Protein AF-A0AAW2KFY1-F1 (afdb_monomer_lite)

Radius of gyration: 29.88 Å; chains: 1; bounding box: 92×73×68 Å

Foldseek 3Di:
DWAFQVVRDWDWAFAACAPPGNPGHQWIWGWDLAFAIWIFIDRNPHTFFTQFHDAAQGRLNCLVSHDDCQKDWDFDNDPRITDIDMDGNDPVKDKDWHQYNVRKTWIWIQDPVVRDTDTPDIPPDDQLRTWQQQAFQWAAERPDVLRTDHDQQWDQPDVVCVVVSRRNSHIDGPDDDPLQQKFWDKDFAKRFFDRRNKHWDQADAPVSLRVVLSNDSLWFWKFASHPPPPGTIIITDSDTGGSMYHDDVVSGGGMMIGIDHNVSVDDPDPPDDPDDDDDDDPPPPPPPDDDDDDDDDDDPPVVVVVVVVVVVVVVVVVVVVVVVVVVVVLVCLVPPDPDDDDDDDDDDDDDDDDDDDDDDDDDDPDQPADEDEPVQVCQFQVNVDPVQWPDQDPQATWGWGAGPVRFIKIKGKGDLPDPLNVLLLVQCSSPQSQDDDPQAWHFRHWYDDDSITMTITHDAPDAFQLLLAQDDDPVVLVVLQCVLVVLVVVVVAPDPPPRQDRDHDDDDDDRDDPVLSVQQSSSVSVVQCCCQPVGPFNKDQLADHRNQWTAHPVRHTHGHRSSPMDTDDPPDNDDDDPDRDYD

Sequence (583 aa):
MGWDSKTGLNRYITSWKSADDPSSGDYSFKIDVNGFPEIYLLNKERIYYRSGPWNGLRFSGVPEMKSSTLFSFLFVMEPDEVSYSFDESNKSVYSRLMVKHSGELQRFIWIPATKIWSLFWYAPKDQCDRYRECGVYGICDANASPVCKCMKGFEPKNPQAWNLRDGSDGCFRVSKLDCKSDGFLTLNHVKLPESGTAFVDKQMNLDQCQEMCRKNCSCRGYSNVNITGGGTGCAIWIDDLYDMRQYALAEGGQDFYVRVPAADLGLEGENENPCKCRITFLLSLLERSGAVGTRDDSNKTGKIVMVAGIAVGVLLVGLAIFFVIRHFLYAFCLNTGPRERSQDFLLNVATITNKRDHSGETAVDELDLPLFDLNTLLIATDNFSDVNKLGQGGFGCVYKGMLVEGQEIAVKRLSKNSGQGIDEFKNEVKLIARLQHRNLVRLLGCCIEMEEKMLVYEYMENKRAWILFCSVSPLHQHFCLHFLHGFVSTAGLRLVLSPIFLLPEKDKSSMLDWERRFNIICGIARGLLYLHQDSRFRIIHRDLKASNILLDKEMNPKISDFGMARIFGGDQTEANTRRVVGT

pLDDT: mean 74.05, std 22.75, range [23.69, 98.12]

Organism: Sesamum radiatum (NCBI:txid300843)

Secondary structure (DSSP, 8-state):
-EEETTT--EE-EEEESSSS--SEEEEEEEEE-SSS-EEEEEETTEEEEEEEEB-SSSBTT-TT----SSEEEEEEEETTEEEEEEEESSTT--EEEEE-TTS-EEEEEEETTTTEEEEEEEE--SGGGSTTTT-TTEEE-TTSSSSEEEPTTEEES-HHHHHTT--TT-EEESSPP-SSS-EEEEEEEEEPPP-TT-EEESS--HHHHHHHHHH-TT--EEE-SB-GGG-B-EEEE-SPP-SEEEPPTTT--EEEEEEE-HHHH--------S-------SSSSSS------------SHHHHHHHHHHHHHHHHHHHHHHHHHHHHHHHHHHHSS-------------------------------PPBPPHHHHHHHTTTT-GGGEEEEETTEEEEEEE-TTS-EEEEEEPPTT-HHHHHHHHHHHHHHTT---TTBPPEEEEEEETTEEEEEEE---B--GGGGGTT--HHHHHHHHHHHHHHHHTTT----------------S----HHHHHHHHHHHHHHHHIIIIISSSEEE-S---GGGEEE-TT--EEE---TT-EEEPTT-S----SS----

Structure (mmCIF, N/CA/C/O backbone):
data_AF-A0AAW2KFY1-F1
#
_entry.id   AF-A0AAW2KFY1-F1
#
loop_
_atom_site.group_PDB
_atom_site.id
_atom_site.type_symbol
_atom_site.label_atom_id
_atom_site.label_alt_id
_atom_site.label_comp_id
_atom_site.label_asym_id
_atom_site.label_entity_id
_atom_site.label_seq_id
_atom_site.pdbx_PDB_ins_code
_atom_site.Cartn_x
_atom_site.Cartn_y
_atom_site.Cartn_z
_atom_site.occupancy
_atom_site.B_iso_or_equiv
_atom_site.auth_seq_id
_atom_site.auth_comp_id
_atom_site.auth_asym_id
_atom_site.auth_atom_id
_atom_site.pdbx_PDB_model_num
ATOM 1 N N . MET A 1 1 ? 2.762 2.027 22.568 1.00 93.81 1 MET A N 1
ATOM 2 C CA . MET A 1 1 ? 3.241 0.702 22.104 1.00 93.81 1 MET A CA 1
ATOM 3 C C . MET A 1 1 ? 4.704 0.856 21.778 1.00 93.81 1 MET A C 1
ATOM 5 O O . MET A 1 1 ? 5.037 1.879 21.208 1.00 93.81 1 MET A O 1
ATOM 9 N N . GLY A 1 2 ? 5.582 -0.065 22.149 1.00 94.69 2 GLY A N 1
ATOM 10 C CA . GLY A 1 2 ? 7.003 0.167 21.906 1.00 94.69 2 GLY A CA 1
ATOM 11 C C . GLY A 1 2 ? 7.931 -0.685 22.742 1.00 94.69 2 GLY A C 1
ATOM 12 O O . GLY A 1 2 ? 7.499 -1.336 23.693 1.00 94.69 2 GLY A O 1
ATOM 13 N N . TRP A 1 3 ? 9.205 -0.620 22.398 1.00 95.19 3 TRP A N 1
ATOM 14 C CA . TRP A 1 3 ? 10.301 -1.226 23.126 1.00 95.19 3 TRP A CA 1
ATOM 15 C C . TRP A 1 3 ? 11.078 -0.173 23.917 1.00 95.19 3 TRP A C 1
ATOM 17 O O . TRP A 1 3 ? 11.316 0.935 23.441 1.00 95.19 3 TRP A O 1
ATOM 27 N N . ASP A 1 4 ? 11.452 -0.545 25.132 1.00 94.75 4 ASP A N 1
ATOM 28 C CA . ASP A 1 4 ? 12.213 0.257 26.084 1.00 94.75 4 ASP A CA 1
ATOM 29 C C . ASP A 1 4 ? 13.497 -0.510 26.418 1.00 94.75 4 ASP A C 1
ATOM 31 O O . ASP A 1 4 ? 13.440 -1.600 26.996 1.00 94.75 4 ASP A O 1
ATOM 35 N N . SER A 1 5 ? 14.649 0.028 26.012 1.00 92.31 5 SER A N 1
ATOM 36 C CA . SER A 1 5 ? 15.931 -0.678 26.110 1.00 92.31 5 SER A CA 1
ATOM 37 C C . SER A 1 5 ? 16.431 -0.788 27.546 1.00 92.31 5 SER A C 1
ATOM 39 O O . SER A 1 5 ? 17.071 -1.774 27.907 1.00 92.31 5 SER A O 1
ATOM 41 N N . LYS A 1 6 ? 16.088 0.195 28.386 1.00 92.50 6 LYS A N 1
ATOM 42 C CA . LYS A 1 6 ? 16.515 0.275 29.788 1.00 92.50 6 LYS A CA 1
ATOM 43 C C . LYS A 1 6 ? 15.875 -0.816 30.631 1.00 92.50 6 LYS A C 1
ATOM 45 O O . LYS A 1 6 ? 16.515 -1.366 31.522 1.00 92.50 6 LYS A O 1
ATOM 50 N N . THR A 1 7 ? 14.608 -1.114 30.359 1.00 93.50 7 THR A N 1
ATOM 51 C CA . THR A 1 7 ? 13.843 -2.143 31.080 1.00 93.50 7 THR A CA 1
ATOM 52 C C . THR A 1 7 ? 13.769 -3.476 30.335 1.00 93.50 7 THR A C 1
ATOM 54 O O . THR A 1 7 ? 13.381 -4.482 30.925 1.00 93.50 7 THR A O 1
ATOM 57 N N . GLY A 1 8 ? 14.098 -3.497 29.040 1.00 91.00 8 GLY A N 1
ATOM 58 C CA . GLY A 1 8 ? 13.889 -4.641 28.148 1.00 91.00 8 GLY A CA 1
ATOM 59 C C . GLY A 1 8 ? 12.413 -4.907 27.818 1.00 91.00 8 GLY A C 1
ATOM 60 O O . GLY A 1 8 ? 12.093 -5.917 27.186 1.00 91.00 8 GLY A O 1
ATOM 61 N N . LEU A 1 9 ? 11.493 -4.032 28.240 1.00 94.25 9 LEU A N 1
ATOM 62 C CA . LEU A 1 9 ? 10.056 -4.239 28.098 1.00 94.25 9 LEU A CA 1
ATOM 63 C C . LEU A 1 9 ? 9.585 -3.892 26.679 1.00 94.25 9 LEU A C 1
ATOM 65 O O . LEU A 1 9 ? 9.661 -2.743 26.246 1.00 94.25 9 LEU A O 1
ATOM 69 N N . ASN A 1 10 ? 9.005 -4.870 25.977 1.00 93.38 10 ASN A N 1
ATOM 70 C CA . ASN A 1 10 ? 8.274 -4.639 24.729 1.00 93.38 10 ASN A CA 1
ATOM 71 C C . ASN A 1 10 ? 6.760 -4.627 25.002 1.00 93.38 10 ASN A C 1
ATOM 73 O O . ASN A 1 10 ? 6.178 -5.646 25.372 1.00 93.38 10 ASN A O 1
ATOM 77 N N . ARG A 1 11 ? 6.124 -3.468 24.822 1.00 96.31 11 ARG A N 1
ATOM 78 C CA . ARG A 1 11 ? 4.688 -3.234 25.013 1.00 96.31 11 ARG A CA 1
ATOM 79 C C . ARG A 1 11 ? 3.968 -3.372 23.670 1.00 96.31 11 ARG A C 1
ATOM 81 O O . ARG A 1 11 ? 4.086 -2.482 22.824 1.00 96.31 11 ARG A O 1
ATOM 88 N N . TYR A 1 12 ? 3.181 -4.429 23.503 1.00 95.81 12 TYR A N 1
ATOM 89 C CA . TYR A 1 12 ? 2.446 -4.760 22.276 1.00 95.81 12 TYR A CA 1
ATOM 90 C C . TYR A 1 12 ? 0.973 -5.086 22.566 1.00 95.81 12 TYR A C 1
ATOM 92 O O . TYR A 1 12 ? 0.571 -5.176 23.725 1.00 95.81 12 TYR A O 1
ATOM 100 N N . ILE A 1 13 ? 0.154 -5.205 21.518 1.00 95.69 13 ILE A N 1
ATOM 101 C CA . ILE A 1 13 ? -1.276 -5.538 21.640 1.00 95.69 13 ILE A CA 1
ATOM 102 C C . ILE A 1 13 ? -1.468 -7.006 21.273 1.00 95.69 13 ILE A C 1
ATOM 104 O O . ILE A 1 13 ? -0.978 -7.436 20.234 1.00 95.69 13 ILE A O 1
ATOM 108 N N . THR A 1 14 ? -2.230 -7.748 22.071 1.00 96.69 14 THR A N 1
ATOM 109 C CA . THR A 1 14 ? -2.661 -9.117 21.750 1.00 96.69 14 THR A CA 1
ATOM 110 C C . THR A 1 14 ? -4.174 -9.130 21.574 1.00 96.69 14 THR A C 1
ATOM 112 O O . THR A 1 14 ? -4.890 -8.425 22.290 1.00 96.69 14 THR A O 1
ATOM 115 N N . SER A 1 15 ? -4.670 -9.896 20.604 1.00 97.25 15 SER A N 1
ATOM 116 C CA . SER A 1 15 ? -6.103 -10.084 20.415 1.00 97.25 15 SER A CA 1
ATOM 117 C C . SER A 1 15 ? -6.706 -10.865 21.575 1.00 97.25 15 SER A C 1
ATOM 119 O O . SER A 1 15 ? -6.036 -11.664 22.226 1.00 97.25 15 SER A O 1
ATOM 121 N N . TRP A 1 16 ? -8.007 -10.708 21.773 1.00 97.19 16 TRP A N 1
ATOM 122 C CA . TRP A 1 16 ? -8.781 -11.682 22.538 1.00 97.19 16 TRP A CA 1
ATOM 123 C C . TRP A 1 16 ? -8.819 -13.026 21.808 1.00 97.19 16 TRP A C 1
ATOM 125 O O . TRP A 1 16 ? -8.624 -13.084 20.587 1.00 97.19 16 TRP A O 1
ATOM 135 N N . LYS A 1 17 ? -9.077 -14.103 22.547 1.00 96.25 17 LYS A N 1
ATOM 136 C CA . LYS A 1 17 ? -9.223 -15.448 21.989 1.00 96.25 17 LYS A CA 1
ATOM 137 C C . LYS A 1 17 ? -10.510 -15.591 21.185 1.00 96.25 17 LYS A C 1
ATOM 139 O O . LYS A 1 17 ? -10.518 -16.244 20.145 1.00 96.25 17 LYS A O 1
ATOM 144 N N . SER A 1 18 ? -11.585 -14.944 21.628 1.00 95.00 18 SER A N 1
ATOM 145 C CA . SER A 1 18 ? -12.836 -14.823 20.875 1.00 95.00 18 SER A CA 1
ATOM 146 C C . SER A 1 18 ? -13.563 -13.522 21.234 1.00 95.00 18 SER A C 1
ATOM 148 O O . SER A 1 18 ? -13.034 -12.710 21.989 1.00 95.00 18 SER A O 1
ATOM 150 N N . ALA A 1 19 ? -14.759 -13.293 20.685 1.00 91.44 19 ALA A N 1
ATOM 151 C CA . ALA A 1 19 ? -15.573 -12.127 21.036 1.00 91.44 19 ALA A CA 1
ATOM 152 C C . ALA A 1 19 ? -15.988 -12.108 22.522 1.00 91.44 19 ALA A C 1
ATOM 154 O O . ALA A 1 19 ? -16.105 -11.028 23.097 1.00 91.44 19 ALA A O 1
ATOM 155 N N . ASP A 1 20 ? -16.138 -13.287 23.134 1.00 95.25 20 ASP A N 1
ATOM 156 C CA . ASP A 1 20 ? -16.636 -13.456 24.506 1.00 95.25 20 ASP A CA 1
ATOM 157 C C . ASP A 1 20 ? -15.551 -13.927 25.494 1.00 95.25 20 ASP A C 1
ATOM 159 O O . ASP A 1 20 ? -15.780 -13.965 26.702 1.00 95.25 20 ASP A O 1
ATOM 163 N N . ASP A 1 21 ? -14.358 -14.277 24.999 1.00 96.31 21 ASP A N 1
ATOM 164 C CA . ASP A 1 21 ? -13.232 -14.762 25.805 1.00 96.31 21 ASP A CA 1
ATOM 165 C C . ASP A 1 21 ? -12.053 -13.774 25.737 1.00 96.31 21 ASP A C 1
ATOM 167 O O . ASP A 1 21 ? -11.331 -13.763 24.731 1.00 96.31 21 ASP A O 1
ATOM 171 N N . PRO A 1 22 ? -11.829 -12.966 26.795 1.00 96.12 22 PRO A N 1
ATOM 172 C CA . PRO A 1 22 ? -10.769 -11.966 26.840 1.00 96.12 22 PRO A CA 1
ATOM 173 C C . PRO A 1 22 ? -9.375 -12.544 27.106 1.00 96.12 22 PRO A C 1
ATOM 175 O O . PRO A 1 22 ? -8.416 -11.777 27.206 1.00 96.12 22 PRO A O 1
ATOM 178 N N . SER A 1 23 ? -9.236 -13.868 27.246 1.00 97.38 23 SER A N 1
ATOM 179 C CA . SER A 1 23 ? -7.919 -14.498 27.326 1.00 97.38 23 SER A CA 1
ATOM 180 C C . SER A 1 23 ? -7.107 -14.261 26.048 1.00 97.38 23 SER A C 1
ATOM 182 O O . SER A 1 23 ? -7.644 -13.901 24.996 1.00 97.38 23 SER A O 1
ATOM 184 N N . SER A 1 24 ? -5.788 -14.432 26.143 1.00 96.81 24 SER A N 1
ATOM 185 C CA . SER A 1 24 ? -4.867 -14.199 25.029 1.00 96.81 24 SER A CA 1
ATOM 186 C C . SER A 1 24 ? -5.225 -15.062 23.818 1.00 96.81 24 SER A C 1
ATOM 188 O O . SER A 1 24 ? -5.215 -16.291 23.894 1.00 96.81 24 SER A O 1
ATOM 190 N N . GLY A 1 25 ? -5.530 -14.404 22.703 1.00 96.12 25 GLY A N 1
ATOM 191 C CA . GLY A 1 25 ? -5.726 -15.041 21.409 1.00 96.12 25 GLY A CA 1
ATOM 192 C C . GLY A 1 25 ? -4.427 -15.228 20.633 1.00 96.12 25 GLY A C 1
ATOM 193 O O . GLY A 1 25 ? -3.330 -14.965 21.125 1.00 96.12 25 GLY A O 1
ATOM 194 N N . ASP A 1 26 ? -4.579 -15.666 19.386 1.00 96.50 26 ASP A N 1
ATOM 195 C CA . ASP A 1 26 ? -3.455 -16.044 18.530 1.00 96.50 26 ASP A CA 1
ATOM 196 C C . ASP A 1 26 ? -2.771 -14.846 17.852 1.00 96.50 26 ASP A C 1
ATOM 198 O O . ASP A 1 26 ? -1.628 -14.968 17.413 1.00 96.50 26 ASP A O 1
ATOM 202 N N . TYR A 1 27 ? -3.433 -13.687 17.759 1.00 97.62 27 TYR A N 1
ATOM 203 C CA . TYR A 1 27 ? -2.891 -12.540 17.035 1.00 97.62 27 TYR A CA 1
ATOM 204 C C . TYR A 1 27 ? -2.198 -11.540 17.957 1.00 97.62 27 TYR A C 1
ATOM 206 O O . TYR A 1 27 ? -2.739 -11.152 18.991 1.00 97.62 27 TYR A O 1
ATOM 214 N N . SER A 1 28 ? -1.029 -11.049 17.549 1.00 97.00 28 SER A N 1
ATOM 215 C CA . SER A 1 28 ? -0.314 -9.986 18.261 1.00 97.00 28 SER A CA 1
ATOM 216 C C . SER A 1 28 ? 0.221 -8.925 17.306 1.00 97.00 28 SER A C 1
ATOM 218 O O . SER A 1 28 ? 0.642 -9.228 16.196 1.00 97.00 28 SER A O 1
ATOM 220 N N . PHE A 1 29 ? 0.176 -7.663 17.724 1.00 96.56 29 PHE A N 1
ATOM 221 C CA . PHE A 1 29 ? 0.644 -6.513 16.959 1.00 96.56 29 PHE A CA 1
ATOM 222 C C . PHE A 1 29 ? 1.786 -5.836 17.715 1.00 96.56 29 PHE A C 1
ATOM 224 O O . PHE A 1 29 ? 1.559 -5.194 18.747 1.00 96.56 29 PHE A O 1
ATOM 231 N N . LYS A 1 30 ? 3.013 -6.048 17.230 1.00 95.25 30 LYS A N 1
ATOM 232 C CA . LYS A 1 30 ? 4.265 -5.822 17.964 1.00 95.25 30 LYS A CA 1
ATOM 233 C C . LYS A 1 30 ? 5.287 -5.089 17.101 1.00 95.25 30 LYS A C 1
ATOM 235 O O . LYS A 1 30 ? 5.423 -5.390 15.917 1.00 95.25 30 LYS A O 1
ATOM 240 N N . ILE A 1 31 ? 6.008 -4.147 17.712 1.00 95.25 31 ILE A N 1
ATOM 241 C CA . ILE A 1 31 ? 7.132 -3.470 17.062 1.00 95.25 31 ILE A CA 1
ATOM 242 C C . ILE A 1 31 ? 8.362 -4.382 17.065 1.00 95.25 31 ILE A C 1
ATOM 244 O O . ILE A 1 31 ? 8.712 -4.964 18.102 1.00 95.25 31 ILE A O 1
ATOM 248 N N . ASP A 1 32 ? 8.997 -4.489 15.908 1.00 93.75 32 ASP A N 1
ATOM 249 C CA . ASP A 1 32 ? 10.343 -5.011 15.749 1.00 93.75 32 ASP A CA 1
ATOM 250 C C . ASP A 1 32 ? 11.311 -3.837 15.610 1.00 93.75 32 ASP A C 1
ATOM 252 O O . ASP A 1 32 ? 11.032 -2.867 14.907 1.00 93.75 32 ASP A O 1
ATOM 256 N N . VAL A 1 33 ? 12.425 -3.914 16.327 1.00 92.50 33 VAL A N 1
ATOM 257 C CA . VAL A 1 33 ? 13.438 -2.852 16.396 1.00 92.50 33 VAL A CA 1
ATOM 258 C C . VAL A 1 33 ? 14.705 -3.205 15.624 1.00 92.50 33 VAL A C 1
ATOM 260 O O . VAL A 1 33 ? 15.634 -2.404 15.584 1.00 92.50 33 VAL A O 1
ATOM 263 N N . ASN A 1 34 ? 14.758 -4.395 15.020 1.00 89.88 34 ASN A N 1
ATOM 264 C CA . ASN A 1 34 ? 15.873 -4.800 14.176 1.00 89.88 34 ASN A CA 1
ATOM 265 C C . ASN A 1 34 ? 15.902 -3.969 12.882 1.00 89.88 34 ASN A C 1
ATOM 267 O O . ASN A 1 34 ? 14.869 -3.734 12.256 1.00 89.88 34 ASN A O 1
ATOM 271 N N . GLY A 1 35 ? 17.098 -3.513 12.500 1.00 90.25 35 GLY A N 1
ATOM 272 C CA . GLY A 1 35 ? 17.304 -2.702 11.301 1.00 90.25 35 GLY A CA 1
ATOM 273 C C . GLY A 1 35 ? 16.553 -1.370 11.357 1.00 90.25 35 GLY A C 1
ATOM 274 O O . GLY A 1 35 ? 16.843 -0.518 12.197 1.00 90.25 35 GLY A O 1
ATOM 275 N N . PHE A 1 36 ? 15.584 -1.188 10.457 1.00 94.81 36 PHE A N 1
ATOM 276 C CA . PHE A 1 36 ? 14.690 -0.028 10.459 1.00 94.81 36 PHE A CA 1
ATOM 277 C C . PHE A 1 36 ? 13.373 -0.425 11.141 1.00 94.81 36 PHE A C 1
ATOM 279 O O . PHE A 1 36 ? 12.650 -1.228 10.554 1.00 94.81 36 PHE A O 1
ATOM 286 N N . PRO A 1 37 ? 13.034 0.107 12.334 1.00 95.25 37 PRO A N 1
ATOM 287 C CA . PRO A 1 37 ? 11.893 -0.383 13.099 1.00 95.25 37 PRO A CA 1
ATOM 288 C C . PRO A 1 37 ? 10.553 -0.389 12.354 1.00 95.25 37 PRO A C 1
ATOM 290 O O . PRO A 1 37 ? 10.149 0.609 11.751 1.00 95.25 37 PRO A O 1
ATOM 293 N N . GLU A 1 38 ? 9.831 -1.503 12.472 1.00 96.00 38 GLU A N 1
ATOM 294 C CA . GLU A 1 38 ? 8.548 -1.765 11.808 1.00 96.00 38 GLU A CA 1
ATOM 295 C C . GLU A 1 38 ? 7.562 -2.429 12.768 1.00 96.00 38 GLU A C 1
ATOM 297 O O . GLU A 1 38 ? 7.959 -2.995 13.783 1.00 96.00 38 GLU A O 1
ATOM 302 N N . ILE A 1 39 ? 6.266 -2.413 12.453 1.00 95.75 39 ILE A N 1
ATOM 303 C CA . ILE A 1 39 ? 5.259 -3.118 13.249 1.00 95.75 39 ILE A CA 1
ATOM 304 C C . ILE A 1 39 ? 4.691 -4.290 12.455 1.00 95.75 39 ILE A C 1
ATOM 306 O O . ILE A 1 39 ? 4.253 -4.146 11.311 1.00 95.75 39 ILE A O 1
ATOM 310 N N . TYR A 1 40 ? 4.649 -5.450 13.097 1.00 96.19 40 TYR A N 1
ATOM 311 C CA . TYR A 1 40 ? 4.128 -6.680 12.525 1.00 96.19 40 TYR A CA 1
ATOM 312 C C . TYR A 1 40 ? 2.843 -7.094 13.226 1.00 96.19 40 TYR A C 1
ATOM 314 O O . TYR A 1 40 ? 2.743 -7.045 14.453 1.00 96.19 40 TYR A O 1
ATOM 322 N N . LEU A 1 41 ? 1.869 -7.535 12.434 1.00 96.94 41 LEU A N 1
ATOM 323 C CA . LEU A 1 41 ? 0.741 -8.321 12.908 1.00 96.94 41 LEU A CA 1
ATOM 324 C C . LEU A 1 41 ? 1.075 -9.795 12.690 1.00 96.94 41 LEU A C 1
ATOM 326 O O . LEU A 1 41 ? 1.230 -10.246 11.555 1.00 96.94 41 LEU A O 1
ATOM 330 N N . LEU A 1 42 ? 1.197 -10.526 13.785 1.00 96.75 42 LEU A N 1
ATOM 331 C CA . LEU A 1 42 ? 1.594 -11.923 13.835 1.00 96.75 42 LEU A CA 1
ATOM 332 C C . LEU A 1 42 ? 0.371 -12.776 14.163 1.00 96.75 42 LEU A C 1
ATOM 334 O O . LEU A 1 42 ? -0.408 -12.407 15.037 1.00 96.75 42 LEU A O 1
ATOM 338 N N . ASN A 1 43 ? 0.228 -13.919 13.502 1.00 95.81 43 ASN A N 1
ATOM 339 C CA . ASN A 1 43 ? -0.600 -15.032 13.950 1.00 95.81 43 ASN A CA 1
ATOM 340 C C . ASN A 1 43 ? 0.335 -16.080 14.563 1.00 95.81 43 ASN A C 1
ATOM 342 O O . ASN A 1 43 ? 1.023 -16.807 13.838 1.00 95.81 43 ASN A O 1
ATOM 346 N N . LYS A 1 44 ? 0.397 -16.117 15.895 1.00 92.75 44 LYS A N 1
ATOM 347 C CA . LYS A 1 44 ? 1.424 -16.818 16.673 1.00 92.75 44 LYS A CA 1
ATOM 348 C C . LYS A 1 44 ? 2.814 -16.331 16.260 1.00 92.75 44 LYS A C 1
ATOM 350 O O . LYS A 1 44 ? 3.189 -15.211 16.588 1.00 92.75 44 LYS A O 1
ATOM 355 N N . GLU A 1 45 ? 3.544 -17.139 15.500 1.00 91.44 45 GLU A N 1
ATOM 356 C CA . GLU A 1 45 ? 4.888 -16.830 14.998 1.00 91.44 45 GLU A CA 1
ATOM 357 C C . GLU A 1 45 ? 4.895 -16.436 13.512 1.00 91.44 45 GLU A C 1
ATOM 359 O O . GLU A 1 45 ? 5.919 -16.010 12.987 1.00 91.44 45 GLU A O 1
ATOM 364 N N . ARG A 1 46 ? 3.765 -16.573 12.804 1.00 95.00 46 ARG A N 1
ATOM 365 C CA . ARG A 1 46 ? 3.682 -16.269 11.370 1.00 95.00 46 ARG A CA 1
ATOM 366 C C . ARG A 1 46 ? 3.308 -14.814 11.150 1.00 95.00 46 ARG A C 1
ATOM 368 O O . ARG A 1 46 ? 2.286 -14.353 11.655 1.00 95.00 46 ARG A O 1
ATOM 375 N N . ILE A 1 47 ? 4.091 -14.112 10.340 1.00 95.31 47 ILE A N 1
ATOM 376 C CA . ILE A 1 47 ? 3.781 -12.742 9.931 1.00 95.31 47 ILE A CA 1
ATOM 377 C C . ILE A 1 47 ? 2.564 -12.758 9.006 1.00 95.31 47 ILE A C 1
ATOM 379 O O . ILE A 1 47 ? 2.536 -13.473 8.006 1.00 95.31 47 ILE A O 1
ATOM 383 N N . TYR A 1 48 ? 1.552 -11.972 9.364 1.00 93.56 48 TYR A N 1
ATOM 384 C CA . TYR A 1 48 ? 0.299 -11.846 8.626 1.00 93.56 48 TYR A CA 1
ATOM 385 C C . TYR A 1 48 ? 0.208 -10.509 7.876 1.00 93.56 48 TYR A C 1
ATOM 387 O O . TYR A 1 48 ? -0.226 -10.469 6.727 1.00 93.56 48 TYR A O 1
ATOM 395 N N . TYR A 1 49 ? 0.663 -9.422 8.506 1.00 96.00 49 TYR A N 1
ATOM 396 C CA . TYR A 1 49 ? 0.720 -8.075 7.929 1.00 96.00 49 TYR A CA 1
ATOM 397 C C . TYR A 1 49 ? 1.943 -7.318 8.464 1.00 96.00 49 TYR A C 1
ATOM 399 O O . TYR A 1 49 ? 2.332 -7.496 9.621 1.00 96.00 49 TYR A O 1
ATOM 407 N N . ARG A 1 50 ? 2.518 -6.440 7.634 1.00 96.62 50 ARG A N 1
ATOM 408 C CA . ARG A 1 50 ? 3.640 -5.556 7.987 1.00 96.62 50 ARG A CA 1
ATOM 409 C C . ARG A 1 50 ? 3.255 -4.102 7.738 1.00 96.62 50 ARG A C 1
ATOM 411 O O . ARG A 1 50 ? 2.876 -3.751 6.619 1.00 96.62 50 ARG A O 1
ATOM 418 N N . SER A 1 51 ? 3.421 -3.249 8.748 1.00 94.94 51 SER A N 1
ATOM 419 C CA . SER A 1 51 ? 3.130 -1.816 8.649 1.00 94.94 51 SER A CA 1
ATOM 420 C C . SER A 1 51 ? 4.132 -1.044 7.809 1.00 94.94 51 SER A C 1
ATOM 422 O O . SER A 1 51 ? 3.848 0.091 7.454 1.00 94.94 51 SER A O 1
ATOM 424 N N . GLY A 1 52 ? 5.318 -1.589 7.545 1.00 95.81 52 GLY A N 1
ATOM 425 C CA . GLY A 1 52 ? 6.429 -0.807 7.021 1.00 95.81 52 GLY A CA 1
ATOM 426 C C . GLY A 1 52 ? 7.083 0.072 8.100 1.00 95.81 52 GLY A C 1
ATOM 427 O O . GLY A 1 52 ? 6.481 0.277 9.165 1.00 95.81 52 GLY A O 1
ATOM 428 N N . PRO A 1 53 ? 8.264 0.652 7.826 1.00 96.44 53 PRO A N 1
ATOM 429 C CA . PRO A 1 53 ? 8.912 1.573 8.752 1.00 96.44 53 PRO A CA 1
ATOM 430 C C . PRO A 1 53 ? 8.210 2.936 8.815 1.00 96.44 53 PRO A C 1
ATOM 432 O O . PRO A 1 53 ? 7.427 3.301 7.927 1.00 96.44 53 PRO A O 1
ATOM 435 N N . TRP A 1 54 ? 8.506 3.698 9.872 1.00 95.25 54 TRP A N 1
ATOM 436 C CA . TRP A 1 54 ? 8.055 5.082 10.037 1.00 95.25 54 TRP A CA 1
ATOM 437 C C . TRP A 1 54 ? 8.849 6.036 9.141 1.00 95.25 54 TRP A C 1
ATOM 439 O O . TRP A 1 54 ? 10.066 6.119 9.257 1.00 95.25 54 TRP A O 1
ATOM 449 N N . ASN A 1 55 ? 8.160 6.811 8.302 1.00 93.88 55 ASN A N 1
ATOM 450 C CA . ASN A 1 55 ? 8.794 7.702 7.325 1.00 93.88 55 ASN A CA 1
ATOM 451 C C . ASN A 1 55 ? 8.846 9.183 7.742 1.00 93.88 55 ASN A C 1
ATOM 453 O O . ASN A 1 55 ? 8.957 10.075 6.901 1.00 93.88 55 ASN A O 1
ATOM 457 N N . GLY A 1 56 ? 8.684 9.476 9.032 1.00 91.06 56 GLY A N 1
ATOM 458 C CA . GLY A 1 56 ? 8.606 10.843 9.559 1.00 91.06 56 GLY A CA 1
ATOM 459 C C . GLY A 1 56 ? 7.187 11.414 9.634 1.00 91.06 56 GLY A C 1
ATOM 460 O O . GLY A 1 56 ? 6.948 12.310 10.438 1.00 91.06 56 GLY A O 1
ATOM 461 N N . LEU A 1 57 ? 6.238 10.875 8.861 1.00 89.75 57 LEU A N 1
ATOM 462 C CA . LEU A 1 57 ? 4.826 11.284 8.892 1.00 89.75 57 LEU A CA 1
ATOM 463 C C . LEU A 1 57 ? 3.880 10.146 9.276 1.00 89.75 57 LEU A C 1
ATOM 465 O O . LEU A 1 57 ? 2.867 10.382 9.934 1.00 89.75 57 LEU A O 1
ATOM 469 N N . ARG A 1 58 ? 4.178 8.935 8.803 1.00 92.00 58 ARG A N 1
ATOM 470 C CA . ARG A 1 58 ? 3.326 7.750 8.918 1.00 92.00 58 ARG A CA 1
ATOM 471 C C . ARG A 1 58 ? 4.139 6.470 8.744 1.00 92.00 58 ARG A C 1
ATOM 473 O O . ARG A 1 58 ? 5.284 6.504 8.297 1.00 92.00 58 ARG A O 1
ATOM 480 N N . PHE A 1 59 ? 3.532 5.327 9.040 1.00 93.81 59 PHE A N 1
ATOM 481 C CA . PHE A 1 59 ? 4.081 4.038 8.618 1.00 93.81 59 PHE A CA 1
ATOM 482 C C . PHE A 1 59 ? 3.889 3.852 7.107 1.00 93.81 59 PHE A C 1
ATOM 484 O O . PHE A 1 59 ? 2.819 4.158 6.576 1.00 93.81 59 PHE A O 1
ATOM 491 N N . SER A 1 60 ? 4.912 3.367 6.397 1.00 93.31 60 SER A N 1
ATOM 492 C CA . SER A 1 60 ? 4.877 3.281 4.923 1.00 93.31 60 SER A CA 1
ATOM 493 C C . SER A 1 60 ? 3.778 2.353 4.375 1.00 93.31 60 SER A C 1
ATOM 495 O O . SER A 1 60 ? 3.273 2.564 3.277 1.00 93.31 60 SER A O 1
ATOM 497 N N . GLY A 1 61 ? 3.356 1.361 5.155 1.00 91.19 61 GLY A N 1
ATOM 498 C CA . GLY A 1 61 ? 2.241 0.436 4.924 1.00 91.19 61 GLY A CA 1
ATOM 499 C C . GLY A 1 61 ? 0.863 0.955 5.354 1.00 91.19 61 GLY A C 1
ATOM 500 O O . GLY A 1 61 ? -0.093 0.185 5.341 1.00 91.19 61 GLY A O 1
ATOM 501 N N . VAL A 1 62 ? 0.757 2.211 5.813 1.00 88.25 62 VAL A N 1
ATOM 502 C CA . VAL A 1 62 ? -0.492 2.815 6.319 1.00 88.25 62 VAL A CA 1
ATOM 503 C C . VAL A 1 62 ? -0.657 4.242 5.769 1.00 88.25 62 VAL A C 1
ATOM 505 O O . VAL A 1 62 ? -0.539 5.225 6.511 1.00 88.25 62 VAL A O 1
ATOM 508 N N . PRO A 1 63 ? -0.917 4.416 4.460 1.00 84.56 63 PRO A N 1
ATOM 509 C CA . PRO A 1 63 ? -1.006 5.743 3.849 1.00 84.56 63 PRO A CA 1
ATOM 510 C C . PRO A 1 63 ? -2.144 6.614 4.421 1.00 84.56 63 PRO A C 1
ATOM 512 O O . PRO A 1 63 ? -2.093 7.844 4.367 1.00 84.56 63 PRO A O 1
ATOM 515 N N . GLU A 1 64 ? -3.169 6.028 5.025 1.00 79.25 64 GLU A N 1
ATOM 516 C CA . GLU A 1 64 ? -4.311 6.757 5.589 1.00 79.25 64 GLU A CA 1
ATOM 517 C C . GLU A 1 64 ? -4.016 7.378 6.952 1.00 79.25 64 GLU A C 1
ATOM 519 O O . GLU A 1 64 ? -4.809 8.176 7.455 1.00 79.25 64 GLU A O 1
ATOM 524 N N . MET A 1 65 ? -2.870 7.048 7.546 1.00 84.50 65 MET A N 1
ATOM 525 C CA . MET A 1 65 ? -2.387 7.674 8.764 1.00 84.50 65 MET A CA 1
ATOM 526 C C . MET A 1 65 ? -1.960 9.113 8.458 1.00 84.50 65 MET A C 1
ATOM 528 O O . MET A 1 65 ? -0.811 9.406 8.144 1.00 84.50 65 MET A O 1
ATOM 532 N N . LYS A 1 66 ? -2.938 10.018 8.493 1.00 78.62 66 LYS A N 1
ATOM 533 C CA . LYS A 1 66 ? -2.764 11.457 8.307 1.00 78.62 66 LYS A CA 1
ATOM 534 C C . LYS A 1 66 ? -3.110 12.151 9.615 1.00 78.62 66 LYS A C 1
ATOM 536 O O . LYS A 1 66 ? -4.226 11.999 10.116 1.00 78.62 66 LYS A O 1
ATOM 541 N N . SER A 1 67 ? -2.157 12.902 10.164 1.00 74.75 67 SER A N 1
ATOM 542 C CA . SER A 1 67 ? -2.423 13.766 11.314 1.00 74.75 67 SER A CA 1
ATOM 543 C C . SER A 1 67 ? -3.554 14.736 10.969 1.00 74.75 67 SER A C 1
ATOM 545 O O . SER A 1 67 ? -3.626 15.268 9.861 1.00 74.75 67 SER A O 1
ATOM 547 N N . SER A 1 68 ? -4.459 14.938 11.915 1.00 71.50 68 SER A N 1
ATOM 548 C CA . SER A 1 68 ? -5.614 15.826 11.777 1.00 71.50 68 SER A CA 1
ATOM 549 C C . SER A 1 68 ? -5.747 16.673 13.037 1.00 71.50 68 SER A C 1
ATOM 551 O O . SER A 1 68 ? -5.029 16.462 14.009 1.00 71.50 68 SER A O 1
ATOM 553 N N . THR A 1 69 ? -6.706 17.595 13.069 1.00 67.19 69 THR A N 1
ATOM 554 C CA . THR A 1 69 ? -7.038 18.339 14.296 1.00 67.19 69 THR A CA 1
ATOM 555 C C . THR A 1 69 ? -7.559 17.449 15.430 1.00 67.19 69 THR A C 1
ATOM 557 O O . THR A 1 69 ? -7.720 17.934 16.545 1.00 67.19 69 THR A O 1
ATOM 560 N N . LEU A 1 70 ? -7.859 16.173 15.160 1.00 71.50 70 LEU A N 1
ATOM 561 C CA . LEU A 1 70 ? -8.370 15.218 16.144 1.00 71.50 70 LEU A CA 1
ATOM 562 C C . LEU A 1 70 ? -7.271 14.307 16.705 1.00 71.50 70 LEU A C 1
ATOM 564 O O . LEU A 1 70 ? -7.341 13.941 17.875 1.00 71.50 70 LEU A O 1
ATOM 568 N N . PHE A 1 71 ? -6.279 13.949 15.883 1.00 75.50 71 PHE A N 1
ATOM 569 C CA . PHE A 1 71 ? -5.216 13.007 16.241 1.00 75.50 71 PHE A CA 1
ATOM 570 C C . PHE A 1 71 ? -3.869 13.475 15.714 1.00 75.50 71 PHE A C 1
ATOM 572 O O . PHE A 1 71 ? -3.720 13.725 14.512 1.00 75.50 71 PHE A O 1
ATOM 579 N N . SER A 1 72 ? -2.882 13.481 16.601 1.00 84.06 72 SER A N 1
ATOM 580 C CA . SER A 1 72 ? -1.473 13.494 16.236 1.00 84.06 72 SER A CA 1
ATOM 581 C C . SER A 1 72 ? -0.877 12.114 16.491 1.00 84.06 72 SER A C 1
ATOM 583 O O . SER A 1 72 ? -1.247 11.401 17.425 1.00 84.06 72 SER A O 1
ATOM 585 N N . PHE A 1 73 ? 0.042 11.718 15.622 1.00 89.31 73 PHE A N 1
ATOM 586 C CA . PHE A 1 73 ? 0.781 10.477 15.763 1.00 89.31 73 PHE A CA 1
ATOM 587 C C . PHE A 1 73 ? 2.229 10.809 16.077 1.00 89.31 73 PHE A C 1
ATOM 589 O O . PHE A 1 73 ? 2.827 11.649 15.403 1.00 89.31 73 PHE A O 1
ATOM 596 N N . LEU A 1 74 ? 2.776 10.151 17.091 1.00 90.75 74 LEU A N 1
ATOM 597 C CA . LEU A 1 74 ? 4.149 10.333 17.518 1.00 90.75 74 LEU A CA 1
ATOM 598 C C . LEU A 1 74 ? 4.887 9.005 17.402 1.00 90.75 74 LEU A C 1
ATOM 600 O O . LEU A 1 74 ? 4.410 7.958 17.847 1.00 90.75 74 LEU A O 1
ATOM 604 N N . PHE A 1 75 ? 6.066 9.072 16.800 1.00 94.50 75 PHE A N 1
ATOM 605 C CA . PHE A 1 75 ? 6.992 7.961 16.735 1.00 94.50 75 PHE A CA 1
ATOM 606 C C . PHE A 1 75 ? 8.333 8.404 17.303 1.00 94.50 75 PHE A C 1
ATOM 608 O O . PHE A 1 75 ? 8.920 9.384 16.839 1.00 94.50 75 PHE A O 1
ATOM 615 N N . VAL A 1 76 ? 8.793 7.686 18.317 1.00 94.81 76 VAL A N 1
ATOM 616 C CA . VAL A 1 76 ? 10.084 7.878 18.969 1.00 94.81 76 VAL A CA 1
ATOM 617 C C . VAL A 1 76 ? 11.005 6.772 18.472 1.00 94.81 76 VAL A C 1
ATOM 619 O O . VAL A 1 76 ? 10.629 5.603 18.487 1.00 94.81 76 VAL A O 1
ATOM 622 N N . MET A 1 77 ? 12.193 7.146 18.001 1.00 93.19 77 MET A N 1
ATOM 623 C CA . MET A 1 77 ? 13.206 6.211 17.503 1.00 93.19 77 MET A CA 1
ATOM 624 C C . MET A 1 77 ? 14.564 6.577 18.094 1.00 93.19 77 MET A C 1
ATOM 626 O O . MET A 1 77 ? 15.455 7.018 17.377 1.00 93.19 77 MET A O 1
ATOM 630 N N . GLU A 1 78 ? 14.707 6.471 19.405 1.00 92.38 78 GLU A N 1
ATOM 631 C CA . GLU A 1 78 ? 15.941 6.796 20.119 1.00 92.38 78 GLU A CA 1
ATOM 632 C C . GLU A 1 78 ? 16.639 5.515 20.606 1.00 92.38 78 GLU A C 1
ATOM 634 O O . GLU A 1 78 ? 15.992 4.473 20.712 1.00 92.38 78 GLU A O 1
ATOM 639 N N . PRO A 1 79 ? 17.948 5.552 20.926 1.00 88.62 79 PRO A N 1
ATOM 640 C CA . PRO A 1 79 ? 18.676 4.365 21.396 1.00 88.62 79 PRO A CA 1
ATOM 641 C C . PRO A 1 79 ? 18.056 3.711 22.641 1.00 88.62 79 PRO A C 1
ATOM 643 O O . PRO A 1 79 ? 18.161 2.501 22.842 1.00 88.62 79 PRO A O 1
ATOM 646 N N . ASP A 1 80 ? 17.393 4.522 23.468 1.00 92.38 80 ASP A N 1
ATOM 647 C CA . ASP A 1 80 ? 16.767 4.088 24.713 1.00 92.38 80 ASP A CA 1
ATOM 648 C C . ASP A 1 80 ? 15.312 3.621 24.543 1.00 92.38 80 ASP A C 1
ATOM 650 O O . ASP A 1 80 ? 14.795 2.866 25.369 1.00 92.38 80 ASP A O 1
ATOM 654 N N . GLU A 1 81 ? 14.632 4.085 23.494 1.00 94.81 81 GLU A N 1
ATOM 655 C CA . GLU A 1 81 ? 13.199 3.880 23.310 1.00 94.81 81 GLU A CA 1
ATOM 656 C C . GLU A 1 81 ? 12.819 3.916 21.830 1.00 94.81 81 GLU A C 1
ATOM 658 O O . GLU A 1 81 ? 13.060 4.899 21.125 1.00 94.81 81 GLU A O 1
ATOM 663 N N . VAL A 1 82 ? 12.121 2.870 21.390 1.00 96.00 82 VAL A N 1
ATOM 664 C CA . VAL A 1 82 ? 11.453 2.848 20.089 1.00 96.00 82 VAL A CA 1
ATOM 665 C C . VAL A 1 82 ? 9.969 2.635 20.318 1.00 96.00 82 VAL A C 1
ATOM 667 O O . VAL A 1 82 ? 9.528 1.533 20.655 1.00 96.00 82 VAL A O 1
ATOM 670 N N . SER A 1 83 ? 9.176 3.689 20.165 1.00 96.00 83 SER A N 1
ATOM 671 C CA . SER A 1 83 ? 7.767 3.646 20.525 1.00 96.00 83 SER A CA 1
ATOM 672 C C . SER A 1 83 ? 6.875 4.427 19.575 1.00 96.00 83 SER A C 1
ATOM 674 O O . SER A 1 83 ? 7.250 5.413 18.951 1.00 96.00 83 SER A O 1
ATOM 676 N N . TYR A 1 84 ? 5.649 3.937 19.469 1.00 94.00 84 TYR A N 1
ATOM 677 C CA . TYR A 1 84 ? 4.544 4.564 18.782 1.00 94.00 84 TYR A CA 1
ATOM 678 C C . TYR A 1 84 ? 3.453 4.917 19.792 1.00 94.00 84 TYR A C 1
ATOM 680 O O . TYR A 1 84 ? 2.983 4.071 20.575 1.00 94.00 84 TYR A O 1
ATOM 688 N N . SER A 1 85 ? 3.013 6.166 19.727 1.00 91.31 85 SER A N 1
ATOM 689 C CA . SER A 1 85 ? 1.882 6.694 20.473 1.00 91.31 85 SER A CA 1
ATOM 690 C C . SER A 1 85 ? 1.037 7.608 19.586 1.00 91.31 85 SER A C 1
ATOM 692 O O . SER A 1 85 ? 1.415 8.002 18.481 1.00 91.31 85 SER A O 1
ATOM 694 N N . PHE A 1 86 ? -0.168 7.899 20.050 1.00 88.31 86 PHE A N 1
ATOM 695 C CA . PHE A 1 86 ? -1.025 8.908 19.453 1.00 88.31 86 PHE A CA 1
ATOM 696 C C . PHE A 1 86 ? -1.624 9.733 20.582 1.00 88.31 86 PHE A C 1
ATOM 698 O O . PHE A 1 86 ? -1.834 9.198 21.671 1.00 88.31 86 PHE A O 1
ATOM 705 N N . ASP A 1 87 ? -1.854 11.011 20.316 1.00 82.56 87 ASP A N 1
ATOM 706 C CA . ASP A 1 87 ? -2.464 11.935 21.264 1.00 82.56 87 ASP A CA 1
ATOM 707 C C . ASP A 1 87 ? -3.740 12.519 20.655 1.00 82.56 87 ASP A C 1
ATOM 709 O O . ASP A 1 87 ? -3.815 12.817 19.453 1.00 82.56 87 ASP A O 1
ATOM 713 N N . GLU A 1 88 ? -4.767 12.648 21.484 1.00 77.88 88 GLU A N 1
ATOM 714 C CA . GLU A 1 88 ? -6.017 13.287 21.122 1.00 77.88 88 GLU A CA 1
ATOM 715 C C . GLU A 1 88 ? -5.916 14.784 21.393 1.00 77.88 88 GLU A C 1
ATOM 717 O O . GLU A 1 88 ? -6.034 15.257 22.524 1.00 77.88 88 GLU A O 1
ATOM 722 N N . SER A 1 89 ? -5.779 15.571 20.324 1.00 69.44 89 SER A N 1
ATOM 723 C CA . SER A 1 89 ? -5.676 17.033 20.433 1.00 69.44 89 SER A CA 1
ATOM 724 C C . SER A 1 89 ? -6.912 17.668 21.094 1.00 69.44 89 SER A C 1
ATOM 726 O O . SER A 1 89 ? -6.852 18.792 21.589 1.00 69.44 89 SER A O 1
ATOM 728 N N . ASN A 1 90 ? -8.037 16.945 21.131 1.00 69.88 90 ASN A N 1
ATOM 729 C CA . ASN A 1 90 ? -9.238 17.308 21.869 1.00 69.88 90 ASN A CA 1
ATOM 730 C C . ASN A 1 90 ? -9.617 16.202 22.867 1.00 69.88 90 ASN A C 1
ATOM 732 O O . ASN A 1 90 ? -10.063 15.130 22.463 1.00 69.88 90 ASN A O 1
ATOM 736 N N . LYS A 1 91 ? -9.568 16.514 24.171 1.00 72.75 91 LYS A N 1
ATOM 737 C CA . LYS A 1 91 ? -9.925 15.605 25.284 1.00 72.75 91 LYS A CA 1
ATOM 738 C C . LYS A 1 91 ? -11.354 15.037 25.232 1.00 72.75 91 LYS A C 1
ATOM 740 O O . LYS A 1 91 ? -11.683 14.132 25.992 1.00 72.75 91 LYS A O 1
ATOM 745 N N . SER A 1 92 ? -12.213 15.583 24.371 1.00 73.31 92 SER A N 1
ATOM 746 C CA . SER A 1 92 ? -13.599 15.138 24.170 1.00 73.31 92 SER A CA 1
ATOM 747 C C . SER A 1 92 ? -13.718 13.957 23.196 1.00 73.31 92 SER A C 1
ATOM 749 O O . SER A 1 92 ? -14.803 13.397 23.039 1.00 73.31 92 SER A O 1
ATOM 751 N N . VAL A 1 93 ? -12.635 13.614 22.493 1.00 76.69 93 VAL A N 1
ATOM 752 C CA . VAL A 1 93 ? -12.594 12.547 21.491 1.00 76.69 93 VAL A CA 1
ATOM 753 C C . VAL A 1 93 ? -11.939 11.323 22.114 1.00 76.69 93 VAL A C 1
ATOM 755 O O . VAL A 1 93 ? -10.796 11.389 22.545 1.00 76.69 93 VAL A O 1
ATOM 758 N N . TYR A 1 94 ? -12.650 10.195 22.138 1.00 86.50 94 TYR A N 1
ATOM 759 C CA . TYR A 1 94 ? -12.064 8.915 22.536 1.00 86.50 94 TYR A CA 1
ATOM 760 C C . TYR A 1 94 ? -11.702 8.103 21.299 1.00 86.50 94 TYR A C 1
ATOM 762 O O . TYR A 1 94 ? -12.514 7.963 20.380 1.00 86.50 94 TYR A O 1
ATOM 770 N N . SER A 1 95 ? -10.499 7.538 21.282 1.00 87.75 95 SER A N 1
ATOM 771 C CA . SER A 1 95 ? -10.021 6.662 20.217 1.00 87.75 95 SER A CA 1
ATOM 772 C C . SER A 1 95 ? -9.347 5.441 20.811 1.00 87.75 95 SER A C 1
ATOM 774 O O . SER A 1 95 ? -8.731 5.498 21.871 1.00 87.75 95 SER A O 1
ATOM 776 N N . ARG A 1 96 ? -9.479 4.300 20.140 1.00 88.44 96 ARG A N 1
ATOM 777 C CA . ARG A 1 96 ? -8.791 3.074 20.551 1.00 88.44 96 ARG A CA 1
ATOM 778 C C . ARG A 1 96 ? -8.318 2.285 19.349 1.00 88.44 96 ARG A C 1
ATOM 780 O O . ARG A 1 96 ? -9.008 2.212 18.335 1.00 88.44 96 ARG A O 1
ATOM 787 N N . LEU A 1 97 ? -7.143 1.687 19.493 1.00 90.81 97 LEU A N 1
ATOM 788 C CA . LEU A 1 97 ? -6.554 0.760 18.538 1.00 90.81 97 LEU A CA 1
ATOM 789 C C . LEU A 1 97 ? -6.597 -0.639 19.154 1.00 90.81 97 LEU A C 1
ATOM 791 O O . LEU A 1 97 ? -6.146 -0.820 20.282 1.00 90.81 97 LEU A O 1
ATOM 795 N N . MET A 1 98 ? -7.154 -1.609 18.438 1.00 93.31 98 MET A N 1
ATOM 796 C CA . MET A 1 98 ? -7.345 -2.968 18.943 1.00 93.31 98 MET A CA 1
ATOM 797 C C . MET A 1 98 ? -7.113 -4.008 17.851 1.00 93.31 98 MET A C 1
ATOM 799 O O . MET A 1 98 ? -7.359 -3.739 16.680 1.00 93.31 98 MET A O 1
ATOM 803 N N . VAL A 1 99 ? -6.660 -5.199 18.242 1.00 95.81 99 VAL A N 1
ATOM 804 C CA . VAL A 1 99 ? -6.552 -6.357 17.346 1.00 95.81 99 VAL A CA 1
ATOM 805 C C . VAL A 1 99 ? -7.744 -7.269 17.608 1.00 95.81 99 VAL A C 1
ATOM 807 O O . VAL A 1 99 ? -7.945 -7.741 18.727 1.00 95.81 99 VAL A O 1
ATOM 810 N N . LYS A 1 100 ? -8.556 -7.504 16.583 1.00 94.50 100 LYS A N 1
ATOM 811 C CA . LYS A 1 100 ? -9.699 -8.415 16.643 1.00 94.50 100 LYS A CA 1
ATOM 812 C C . LYS A 1 100 ? -9.214 -9.867 16.604 1.00 94.50 100 LYS A C 1
ATOM 814 O O . LYS A 1 100 ? -8.215 -10.166 15.958 1.00 94.50 100 LYS A O 1
ATOM 819 N N . HIS A 1 101 ? -9.956 -10.787 17.222 1.00 93.12 101 HIS A N 1
ATOM 820 C CA . HIS A 1 101 ? -9.633 -12.226 17.252 1.00 93.12 101 HIS A CA 1
ATOM 821 C C . HIS A 1 101 ? -9.536 -12.891 15.856 1.00 93.12 101 HIS A C 1
ATOM 823 O O . HIS A 1 101 ? -9.038 -14.002 15.738 1.00 93.12 101 HIS A O 1
ATOM 829 N N . SER A 1 102 ? -10.013 -12.225 14.796 1.00 91.62 102 SER A N 1
ATOM 830 C CA . SER A 1 102 ? -9.890 -12.654 13.388 1.00 91.62 102 SER A CA 1
ATOM 831 C C . SER A 1 102 ? -8.611 -12.164 12.696 1.00 91.62 102 SER A C 1
ATOM 833 O O . SER A 1 102 ? -8.417 -12.455 11.520 1.00 91.62 102 SER A O 1
ATOM 835 N N . GLY A 1 103 ? -7.743 -11.426 13.396 1.00 91.25 103 GLY A N 1
ATOM 836 C CA . GLY A 1 103 ? -6.494 -10.918 12.826 1.00 91.25 103 GLY A CA 1
ATOM 837 C C . GLY A 1 103 ? -6.641 -9.613 12.052 1.00 91.25 103 GLY A C 1
ATOM 838 O O . GLY A 1 103 ? -5.901 -9.379 11.103 1.00 91.25 103 GLY A O 1
ATOM 839 N N . GLU A 1 104 ? -7.588 -8.764 12.449 1.00 92.94 104 GLU A N 1
ATOM 840 C CA . GLU A 1 104 ? -7.749 -7.413 11.903 1.00 92.94 104 GLU A CA 1
ATOM 841 C C . GLU A 1 104 ? -7.336 -6.387 12.964 1.00 92.94 104 GLU A C 1
ATOM 843 O O . GLU A 1 104 ? -7.894 -6.358 14.065 1.00 92.94 104 GLU A O 1
ATOM 848 N N . LEU A 1 105 ? -6.379 -5.522 12.637 1.00 92.56 105 LEU A N 1
ATOM 849 C CA . LEU A 1 105 ? -6.094 -4.320 13.410 1.00 92.56 105 LEU A CA 1
ATOM 850 C C . LEU A 1 105 ? -7.171 -3.284 13.094 1.00 92.56 105 LEU A C 1
ATOM 852 O O . LEU A 1 105 ? -7.403 -2.979 11.930 1.00 92.56 105 LEU A O 1
ATOM 856 N N . GLN A 1 106 ? -7.823 -2.728 14.108 1.00 91.25 106 GLN A N 1
ATOM 857 C CA . GLN A 1 106 ? -8.940 -1.804 13.947 1.00 91.25 106 GLN A CA 1
ATOM 858 C C . GLN A 1 106 ? -8.754 -0.579 14.833 1.00 91.25 106 GLN A C 1
ATOM 860 O O . GLN A 1 106 ? -8.485 -0.693 16.032 1.00 91.25 106 GLN A O 1
ATOM 865 N N . ARG A 1 107 ? -8.947 0.606 14.253 1.00 88.12 107 ARG A N 1
ATOM 866 C CA . ARG A 1 107 ? -9.066 1.854 15.003 1.00 88.12 107 ARG A CA 1
ATOM 867 C C . ARG A 1 107 ? -10.523 2.267 15.081 1.00 88.12 107 ARG A C 1
ATOM 869 O O . ARG A 1 107 ? -11.175 2.432 14.054 1.00 88.12 107 ARG A O 1
ATOM 876 N N . PHE A 1 108 ? -10.999 2.518 16.291 1.00 88.38 108 PHE A N 1
ATOM 877 C CA . PHE A 1 108 ? -12.328 3.060 16.538 1.00 88.38 108 PHE A CA 1
ATOM 878 C C . PHE A 1 108 ? -12.244 4.474 17.096 1.00 88.38 108 PHE A C 1
ATOM 880 O O . PHE A 1 108 ? -11.346 4.777 17.879 1.00 88.38 108 PHE A O 1
ATOM 887 N N . ILE A 1 109 ? -13.216 5.306 16.731 1.00 87.69 109 ILE A N 1
ATOM 888 C CA . ILE A 1 109 ? -13.428 6.639 17.296 1.00 87.69 109 ILE A CA 1
ATOM 889 C C . ILE A 1 109 ? -14.829 6.688 17.894 1.00 87.69 109 ILE A C 1
ATOM 891 O O . ILE A 1 109 ? -15.799 6.245 17.276 1.00 87.69 109 ILE A O 1
ATOM 895 N N . TRP A 1 110 ? -14.940 7.222 19.102 1.00 87.19 110 TRP A N 1
ATOM 896 C CA . TRP A 1 110 ? -16.218 7.460 19.750 1.00 87.19 110 TRP A CA 1
ATOM 897 C C . TRP A 1 110 ? -16.873 8.712 19.175 1.00 87.19 110 TRP A C 1
ATOM 899 O O . TRP A 1 110 ? -16.265 9.782 19.170 1.00 87.19 110 TRP A O 1
ATOM 909 N N . ILE A 1 111 ? -18.120 8.593 18.719 1.00 82.62 111 ILE A N 1
ATOM 910 C CA . ILE A 1 111 ? -18.915 9.732 18.250 1.00 82.62 111 ILE A CA 1
ATOM 911 C C . ILE A 1 111 ? -19.897 10.122 19.363 1.00 82.62 111 ILE A C 1
ATOM 913 O O . ILE A 1 111 ? -20.902 9.427 19.546 1.00 82.62 111 ILE A O 1
ATOM 917 N N . PRO A 1 112 ? -19.676 11.240 20.089 1.00 83.81 112 PRO A N 1
ATOM 918 C CA . PRO A 1 112 ? -20.528 11.616 21.219 1.00 83.81 112 PRO A CA 1
ATOM 919 C C . PRO A 1 112 ? -21.998 11.810 20.834 1.00 83.81 112 PRO A C 1
ATOM 921 O O . PRO A 1 112 ? -22.887 11.435 21.594 1.00 83.81 112 PRO A O 1
ATOM 924 N N . ALA A 1 113 ? -22.254 12.338 19.630 1.00 84.50 113 ALA A N 1
ATOM 925 C CA . ALA A 1 113 ? -23.601 12.616 19.133 1.00 84.50 113 ALA A CA 1
ATOM 926 C C . ALA A 1 113 ? -24.466 11.354 18.970 1.00 84.50 113 ALA A C 1
ATOM 928 O O . ALA A 1 113 ? -25.672 11.408 19.186 1.00 84.50 113 ALA A O 1
ATOM 929 N N . THR A 1 114 ? -23.863 10.223 18.593 1.00 88.38 114 THR A N 1
ATOM 930 C CA . THR A 1 114 ? -24.582 8.960 18.354 1.00 88.38 114 THR A CA 1
ATOM 931 C C . THR A 1 114 ? -24.301 7.899 19.410 1.00 88.38 114 THR A C 1
ATOM 933 O O . THR A 1 114 ? -24.963 6.868 19.399 1.00 88.38 114 THR A O 1
ATOM 936 N N . LYS A 1 115 ? -23.348 8.138 20.323 1.00 88.12 115 LYS A N 1
ATOM 937 C CA . LYS A 1 115 ? -22.898 7.192 21.357 1.00 88.12 115 LYS A CA 1
ATOM 938 C C . LYS A 1 115 ? -22.475 5.832 20.784 1.00 88.12 115 LYS A C 1
ATOM 940 O O . LYS A 1 115 ? -22.794 4.784 21.340 1.00 88.12 115 LYS A O 1
ATOM 945 N N . ILE A 1 116 ? -21.779 5.852 19.648 1.00 90.62 116 ILE A N 1
ATOM 946 C CA . ILE A 1 116 ? -21.315 4.649 18.948 1.00 90.62 116 ILE A CA 1
ATOM 947 C C . ILE A 1 116 ? -19.809 4.748 18.702 1.00 90.62 116 ILE A C 1
ATOM 949 O O . ILE A 1 116 ? -19.282 5.817 18.380 1.00 90.62 116 ILE A O 1
ATOM 953 N N . TRP A 1 117 ? -19.128 3.607 18.813 1.00 87.12 117 TRP A N 1
ATOM 954 C CA . TRP A 1 117 ? -17.777 3.422 18.293 1.00 87.12 117 TRP A CA 1
ATOM 955 C C . TRP A 1 117 ? -17.831 3.242 16.776 1.00 87.12 117 TRP A C 1
ATOM 957 O O . TRP A 1 117 ? -18.288 2.214 16.281 1.00 87.12 117 TRP A O 1
ATOM 967 N N . SER A 1 118 ? -17.360 4.241 16.037 1.00 87.31 118 SER A N 1
ATOM 968 C CA . SER A 1 118 ? -17.235 4.171 14.584 1.00 87.31 118 SER A CA 1
ATOM 969 C C . SER A 1 118 ? -15.880 3.591 14.208 1.00 87.31 118 SER A C 1
ATOM 971 O O . SER A 1 118 ? -14.851 4.070 14.688 1.00 87.31 118 SER A O 1
ATOM 973 N N . LEU A 1 119 ? -15.867 2.590 13.327 1.00 86.75 119 LEU A N 1
ATOM 974 C CA . LEU A 1 119 ? -14.633 2.103 12.715 1.00 86.75 119 LEU A CA 1
ATOM 975 C C . LEU A 1 119 ? -14.051 3.220 11.840 1.00 86.75 119 LEU A C 1
ATOM 977 O O . LEU A 1 119 ? -14.734 3.733 10.956 1.00 86.75 119 LEU A O 1
ATOM 981 N N . PHE A 1 120 ? -12.815 3.621 12.121 1.00 82.56 120 PHE A N 1
ATOM 982 C CA . PHE A 1 120 ? -12.126 4.700 11.416 1.00 82.56 120 PHE A CA 1
ATOM 983 C C . PHE A 1 120 ? -11.225 4.156 10.306 1.00 82.56 120 PHE A C 1
ATOM 985 O O . PHE A 1 120 ? -11.284 4.627 9.176 1.00 82.56 120 PHE A O 1
ATOM 992 N N . TRP A 1 121 ? -10.433 3.128 10.609 1.00 84.25 121 TRP A N 1
ATOM 993 C CA . TRP A 1 121 ? -9.720 2.324 9.617 1.00 84.25 121 TRP A CA 1
ATOM 994 C C . TRP A 1 121 ? -9.399 0.944 10.190 1.00 84.25 121 TRP A C 1
ATOM 996 O O . TRP A 1 121 ? -9.463 0.731 11.405 1.00 84.25 121 TRP A O 1
ATOM 1006 N N . TYR A 1 122 ? -9.044 0.016 9.307 1.00 89.50 122 TYR A N 1
ATOM 1007 C CA . TYR A 1 122 ? -8.574 -1.317 9.660 1.00 89.50 122 TYR A CA 1
ATOM 1008 C C . TYR A 1 122 ? -7.421 -1.753 8.748 1.00 89.50 122 TYR A C 1
ATOM 1010 O O . TYR A 1 122 ? -7.235 -1.161 7.689 1.00 89.50 122 TYR A O 1
ATOM 1018 N N . ALA A 1 123 ? -6.636 -2.738 9.172 1.00 90.62 123 ALA A N 1
ATOM 1019 C CA . ALA A 1 123 ? -5.596 -3.382 8.373 1.00 90.62 123 ALA A CA 1
ATOM 1020 C C . ALA A 1 123 ? -5.509 -4.876 8.743 1.00 90.62 123 ALA A C 1
ATOM 1022 O O . ALA A 1 123 ? -5.718 -5.203 9.917 1.00 90.62 123 ALA A O 1
ATOM 1023 N N . PRO A 1 124 ? -5.174 -5.781 7.805 1.00 91.81 124 PRO A N 1
ATOM 1024 C CA . PRO A 1 124 ? -4.955 -5.560 6.365 1.00 91.81 124 PRO A CA 1
ATOM 1025 C C . PRO A 1 124 ? -6.255 -5.224 5.601 1.00 91.81 124 PRO A C 1
ATOM 1027 O O . PRO A 1 124 ? -7.337 -5.623 6.027 1.00 91.81 124 PRO A O 1
ATOM 1030 N N . LYS A 1 125 ? -6.166 -4.475 4.492 1.00 87.25 125 LYS A N 1
ATOM 1031 C CA . LYS A 1 125 ? -7.335 -3.993 3.721 1.00 87.25 125 LYS A CA 1
ATOM 1032 C C . LYS A 1 125 ? -7.622 -4.783 2.459 1.00 87.25 125 LYS A C 1
ATOM 1034 O O . LYS A 1 125 ? -8.781 -5.029 2.134 1.00 87.25 125 LYS A O 1
ATOM 1039 N N . ASP A 1 126 ? -6.566 -5.139 1.746 1.00 90.56 126 ASP A N 1
ATOM 1040 C CA . ASP A 1 126 ? -6.629 -5.776 0.439 1.00 90.56 126 ASP A CA 1
ATOM 1041 C C . ASP A 1 126 ? -5.534 -6.844 0.302 1.00 90.56 126 ASP A C 1
ATOM 1043 O O . ASP A 1 126 ? -4.800 -7.145 1.248 1.00 90.56 126 ASP A O 1
ATOM 1047 N N . GLN A 1 127 ? -5.458 -7.460 -0.876 1.00 90.50 127 GLN A N 1
ATOM 1048 C CA . GLN A 1 127 ? -4.519 -8.541 -1.162 1.00 90.50 127 GLN A CA 1
ATOM 1049 C C . GLN A 1 127 ? -3.049 -8.102 -1.020 1.00 90.50 127 GLN A C 1
ATOM 1051 O O . GLN A 1 127 ? -2.242 -8.890 -0.547 1.00 90.50 127 GLN A O 1
ATOM 1056 N N . CYS A 1 128 ? -2.705 -6.846 -1.324 1.00 93.81 128 CYS A N 1
ATOM 1057 C CA . CYS A 1 128 ? -1.331 -6.340 -1.232 1.00 93.81 128 CYS A CA 1
ATOM 1058 C C . CYS A 1 128 ? -0.877 -6.005 0.194 1.00 93.81 128 CYS A C 1
ATOM 1060 O O . CYS A 1 128 ? 0.300 -5.713 0.407 1.00 93.81 128 CYS A O 1
ATOM 1062 N N . ASP A 1 129 ? -1.787 -6.037 1.169 1.00 92.81 129 ASP A N 1
ATOM 1063 C CA . ASP A 1 129 ? -1.431 -5.953 2.586 1.00 92.81 129 ASP A CA 1
ATOM 1064 C C . ASP A 1 129 ? -1.072 -7.320 3.184 1.00 92.81 129 ASP A C 1
ATOM 1066 O O . ASP A 1 129 ? -0.522 -7.382 4.288 1.00 92.81 129 ASP A O 1
ATOM 1070 N N . ARG A 1 130 ? -1.357 -8.421 2.476 1.00 93.50 130 ARG A N 1
ATOM 1071 C CA . ARG A 1 130 ? -0.882 -9.742 2.887 1.00 93.50 130 ARG A CA 1
ATOM 1072 C C . ARG A 1 130 ? 0.628 -9.792 2.743 1.00 93.50 130 ARG A C 1
ATOM 1074 O O . ARG A 1 130 ? 1.188 -9.450 1.703 1.00 93.50 130 ARG A O 1
ATOM 1081 N N . TYR A 1 131 ? 1.279 -10.232 3.811 1.00 95.94 131 TYR A N 1
ATOM 1082 C CA . TYR A 1 131 ? 2.729 -10.278 3.855 1.00 95.94 131 TYR A CA 1
ATOM 1083 C C . TYR A 1 131 ? 3.304 -11.168 2.737 1.00 95.94 131 TYR A C 1
ATOM 1085 O O . TYR A 1 131 ? 2.964 -12.347 2.643 1.00 95.94 131 TYR A O 1
ATOM 1093 N N . ARG A 1 132 ? 4.202 -10.594 1.922 1.00 95.25 132 ARG A N 1
ATOM 1094 C CA . ARG A 1 132 ? 4.916 -11.244 0.800 1.00 95.25 132 ARG A CA 1
ATOM 1095 C C . ARG A 1 132 ? 4.030 -11.778 -0.334 1.00 95.25 132 ARG A C 1
ATOM 1097 O O . ARG A 1 132 ? 4.425 -12.727 -1.007 1.00 95.25 132 ARG A O 1
ATOM 1104 N N . GLU A 1 133 ? 2.904 -11.126 -0.615 1.00 95.00 133 GLU A N 1
ATOM 1105 C CA . GLU A 1 133 ? 1.992 -11.512 -1.707 1.00 95.00 133 GLU A CA 1
ATOM 1106 C C . GLU A 1 133 ? 2.696 -11.730 -3.068 1.00 95.00 133 GLU A C 1
ATOM 1108 O O . GLU A 1 133 ? 2.400 -12.689 -3.773 1.00 95.00 133 GLU A O 1
ATOM 1113 N N . CYS A 1 134 ? 3.673 -10.883 -3.421 1.00 96.06 134 CYS A N 1
ATOM 1114 C CA . CYS A 1 134 ? 4.379 -10.940 -4.712 1.00 96.06 134 CYS A CA 1
ATOM 1115 C C . CYS A 1 134 ? 5.792 -11.530 -4.656 1.00 96.06 134 CYS A C 1
ATOM 1117 O O . CYS A 1 134 ? 6.582 -11.327 -5.581 1.00 96.06 134 CYS A O 1
ATOM 1119 N N . GLY A 1 135 ? 6.132 -12.225 -3.570 1.00 96.06 135 GLY A N 1
ATOM 1120 C CA . GLY A 1 135 ? 7.442 -12.846 -3.410 1.00 96.06 135 GLY A CA 1
ATOM 1121 C C . GLY A 1 135 ? 8.610 -11.851 -3.423 1.00 96.06 135 GLY A C 1
ATOM 1122 O O . GLY A 1 135 ? 8.462 -10.654 -3.168 1.00 96.06 135 GLY A O 1
ATOM 1123 N N . VAL A 1 136 ? 9.813 -12.368 -3.677 1.00 97.44 136 VAL A N 1
ATOM 1124 C CA . VAL A 1 136 ? 11.048 -11.570 -3.699 1.00 97.44 136 VAL A CA 1
ATOM 1125 C C . VAL A 1 136 ? 11.132 -10.705 -4.954 1.00 97.44 136 VAL A C 1
ATOM 1127 O O . VAL A 1 136 ? 10.800 -11.171 -6.038 1.00 97.44 136 VAL A O 1
ATOM 1130 N N . TYR A 1 137 ? 11.590 -9.458 -4.838 1.00 96.81 137 TYR A N 1
ATOM 1131 C CA . TYR A 1 137 ? 11.722 -8.497 -5.946 1.00 96.81 137 TYR A CA 1
ATOM 1132 C C . TYR A 1 137 ? 10.432 -8.230 -6.755 1.00 96.81 137 TYR A C 1
ATOM 1134 O O . TYR A 1 137 ? 10.471 -7.518 -7.763 1.00 96.81 137 TYR A O 1
ATOM 1142 N N . GLY A 1 138 ? 9.292 -8.768 -6.324 1.00 96.12 138 GLY A N 1
ATOM 1143 C CA . GLY A 1 138 ? 7.975 -8.433 -6.836 1.00 96.12 138 GLY A CA 1
ATOM 1144 C C . GLY A 1 138 ? 7.408 -7.237 -6.084 1.00 96.12 138 GLY A C 1
ATOM 1145 O O . GLY A 1 138 ? 7.664 -7.044 -4.894 1.00 96.12 138 GLY A O 1
ATOM 1146 N N . ILE A 1 139 ? 6.631 -6.422 -6.786 1.00 96.56 139 ILE A N 1
ATOM 1147 C CA . ILE A 1 139 ? 5.908 -5.298 -6.199 1.00 96.56 139 ILE A CA 1
ATOM 1148 C C . ILE A 1 139 ? 4.410 -5.497 -6.419 1.00 96.56 139 ILE A C 1
ATOM 1150 O O . ILE A 1 139 ? 3.972 -5.770 -7.539 1.00 96.56 139 ILE A O 1
ATOM 1154 N N . CYS A 1 140 ? 3.639 -5.392 -5.337 1.00 96.50 140 CYS A N 1
ATOM 1155 C CA . CYS A 1 140 ? 2.191 -5.558 -5.373 1.00 96.50 140 CYS A CA 1
ATOM 1156 C C . CYS A 1 140 ? 1.492 -4.238 -5.685 1.00 96.50 140 CYS A C 1
ATOM 1158 O O . CYS A 1 140 ? 1.833 -3.207 -5.115 1.00 96.50 140 CYS A O 1
ATOM 1160 N N . ASP A 1 141 ? 0.503 -4.254 -6.560 1.00 94.06 141 ASP A N 1
ATOM 1161 C CA . ASP A 1 141 ? -0.304 -3.107 -6.940 1.00 94.06 141 ASP A CA 1
ATOM 1162 C C . ASP A 1 141 ? -1.771 -3.536 -6.951 1.00 94.06 141 ASP A C 1
ATOM 1164 O O . ASP A 1 141 ? -2.222 -4.252 -7.845 1.00 94.06 141 ASP A O 1
ATOM 1168 N N . ALA A 1 142 ? -2.519 -3.120 -5.926 1.00 88.50 142 ALA A N 1
ATOM 1169 C CA . ALA A 1 142 ? -3.912 -3.528 -5.740 1.00 88.50 142 ALA A CA 1
ATOM 1170 C C . ALA A 1 142 ? -4.834 -3.027 -6.868 1.00 88.50 142 ALA A C 1
ATOM 1172 O O . ALA A 1 142 ? -5.951 -3.522 -7.012 1.00 88.50 142 ALA A O 1
ATOM 1173 N N . ASN A 1 143 ? -4.365 -2.062 -7.669 1.00 85.81 143 ASN A N 1
ATOM 1174 C CA . ASN A 1 143 ? -5.095 -1.503 -8.800 1.00 85.81 143 ASN A CA 1
ATOM 1175 C C . ASN A 1 143 ? -4.720 -2.153 -10.147 1.00 85.81 143 ASN A C 1
ATOM 1177 O O . ASN A 1 143 ? -5.348 -1.831 -11.155 1.00 85.81 143 ASN A O 1
ATOM 1181 N N . ALA A 1 144 ? -3.719 -3.043 -10.186 1.00 81.69 144 ALA A N 1
ATOM 1182 C CA . ALA A 1 144 ? -3.243 -3.701 -11.406 1.00 81.69 144 ALA A CA 1
ATOM 1183 C C . ALA A 1 144 ? -3.800 -5.129 -11.573 1.00 81.69 144 ALA A C 1
ATOM 1185 O O . ALA A 1 144 ? -4.213 -5.780 -10.610 1.00 81.69 144 ALA A O 1
ATOM 1186 N N . SER A 1 145 ? -3.784 -5.650 -12.808 1.00 82.06 145 SER A N 1
ATOM 1187 C CA . SER A 1 145 ? -4.101 -7.057 -13.089 1.00 82.06 145 SER A CA 1
ATOM 1188 C C . SER A 1 145 ? -3.075 -7.678 -14.051 1.00 82.06 145 SER A C 1
ATOM 1190 O O . SER A 1 145 ? -3.103 -7.369 -15.240 1.00 82.06 145 SER A O 1
ATOM 1192 N N . PRO A 1 146 ? -2.196 -8.594 -13.596 1.00 87.69 146 PRO A N 1
ATOM 1193 C CA . PRO A 1 146 ? -2.104 -9.177 -12.252 1.00 87.69 146 PRO A CA 1
ATOM 1194 C C . PRO A 1 146 ? -1.623 -8.181 -11.183 1.00 87.69 146 PRO A C 1
ATOM 1196 O O . PRO A 1 146 ? -0.930 -7.217 -11.492 1.00 87.69 146 PRO A O 1
ATOM 1199 N N . VAL A 1 147 ? -1.970 -8.445 -9.916 1.00 91.81 147 VAL A N 1
ATOM 1200 C CA . VAL A 1 147 ? -1.582 -7.590 -8.774 1.00 91.81 147 VAL A CA 1
ATOM 1201 C C . VAL A 1 147 ? -0.069 -7.556 -8.555 1.00 91.81 147 VAL A C 1
ATOM 1203 O O . VAL A 1 147 ? 0.454 -6.581 -8.034 1.00 91.81 147 VAL A O 1
ATOM 1206 N N . CYS A 1 148 ? 0.650 -8.597 -8.977 1.00 95.56 148 CYS A N 1
ATOM 1207 C CA . CYS A 1 148 ? 2.100 -8.676 -8.871 1.00 95.56 148 CYS A CA 1
ATOM 1208 C C . CYS A 1 148 ? 2.778 -8.305 -10.184 1.00 95.56 148 CYS A C 1
ATOM 1210 O O . CYS A 1 148 ? 2.459 -8.852 -11.240 1.00 95.56 148 CYS A O 1
ATOM 1212 N N . LYS A 1 149 ? 3.771 -7.416 -10.104 1.00 94.94 149 LYS A N 1
ATOM 1213 C CA . LYS A 1 149 ? 4.646 -7.051 -11.225 1.00 94.94 149 LYS A CA 1
ATOM 1214 C C . LYS A 1 149 ? 6.116 -7.185 -10.829 1.00 94.94 149 LYS A C 1
ATOM 1216 O O . LYS A 1 149 ? 6.486 -6.907 -9.688 1.00 94.94 149 LYS A O 1
ATOM 1221 N N . CYS A 1 150 ? 6.954 -7.598 -11.777 1.00 95.12 150 CYS A N 1
ATOM 1222 C CA . CYS A 1 150 ? 8.405 -7.528 -11.620 1.00 95.12 150 CYS A CA 1
ATOM 1223 C C . CYS A 1 150 ? 8.899 -6.117 -11.947 1.00 95.12 150 CYS A C 1
ATOM 1225 O O . CYS A 1 150 ? 8.354 -5.432 -12.815 1.00 95.12 150 CYS A O 1
ATOM 1227 N N . MET A 1 151 ? 9.942 -5.677 -11.247 1.00 93.06 151 MET A N 1
ATOM 1228 C CA . MET A 1 151 ? 10.620 -4.418 -11.555 1.00 93.06 151 MET A CA 1
ATOM 1229 C C . MET A 1 151 ? 11.355 -4.507 -12.900 1.00 93.06 151 MET A C 1
ATOM 1231 O O . MET A 1 151 ? 11.695 -5.593 -13.370 1.00 93.06 151 MET A O 1
ATOM 1235 N N . LYS A 1 152 ? 11.662 -3.359 -13.513 1.00 89.00 152 LYS A N 1
ATOM 1236 C CA . LYS A 1 152 ? 12.487 -3.316 -14.731 1.00 89.00 152 LYS A CA 1
ATOM 1237 C C . LYS A 1 152 ? 13.846 -3.994 -14.473 1.00 89.00 152 LYS A C 1
ATOM 1239 O O . LYS A 1 152 ? 14.498 -3.685 -13.479 1.00 89.00 152 LYS A O 1
ATOM 1244 N N . GLY A 1 153 ? 14.255 -4.904 -15.363 1.00 89.44 153 GLY A N 1
ATOM 1245 C CA . GLY A 1 153 ? 15.475 -5.720 -15.210 1.00 89.44 153 GLY A CA 1
ATOM 1246 C C . GLY A 1 153 ? 15.277 -7.032 -14.433 1.00 89.44 153 GLY A C 1
ATOM 1247 O O . GLY A 1 153 ? 16.245 -7.749 -14.165 1.00 89.44 153 GLY A O 1
ATOM 1248 N N . PHE A 1 154 ? 14.035 -7.362 -14.066 1.00 94.88 154 PHE A N 1
ATOM 1249 C CA . PHE A 1 154 ? 13.675 -8.595 -13.371 1.00 94.88 154 PHE A CA 1
ATOM 1250 C C . PHE A 1 154 ? 12.593 -9.364 -14.131 1.00 94.88 154 PHE A C 1
ATOM 1252 O O . PHE A 1 154 ? 11.712 -8.768 -14.749 1.00 94.88 154 PHE A O 1
ATOM 1259 N N . GLU A 1 155 ? 12.633 -10.688 -14.023 1.00 95.19 155 GLU A N 1
ATOM 1260 C CA . GLU A 1 155 ? 11.677 -11.608 -14.641 1.00 95.19 155 GLU A CA 1
ATOM 1261 C C . GLU A 1 155 ? 11.085 -12.577 -13.607 1.00 95.19 155 GLU A C 1
ATOM 1263 O O . GLU A 1 155 ? 11.731 -12.853 -12.590 1.00 95.19 155 GLU A O 1
ATOM 1268 N N . PRO A 1 156 ? 9.865 -13.103 -13.827 1.00 97.00 156 PRO A N 1
ATOM 1269 C CA . PRO A 1 156 ? 9.249 -14.066 -12.919 1.00 97.00 156 PRO A CA 1
ATOM 1270 C C . PRO A 1 156 ? 10.079 -15.343 -12.798 1.00 97.00 156 PRO A C 1
ATOM 1272 O O . PRO A 1 156 ? 10.426 -15.952 -13.809 1.00 97.00 156 PRO A O 1
ATOM 1275 N N . LYS A 1 157 ? 10.334 -15.811 -11.569 1.00 96.19 157 LYS A N 1
ATOM 1276 C CA . LYS A 1 157 ? 11.033 -17.093 -11.350 1.00 96.19 157 LYS A CA 1
ATOM 1277 C C . LYS A 1 157 ? 10.266 -18.281 -11.921 1.00 96.19 157 LYS A C 1
ATOM 1279 O O . LYS A 1 157 ? 10.872 -19.231 -12.406 1.00 96.19 157 LYS A O 1
ATOM 1284 N N . ASN A 1 158 ? 8.939 -18.213 -11.865 1.00 94.62 158 ASN A N 1
ATOM 1285 C CA . ASN A 1 158 ? 8.041 -19.252 -12.340 1.00 94.62 158 ASN A CA 1
ATOM 1286 C C . ASN A 1 158 ? 6.991 -18.650 -13.285 1.00 94.62 158 ASN A C 1
ATOM 1288 O O . ASN A 1 158 ? 5.913 -18.252 -12.841 1.00 94.62 158 ASN A O 1
ATOM 1292 N N . PRO A 1 159 ? 7.279 -18.572 -14.597 1.00 92.25 159 PRO A N 1
ATOM 1293 C CA . PRO A 1 159 ? 6.363 -17.969 -15.564 1.00 92.25 159 PRO A CA 1
ATOM 1294 C C . PRO A 1 159 ? 5.006 -18.679 -15.654 1.00 92.25 159 PRO A C 1
ATOM 1296 O O . PRO A 1 159 ? 4.001 -18.043 -15.957 1.00 92.25 159 PRO A O 1
ATOM 1299 N N . GLN A 1 160 ? 4.957 -19.991 -15.391 1.00 90.31 160 GLN A N 1
ATOM 1300 C CA . GLN A 1 160 ? 3.716 -20.775 -15.410 1.00 90.31 160 GLN A CA 1
ATOM 1301 C C . GLN A 1 160 ? 2.775 -20.321 -14.286 1.00 90.31 160 GLN A C 1
ATOM 1303 O O . GLN A 1 160 ? 1.638 -19.943 -14.564 1.00 90.31 160 GLN A O 1
ATOM 1308 N N . ALA A 1 161 ? 3.269 -20.287 -13.044 1.00 87.88 161 ALA A N 1
ATOM 1309 C CA . ALA A 1 161 ? 2.521 -19.783 -11.890 1.00 87.88 161 ALA A CA 1
ATOM 1310 C C . ALA A 1 161 ? 2.152 -18.300 -12.070 1.00 87.88 161 ALA A C 1
ATOM 1312 O O . ALA A 1 161 ? 0.994 -17.917 -11.903 1.00 87.88 161 ALA A O 1
ATOM 1313 N N . TRP A 1 162 ? 3.097 -17.491 -12.557 1.00 89.06 162 TRP A N 1
ATOM 1314 C CA . TRP A 1 162 ? 2.891 -16.063 -12.796 1.00 89.06 162 TRP A CA 1
ATOM 1315 C C . TRP A 1 162 ? 1.756 -15.779 -13.790 1.00 89.06 162 TRP A C 1
ATOM 1317 O O . TRP A 1 162 ? 0.915 -14.910 -13.554 1.00 89.06 162 TRP A O 1
ATOM 1327 N N . ASN A 1 163 ? 1.669 -16.552 -14.880 1.00 86.00 163 ASN A N 1
ATOM 1328 C CA . ASN A 1 163 ? 0.582 -16.450 -15.862 1.00 86.00 163 ASN A CA 1
ATOM 1329 C C . ASN A 1 163 ? -0.779 -16.885 -15.294 1.00 86.00 163 ASN A C 1
ATOM 1331 O O . ASN A 1 163 ? -1.820 -16.407 -15.747 1.00 86.00 163 ASN A O 1
ATOM 1335 N N . LEU A 1 164 ? -0.776 -17.750 -14.277 1.00 88.81 164 LEU A N 1
ATOM 1336 C CA . LEU A 1 164 ? -1.954 -18.128 -13.492 1.00 88.81 164 LEU A CA 1
ATOM 1337 C C . LEU A 1 164 ? -2.249 -17.142 -12.348 1.00 88.81 164 LEU A C 1
ATOM 1339 O O . LEU A 1 164 ? -3.159 -17.384 -11.557 1.00 88.81 164 LEU A O 1
ATOM 1343 N N . ARG A 1 165 ? -1.546 -15.998 -12.315 1.00 86.75 165 ARG A N 1
ATOM 1344 C CA . ARG A 1 165 ? -1.660 -14.921 -11.316 1.00 86.75 165 ARG A CA 1
ATOM 1345 C C . ARG A 1 165 ? -1.160 -15.304 -9.924 1.00 86.75 165 ARG A C 1
ATOM 1347 O O . ARG A 1 165 ? -1.537 -14.656 -8.952 1.00 86.75 165 ARG A O 1
ATOM 1354 N N . ASP A 1 166 ? -0.301 -16.310 -9.845 1.00 90.00 166 ASP A N 1
ATOM 1355 C CA . ASP A 1 166 ? 0.430 -16.651 -8.634 1.00 90.00 166 ASP A CA 1
ATOM 1356 C C . ASP A 1 166 ? 1.822 -16.003 -8.662 1.00 90.00 166 ASP A C 1
ATOM 1358 O O . ASP A 1 166 ? 2.694 -16.367 -9.455 1.00 90.00 166 ASP A O 1
ATOM 1362 N N . GLY A 1 167 ? 1.998 -14.986 -7.818 1.00 92.31 167 GLY A N 1
ATOM 1363 C CA . GLY A 1 167 ? 3.232 -14.219 -7.692 1.00 92.31 167 GLY A CA 1
ATOM 1364 C C . GLY A 1 167 ? 4.156 -14.688 -6.568 1.00 92.31 167 GLY A C 1
ATOM 1365 O O . GLY A 1 167 ? 5.174 -14.034 -6.343 1.00 92.31 167 GLY A O 1
ATOM 1366 N N . SER A 1 168 ? 3.839 -15.777 -5.853 1.00 93.44 168 SER A N 1
ATOM 1367 C CA . SER A 1 168 ? 4.519 -16.134 -4.597 1.00 93.44 168 SER A CA 1
ATOM 1368 C C . SER A 1 168 ? 6.018 -16.405 -4.749 1.00 93.44 168 SER A C 1
ATOM 1370 O O . SER A 1 168 ? 6.803 -16.097 -3.851 1.00 93.44 168 SER A O 1
ATOM 1372 N N . ASP A 1 169 ? 6.434 -16.952 -5.896 1.00 94.88 169 ASP A N 1
ATOM 1373 C CA . ASP A 1 169 ? 7.844 -17.239 -6.200 1.00 94.88 169 ASP A CA 1
ATOM 1374 C C . ASP A 1 169 ? 8.665 -15.955 -6.442 1.00 94.88 169 ASP A C 1
ATOM 1376 O O . ASP A 1 169 ? 9.897 -15.949 -6.316 1.00 94.88 169 ASP A O 1
ATOM 1380 N N . GLY A 1 170 ? 7.986 -14.849 -6.754 1.00 96.12 170 GLY A N 1
ATOM 1381 C CA . GLY A 1 170 ? 8.583 -13.557 -7.051 1.00 96.12 170 GLY A CA 1
ATOM 1382 C C . GLY A 1 170 ? 9.400 -13.539 -8.339 1.00 96.12 170 GLY A C 1
ATOM 1383 O O . GLY A 1 170 ? 9.193 -14.311 -9.280 1.00 96.12 170 GLY A O 1
ATOM 1384 N N . CYS A 1 171 ? 10.355 -12.621 -8.372 1.00 97.00 171 CYS A N 1
ATOM 1385 C CA . CYS A 1 171 ? 11.163 -12.306 -9.534 1.00 97.00 171 CYS A CA 1
ATOM 1386 C C . CYS A 1 171 ? 12.645 -12.585 -9.265 1.00 97.00 171 CYS A C 1
ATOM 1388 O O . CYS A 1 171 ? 13.118 -12.583 -8.127 1.00 97.00 171 CYS A O 1
ATOM 1390 N N . PHE A 1 172 ? 13.409 -12.809 -10.325 1.00 95.19 172 PHE A N 1
ATOM 1391 C CA . PHE A 1 172 ? 14.865 -12.837 -10.282 1.00 95.19 172 PHE A CA 1
ATOM 1392 C C . PHE A 1 172 ? 15.422 -11.775 -11.219 1.00 95.19 172 PHE A C 1
ATOM 1394 O O . PHE A 1 172 ? 14.774 -11.342 -12.169 1.00 95.19 172 PHE A O 1
ATOM 1401 N N . ARG A 1 173 ? 16.632 -11.320 -10.917 1.00 92.56 173 ARG A N 1
ATOM 1402 C CA . ARG A 1 173 ? 17.327 -10.329 -11.729 1.00 92.56 173 ARG A CA 1
ATOM 1403 C C . ARG A 1 173 ? 17.886 -10.999 -12.982 1.00 92.56 173 ARG A C 1
ATOM 1405 O O . ARG A 1 173 ? 18.586 -12.001 -12.855 1.00 92.56 173 ARG A O 1
ATOM 1412 N N . VAL A 1 174 ? 17.620 -10.426 -14.154 1.00 91.62 174 VAL A N 1
ATOM 1413 C CA . VAL A 1 174 ? 18.082 -10.978 -15.441 1.00 91.62 174 VAL A CA 1
ATOM 1414 C C . VAL A 1 174 ? 19.592 -10.787 -15.598 1.00 91.62 174 VAL A C 1
ATOM 1416 O O . VAL A 1 174 ? 20.326 -11.727 -15.898 1.00 91.62 174 VAL A O 1
ATOM 1419 N N . SER A 1 175 ? 20.066 -9.569 -15.336 1.00 90.19 175 SER A N 1
ATOM 1420 C CA . SER A 1 175 ? 21.467 -9.173 -15.482 1.00 90.19 175 SER A CA 1
ATOM 1421 C C . SER A 1 175 ? 22.191 -9.174 -14.129 1.00 90.19 175 SER A C 1
ATOM 1423 O O . SER A 1 175 ? 21.664 -8.702 -13.121 1.00 90.19 175 SER A O 1
ATOM 1425 N N . LYS A 1 176 ? 23.428 -9.679 -14.069 1.00 90.62 176 LYS A N 1
ATOM 1426 C CA . LYS A 1 176 ? 24.216 -9.693 -12.823 1.00 90.62 176 LYS A CA 1
ATOM 1427 C C . LYS A 1 176 ? 24.759 -8.293 -12.500 1.00 90.62 176 LYS A C 1
ATOM 1429 O O . LYS A 1 176 ? 25.215 -7.589 -13.393 1.00 90.62 176 LYS A O 1
ATOM 1434 N N . LEU A 1 177 ? 24.748 -7.927 -11.217 1.00 92.06 177 LEU A N 1
ATOM 1435 C CA . LEU A 1 177 ? 25.395 -6.711 -10.711 1.00 92.06 177 LEU A CA 1
ATOM 1436 C C . LEU A 1 177 ? 26.922 -6.833 -10.797 1.00 92.06 177 LEU A C 1
ATOM 1438 O O . LEU A 1 177 ? 27.481 -7.881 -10.459 1.00 92.06 177 LEU A O 1
ATOM 1442 N N . ASP A 1 178 ? 27.591 -5.757 -11.203 1.00 92.06 178 ASP A N 1
ATOM 1443 C CA . ASP A 1 178 ? 29.053 -5.704 -11.333 1.00 92.06 178 ASP A CA 1
ATOM 1444 C C . ASP A 1 178 ? 29.733 -4.843 -10.255 1.00 92.06 178 ASP A C 1
ATOM 1446 O O . ASP A 1 178 ? 30.962 -4.731 -10.216 1.00 92.06 178 ASP A O 1
ATOM 1450 N N . CYS A 1 179 ? 28.934 -4.244 -9.370 1.00 92.75 179 CYS A N 1
ATOM 1451 C CA . CYS A 1 179 ? 29.295 -3.285 -8.333 1.00 92.75 179 CYS A CA 1
ATOM 1452 C C . CYS A 1 179 ? 29.867 -1.943 -8.830 1.00 92.75 179 CYS A C 1
ATOM 1454 O O . CYS A 1 179 ? 29.601 -0.911 -8.214 1.00 92.75 179 CYS A O 1
ATOM 1456 N N . LYS A 1 180 ? 30.635 -1.926 -9.923 1.00 89.12 180 LYS A N 1
ATOM 1457 C CA . LYS A 1 180 ? 31.377 -0.750 -10.400 1.00 89.12 180 LYS A CA 1
ATOM 1458 C C . LYS A 1 180 ? 30.532 0.189 -11.255 1.00 89.12 180 LYS A C 1
ATOM 1460 O O . LYS A 1 180 ? 30.602 1.400 -11.056 1.00 89.12 180 LYS A O 1
ATOM 1465 N N . SER A 1 181 ? 29.796 -0.355 -12.222 1.00 90.38 181 SER A N 1
ATOM 1466 C CA . SER A 1 181 ? 28.998 0.414 -13.182 1.00 90.38 181 SER A CA 1
ATOM 1467 C C . SER A 1 181 ? 27.518 0.465 -12.820 1.00 90.38 181 SER A C 1
ATOM 1469 O O . SER A 1 181 ? 26.807 1.322 -13.342 1.00 90.38 181 SER A O 1
ATOM 1471 N N . ASP A 1 182 ? 27.071 -0.393 -11.895 1.00 93.69 182 ASP A N 1
ATOM 1472 C CA . ASP A 1 182 ? 25.708 -0.390 -11.366 1.00 93.69 182 ASP A CA 1
ATOM 1473 C C . ASP A 1 182 ? 25.185 1.028 -11.067 1.00 93.69 182 ASP A C 1
ATOM 1475 O O . ASP A 1 182 ? 25.890 1.919 -10.565 1.00 93.69 182 ASP A O 1
ATOM 1479 N N . GLY A 1 183 ? 23.896 1.220 -11.309 1.00 93.69 183 GLY A N 1
ATOM 1480 C CA . GLY A 1 183 ? 23.186 2.416 -10.880 1.00 93.69 183 GLY A CA 1
ATOM 1481 C C . GLY A 1 183 ? 21.894 2.061 -10.169 1.00 93.69 183 GLY A C 1
ATOM 1482 O O . GLY A 1 183 ? 21.749 0.965 -9.623 1.00 93.69 183 GLY A O 1
ATOM 1483 N N . PHE A 1 184 ? 20.977 3.021 -10.129 1.00 95.69 184 PHE A N 1
ATOM 1484 C CA . PHE A 1 184 ? 19.807 2.949 -9.267 1.00 95.69 184 PHE A CA 1
ATOM 1485 C C . PHE A 1 184 ? 18.533 3.252 -10.043 1.00 95.69 184 PHE A C 1
ATOM 1487 O O . PHE A 1 184 ? 18.404 4.312 -10.649 1.00 95.69 184 PHE A O 1
ATOM 1494 N N . LEU A 1 185 ? 17.604 2.300 -10.022 1.00 94.88 185 LEU A N 1
ATOM 1495 C CA . LEU A 1 185 ? 16.256 2.446 -10.546 1.00 94.88 185 LEU A CA 1
ATOM 1496 C C . LEU A 1 185 ? 15.370 3.035 -9.449 1.00 94.88 185 LEU A C 1
ATOM 1498 O O . LEU A 1 185 ? 15.217 2.431 -8.386 1.00 94.88 185 LEU A O 1
ATOM 1502 N N . THR A 1 186 ? 14.762 4.185 -9.717 1.00 95.56 186 THR A N 1
ATOM 1503 C CA . THR A 1 186 ? 13.819 4.808 -8.787 1.00 95.56 186 THR A CA 1
ATOM 1504 C C . THR A 1 186 ? 12.447 4.147 -8.891 1.00 95.56 186 THR A C 1
ATOM 1506 O O . THR A 1 186 ? 11.840 4.115 -9.963 1.00 95.56 186 THR A O 1
ATOM 1509 N N . LEU A 1 187 ? 11.940 3.651 -7.766 1.00 95.44 187 LEU A N 1
ATOM 1510 C CA . LEU A 1 187 ? 10.547 3.264 -7.586 1.00 95.44 187 LEU A CA 1
ATOM 1511 C C . LEU A 1 187 ? 9.841 4.356 -6.790 1.00 95.44 187 LEU A C 1
ATOM 1513 O O . LEU A 1 187 ? 10.186 4.585 -5.635 1.00 95.44 187 LEU A O 1
ATOM 1517 N N . ASN A 1 188 ? 8.853 5.012 -7.388 1.00 93.50 188 ASN A N 1
ATOM 1518 C CA . ASN A 1 188 ? 8.133 6.103 -6.731 1.00 93.50 188 ASN A CA 1
ATOM 1519 C C . ASN A 1 188 ? 6.932 5.571 -5.954 1.00 93.50 188 ASN A C 1
ATOM 1521 O O . ASN A 1 188 ? 6.317 4.606 -6.392 1.00 93.50 188 ASN A O 1
ATOM 1525 N N . HIS A 1 189 ? 6.531 6.238 -4.870 1.00 93.19 189 HIS A N 1
ATOM 1526 C CA . HIS A 1 189 ? 5.285 5.936 -4.138 1.00 93.19 189 HIS A CA 1
ATOM 1527 C C . HIS A 1 189 ? 5.153 4.478 -3.670 1.00 93.19 189 HIS A C 1
ATOM 1529 O O . HIS A 1 189 ? 4.087 3.872 -3.784 1.00 93.19 189 HIS A O 1
ATOM 1535 N N . VAL A 1 190 ? 6.224 3.902 -3.128 1.00 95.62 190 VAL A N 1
ATOM 1536 C CA . VAL A 1 190 ? 6.208 2.516 -2.657 1.00 95.62 190 VAL A CA 1
ATOM 1537 C C . VAL A 1 190 ? 6.108 2.413 -1.136 1.00 95.62 190 VAL A C 1
ATOM 1539 O O . VAL A 1 190 ? 6.555 3.291 -0.393 1.00 95.62 190 VAL A O 1
ATOM 1542 N N . LYS A 1 191 ? 5.523 1.312 -0.662 1.00 97.00 191 LYS A N 1
ATOM 1543 C CA . LYS A 1 191 ? 5.806 0.742 0.657 1.00 97.00 191 LYS A CA 1
ATOM 1544 C C . LYS A 1 191 ? 7.228 0.194 0.598 1.00 97.00 191 LYS A C 1
ATOM 1546 O O . LYS A 1 191 ? 7.501 -0.700 -0.206 1.00 97.00 191 LYS A O 1
ATOM 1551 N N . LEU A 1 192 ? 8.118 0.741 1.425 1.00 97.06 192 LEU A N 1
ATOM 1552 C CA . LEU A 1 192 ? 9.517 0.312 1.483 1.00 97.06 192 LEU A CA 1
ATOM 1553 C C . LEU A 1 192 ? 9.597 -1.190 1.784 1.00 97.06 192 LEU A C 1
ATOM 1555 O O . LEU A 1 192 ? 8.752 -1.669 2.541 1.00 97.06 192 LEU A O 1
ATOM 1559 N N . PRO A 1 193 ? 10.567 -1.932 1.226 1.00 97.06 193 PRO A N 1
ATOM 1560 C CA . PRO A 1 193 ? 10.713 -3.366 1.471 1.00 97.06 193 PRO A CA 1
ATOM 1561 C C . PRO A 1 193 ? 10.905 -3.676 2.959 1.00 97.06 193 PRO A C 1
ATOM 1563 O O . PRO A 1 193 ? 11.222 -2.786 3.751 1.00 97.06 193 PRO A O 1
ATOM 1566 N N . GLU A 1 194 ? 10.683 -4.935 3.336 1.00 96.19 194 GLU A N 1
ATOM 1567 C CA . GLU A 1 194 ? 11.021 -5.439 4.676 1.00 96.19 194 GLU A CA 1
ATOM 1568 C C . GLU A 1 194 ? 12.437 -5.006 5.074 1.00 96.19 194 GLU A C 1
ATOM 1570 O O . GLU A 1 194 ? 13.373 -5.133 4.282 1.00 96.19 194 GLU A O 1
ATOM 1575 N N . SER A 1 195 ? 12.579 -4.430 6.267 1.00 93.31 195 SER A N 1
ATOM 1576 C CA . SER A 1 195 ? 13.824 -3.811 6.709 1.00 93.31 195 SER A CA 1
ATOM 1577 C C . SER A 1 195 ? 14.866 -4.839 7.125 1.00 93.31 195 SER A C 1
ATOM 1579 O O . SER A 1 195 ? 16.029 -4.684 6.764 1.00 93.31 195 SER A O 1
ATOM 1581 N N . GLY A 1 196 ? 14.475 -5.897 7.840 1.00 88.56 196 GLY A N 1
ATOM 1582 C CA . GLY A 1 196 ? 15.390 -6.938 8.308 1.00 88.56 196 GLY A CA 1
ATOM 1583 C C . GLY A 1 196 ? 16.604 -6.344 9.030 1.00 88.56 196 GLY A C 1
ATOM 1584 O O . GLY A 1 196 ? 16.479 -5.771 10.109 1.00 88.56 196 GLY A O 1
ATOM 1585 N N . THR A 1 197 ? 17.788 -6.456 8.424 1.00 87.62 197 THR A N 1
ATOM 1586 C CA . THR A 1 197 ? 19.049 -5.913 8.965 1.00 87.62 197 THR A CA 1
ATOM 1587 C C . THR A 1 197 ? 19.471 -4.570 8.352 1.00 87.62 197 THR A C 1
ATOM 1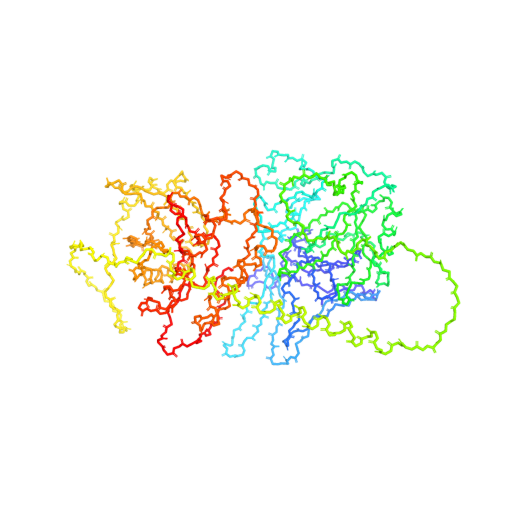589 O O . THR A 1 197 ? 20.646 -4.205 8.401 1.00 87.62 197 THR A O 1
ATOM 1592 N N . ALA A 1 198 ? 18.530 -3.821 7.767 1.00 94.44 198 ALA A N 1
ATOM 1593 C CA . ALA A 1 198 ? 18.804 -2.550 7.101 1.00 94.44 198 ALA A CA 1
ATOM 1594 C C . ALA A 1 198 ? 19.577 -1.569 7.996 1.00 94.44 198 ALA A C 1
ATOM 1596 O O . ALA A 1 198 ? 19.253 -1.360 9.165 1.00 94.44 198 ALA A O 1
ATOM 1597 N N . PHE A 1 199 ? 20.587 -0.927 7.413 1.00 96.19 199 PHE A N 1
ATOM 1598 C CA . PHE A 1 199 ? 21.341 0.138 8.064 1.00 96.19 199 PHE A CA 1
ATOM 1599 C C . PHE A 1 199 ? 20.532 1.434 8.041 1.00 96.19 199 PHE A C 1
ATOM 1601 O O . PHE A 1 199 ? 19.955 1.760 7.005 1.00 96.19 199 PHE A O 1
ATOM 1608 N N . VAL A 1 200 ? 20.521 2.181 9.149 1.00 96.00 200 VAL A N 1
ATOM 1609 C CA . VAL A 1 200 ? 19.774 3.438 9.288 1.00 96.00 200 VAL A CA 1
ATOM 1610 C C . VAL A 1 200 ? 20.648 4.518 9.923 1.00 96.00 200 VAL A C 1
ATOM 1612 O O . VAL A 1 200 ? 21.182 4.329 11.013 1.00 96.00 200 VAL A O 1
ATOM 1615 N N . ASP A 1 201 ? 20.726 5.678 9.275 1.00 95.50 201 ASP A N 1
ATOM 1616 C CA . ASP A 1 201 ? 21.390 6.884 9.775 1.00 95.50 201 ASP A CA 1
ATOM 1617 C C . ASP A 1 201 ? 20.484 8.104 9.553 1.00 95.50 201 ASP A C 1
ATOM 1619 O O . ASP A 1 201 ? 20.142 8.435 8.423 1.00 95.50 201 ASP A O 1
ATOM 1623 N N . LYS A 1 202 ? 20.069 8.793 10.623 1.00 92.94 202 LYS A N 1
ATOM 1624 C CA . LYS A 1 202 ? 19.158 9.951 10.519 1.00 92.94 202 LYS A CA 1
ATOM 1625 C C . LYS A 1 202 ? 19.841 11.242 10.041 1.00 92.94 202 LYS A C 1
ATOM 1627 O O . LYS A 1 202 ? 19.139 12.179 9.671 1.00 92.94 202 LYS A O 1
ATOM 1632 N N . GLN A 1 203 ? 21.168 11.333 10.123 1.00 92.81 203 GLN A N 1
ATOM 1633 C CA . GLN A 1 203 ? 21.931 12.558 9.848 1.00 92.81 203 GLN A CA 1
ATOM 1634 C C . GLN A 1 203 ? 22.393 12.632 8.393 1.00 92.81 203 GLN A C 1
ATOM 1636 O O . GLN A 1 203 ? 22.500 13.721 7.829 1.00 92.81 203 GLN A O 1
ATOM 1641 N N . MET A 1 204 ? 22.658 11.474 7.791 1.00 94.69 204 MET A N 1
ATOM 1642 C CA . MET A 1 204 ? 23.109 11.360 6.410 1.00 94.69 204 MET A CA 1
ATOM 1643 C C . MET A 1 204 ? 22.050 11.869 5.420 1.00 94.69 204 MET A C 1
ATOM 1645 O O . MET A 1 204 ? 20.855 11.637 5.600 1.00 94.69 204 MET A O 1
ATOM 1649 N N . ASN A 1 205 ? 22.478 12.555 4.358 1.00 94.75 205 ASN A N 1
ATOM 1650 C CA . ASN A 1 205 ? 21.585 12.957 3.269 1.00 94.75 205 ASN A CA 1
ATOM 1651 C C . ASN A 1 205 ? 21.502 11.883 2.168 1.00 94.75 205 ASN A C 1
ATOM 1653 O O . ASN A 1 205 ? 22.252 10.905 2.162 1.00 94.75 205 ASN A O 1
ATOM 1657 N N . LEU A 1 206 ? 20.584 12.068 1.219 1.00 95.44 206 LEU A N 1
ATOM 1658 C CA . LEU A 1 206 ? 20.315 11.070 0.186 1.00 95.44 206 LEU A CA 1
ATOM 1659 C C . LEU A 1 206 ? 21.505 10.831 -0.764 1.00 95.44 206 LEU A C 1
ATOM 1661 O O . LEU A 1 206 ? 21.749 9.687 -1.143 1.00 95.44 206 LEU A O 1
ATOM 1665 N N . ASP A 1 207 ? 22.275 11.868 -1.104 1.00 96.12 207 ASP A N 1
ATOM 1666 C CA . ASP A 1 207 ? 23.443 11.747 -1.991 1.00 96.12 207 ASP A CA 1
ATOM 1667 C C . ASP A 1 207 ? 24.567 10.937 -1.326 1.00 96.12 207 ASP A C 1
ATOM 1669 O O . ASP A 1 207 ? 25.154 10.035 -1.929 1.00 96.12 207 ASP A O 1
ATOM 1673 N N . GLN A 1 208 ? 24.823 11.199 -0.041 1.00 96.81 208 GLN A N 1
ATOM 1674 C CA . GLN A 1 208 ? 25.744 10.404 0.776 1.00 96.81 208 GLN A CA 1
ATOM 1675 C C . GLN A 1 208 ? 25.259 8.955 0.906 1.00 96.81 208 GLN A C 1
ATOM 1677 O O . GLN A 1 208 ? 26.064 8.025 0.824 1.00 96.81 208 GLN A O 1
ATOM 1682 N N . CYS A 1 209 ? 23.946 8.758 1.049 1.00 97.25 209 CYS A N 1
ATOM 1683 C CA . CYS A 1 209 ? 23.329 7.437 1.106 1.00 97.25 209 CYS A CA 1
ATOM 1684 C C . CYS A 1 209 ? 23.552 6.650 -0.193 1.00 97.25 209 CYS A C 1
ATOM 1686 O O . CYS A 1 209 ? 23.954 5.482 -0.169 1.00 97.25 209 CYS A O 1
ATOM 1688 N N . GLN A 1 210 ? 23.372 7.315 -1.338 1.00 97.19 210 GLN A N 1
ATOM 1689 C CA . GLN A 1 210 ? 23.643 6.757 -2.657 1.00 97.19 210 GLN A CA 1
ATOM 1690 C C . GLN A 1 210 ? 25.114 6.366 -2.804 1.00 97.19 210 GLN A C 1
ATOM 1692 O O . GLN A 1 210 ? 25.420 5.267 -3.275 1.00 97.19 210 GLN A O 1
ATOM 1697 N N . GLU A 1 211 ? 26.038 7.236 -2.393 1.00 96.56 211 GLU A N 1
ATOM 1698 C CA . GLU A 1 211 ? 27.471 6.963 -2.486 1.00 96.56 211 GLU A CA 1
ATOM 1699 C C . GLU A 1 211 ? 27.879 5.784 -1.588 1.00 96.56 211 GLU A C 1
ATOM 1701 O O . GLU A 1 211 ? 28.627 4.900 -2.021 1.00 96.56 211 GLU A O 1
ATOM 1706 N N . MET A 1 212 ? 27.345 5.719 -0.365 1.00 96.94 212 MET A N 1
ATOM 1707 C CA . MET A 1 212 ? 27.578 4.615 0.565 1.00 96.94 212 MET A CA 1
ATOM 1708 C C . MET A 1 212 ? 27.044 3.289 0.008 1.00 96.94 212 MET A C 1
ATOM 1710 O O . MET A 1 212 ? 27.766 2.288 -0.005 1.00 96.94 212 MET A O 1
ATOM 1714 N N . CYS A 1 213 ? 25.818 3.279 -0.520 1.00 97.31 213 CYS A N 1
ATOM 1715 C CA . CYS A 1 213 ? 25.239 2.100 -1.159 1.00 97.31 213 CYS A CA 1
ATOM 1716 C C . CYS A 1 213 ? 26.033 1.680 -2.410 1.00 97.31 213 CYS A C 1
ATOM 1718 O O . CYS A 1 213 ? 26.291 0.493 -2.611 1.00 97.31 213 CYS A O 1
ATOM 1720 N N . ARG A 1 214 ? 26.501 2.631 -3.229 1.00 96.25 214 ARG A N 1
ATOM 1721 C CA . ARG A 1 214 ? 27.332 2.338 -4.407 1.00 96.25 214 ARG A CA 1
ATOM 1722 C C . ARG A 1 214 ? 28.657 1.675 -4.016 1.00 96.25 214 ARG A C 1
ATOM 1724 O O . ARG A 1 214 ? 29.024 0.675 -4.635 1.00 96.25 214 ARG A O 1
ATOM 1731 N N . LYS A 1 215 ? 29.328 2.173 -2.968 1.00 95.62 215 LYS A N 1
ATOM 1732 C CA . LYS A 1 215 ? 30.581 1.603 -2.428 1.00 95.62 215 LYS A CA 1
ATOM 1733 C C . LYS A 1 215 ? 30.392 0.214 -1.807 1.00 95.62 215 LYS A C 1
ATOM 1735 O O . LYS A 1 215 ? 31.311 -0.599 -1.847 1.00 95.62 215 LYS A O 1
ATOM 1740 N N . ASN A 1 216 ? 29.215 -0.079 -1.258 1.00 96.25 216 ASN A N 1
ATOM 1741 C CA . ASN A 1 216 ? 28.900 -1.381 -0.678 1.00 96.25 216 ASN A CA 1
ATOM 1742 C C . ASN A 1 216 ? 28.300 -2.331 -1.731 1.00 96.25 216 ASN A C 1
ATOM 1744 O O . ASN A 1 216 ? 27.110 -2.252 -2.020 1.00 96.25 216 ASN A O 1
ATOM 1748 N N . CYS A 1 217 ? 29.080 -3.273 -2.272 1.00 95.44 217 CYS A N 1
ATOM 1749 C CA . CYS A 1 217 ? 28.612 -4.223 -3.298 1.00 95.44 217 CYS A CA 1
ATOM 1750 C C . CYS A 1 217 ? 27.447 -5.133 -2.859 1.00 95.44 217 CYS A C 1
ATOM 1752 O O . CYS A 1 217 ? 26.759 -5.708 -3.706 1.00 95.44 217 CYS A O 1
ATOM 1754 N N . SER A 1 218 ? 27.203 -5.268 -1.554 1.00 95.44 218 SER A N 1
ATOM 1755 C CA . SER A 1 218 ? 26.057 -6.015 -1.028 1.00 95.44 218 SER A CA 1
ATOM 1756 C C . SER A 1 218 ? 24.772 -5.189 -1.009 1.00 95.44 218 SER A C 1
ATOM 1758 O O . SER A 1 218 ? 23.699 -5.770 -0.906 1.00 95.44 218 SER A O 1
ATOM 1760 N N . CYS A 1 219 ? 24.844 -3.863 -1.165 1.00 96.69 219 CYS A N 1
ATOM 1761 C CA . CYS A 1 219 ? 23.657 -3.016 -1.193 1.00 96.69 219 CYS A CA 1
ATOM 1762 C C . CYS A 1 219 ? 22.693 -3.431 -2.318 1.00 96.69 219 CYS A C 1
ATOM 1764 O O . CYS A 1 219 ? 23.098 -3.607 -3.472 1.00 96.69 219 CYS A O 1
ATOM 1766 N N . ARG A 1 220 ? 21.410 -3.564 -1.977 1.00 96.00 220 ARG A N 1
ATOM 1767 C CA . ARG A 1 220 ? 20.296 -3.873 -2.884 1.00 96.00 220 ARG A CA 1
ATOM 1768 C C . ARG A 1 220 ? 19.427 -2.658 -3.176 1.00 96.00 220 ARG A C 1
ATOM 1770 O O . ARG A 1 220 ? 18.850 -2.585 -4.259 1.00 96.00 220 ARG A O 1
ATOM 1777 N N . GLY A 1 221 ? 19.386 -1.688 -2.270 1.00 97.00 221 GLY A N 1
ATOM 1778 C CA . GLY A 1 221 ? 18.743 -0.402 -2.494 1.00 97.00 221 GLY A CA 1
ATOM 1779 C C . GLY A 1 221 ? 18.799 0.502 -1.271 1.00 97.00 221 GLY A C 1
ATOM 1780 O O . GLY A 1 221 ? 19.236 0.078 -0.200 1.00 97.00 221 GLY A O 1
ATOM 1781 N N . TYR A 1 222 ? 18.373 1.749 -1.442 1.00 98.06 222 TYR A N 1
ATOM 1782 C CA . TYR A 1 222 ? 18.368 2.748 -0.379 1.00 98.06 222 TYR A CA 1
ATOM 1783 C C . TYR A 1 222 ? 17.159 3.688 -0.464 1.00 98.06 222 TYR A C 1
ATOM 1785 O O . TYR A 1 222 ? 16.467 3.747 -1.482 1.00 98.06 222 TYR A O 1
ATOM 1793 N N . SER A 1 223 ? 16.888 4.423 0.615 1.00 97.69 223 SER A N 1
ATOM 1794 C CA . SER A 1 223 ? 15.873 5.483 0.665 1.00 97.69 223 SER A CA 1
ATOM 1795 C C . SER A 1 223 ? 16.161 6.477 1.792 1.00 97.69 223 SER A C 1
ATOM 1797 O O . SER A 1 223 ? 17.016 6.232 2.642 1.00 97.69 223 SER A O 1
ATOM 1799 N N . ASN A 1 224 ? 15.421 7.586 1.812 1.00 96.88 224 ASN A N 1
ATOM 1800 C CA . ASN A 1 224 ? 15.360 8.472 2.970 1.00 96.88 224 ASN A CA 1
ATOM 1801 C C . ASN A 1 224 ? 14.746 7.760 4.192 1.00 96.88 224 ASN A C 1
ATOM 1803 O O . ASN A 1 224 ? 13.970 6.814 4.067 1.00 96.88 224 ASN A O 1
ATOM 1807 N N . VAL A 1 225 ? 15.039 8.245 5.394 1.00 95.19 225 VAL A N 1
ATOM 1808 C CA . VAL A 1 225 ? 14.366 7.786 6.628 1.00 95.19 225 VAL A CA 1
ATOM 1809 C C . VAL A 1 225 ? 13.136 8.643 6.906 1.00 95.19 225 VAL A C 1
ATOM 1811 O O . VAL A 1 225 ? 12.111 8.150 7.366 1.00 95.19 225 VAL A O 1
ATOM 1814 N N . ASN A 1 226 ? 13.228 9.937 6.606 1.00 93.94 226 ASN A N 1
ATOM 1815 C CA . ASN A 1 226 ? 12.173 10.913 6.803 1.00 93.94 226 ASN A CA 1
ATOM 1816 C C . ASN A 1 226 ? 11.868 11.615 5.476 1.00 93.94 226 ASN A C 1
ATOM 1818 O O . ASN A 1 226 ? 12.780 12.121 4.836 1.00 93.94 226 ASN A O 1
ATOM 1822 N N . ILE A 1 227 ? 10.602 11.665 5.059 1.00 92.31 227 ILE A N 1
ATOM 1823 C CA . ILE A 1 227 ? 10.187 12.302 3.793 1.00 92.31 227 ILE A CA 1
ATOM 1824 C C . ILE A 1 227 ? 9.801 13.781 3.934 1.00 92.31 227 ILE A C 1
ATOM 1826 O O . ILE A 1 227 ? 9.500 14.448 2.945 1.00 92.31 227 ILE A O 1
ATOM 1830 N N . THR A 1 228 ? 9.763 14.312 5.156 1.00 89.19 228 THR A N 1
ATOM 1831 C CA . THR A 1 228 ? 9.447 15.726 5.398 1.00 89.19 228 THR A CA 1
ATOM 1832 C C . THR A 1 228 ? 10.584 16.643 4.943 1.00 89.19 228 THR A C 1
ATOM 1834 O O . THR A 1 228 ? 11.741 16.236 4.875 1.00 89.19 228 THR A O 1
ATOM 1837 N N . GLY A 1 229 ? 10.257 17.896 4.603 1.00 83.00 229 GLY A N 1
ATOM 1838 C CA . GLY A 1 229 ? 11.266 18.931 4.342 1.00 83.00 229 GLY A CA 1
ATOM 1839 C C . GLY A 1 229 ? 12.194 18.678 3.146 1.00 83.00 229 GLY A C 1
ATOM 1840 O O . GLY A 1 229 ? 13.275 19.251 3.114 1.00 83.00 229 GLY A O 1
ATOM 1841 N N . GLY A 1 230 ? 11.797 17.838 2.183 1.00 79.38 230 GLY A N 1
ATOM 1842 C CA . GLY A 1 230 ? 12.632 17.477 1.027 1.00 79.38 230 GLY A CA 1
ATOM 1843 C C . GLY A 1 230 ? 13.385 16.151 1.168 1.00 79.38 230 GLY A C 1
ATOM 1844 O O . GLY A 1 230 ? 14.059 15.751 0.225 1.00 79.38 230 GLY A O 1
ATOM 1845 N N . GLY A 1 231 ? 13.218 15.443 2.289 1.00 88.38 231 GLY A N 1
ATOM 1846 C CA . GLY A 1 231 ? 13.809 14.127 2.515 1.00 88.38 231 GLY A CA 1
ATOM 1847 C C . GLY A 1 231 ? 15.132 14.193 3.278 1.00 88.38 231 GLY A C 1
ATOM 1848 O O . GLY A 1 231 ? 16.048 14.912 2.884 1.00 88.38 231 GLY A O 1
ATOM 1849 N N . THR A 1 232 ? 15.238 13.450 4.379 1.00 94.00 232 THR A N 1
ATOM 1850 C CA . THR A 1 232 ? 16.456 13.345 5.192 1.00 94.00 232 THR A CA 1
ATOM 1851 C C . THR A 1 232 ? 16.666 11.931 5.733 1.00 94.00 232 THR A C 1
ATOM 1853 O O . THR A 1 232 ? 15.743 11.110 5.807 1.00 94.00 232 THR A O 1
ATOM 1856 N N . GLY A 1 233 ? 17.899 11.653 6.151 1.00 95.44 233 GLY A N 1
ATOM 1857 C CA . GLY A 1 233 ? 18.323 10.347 6.632 1.00 95.44 233 GLY A CA 1
ATOM 1858 C C . GLY A 1 233 ? 18.600 9.362 5.498 1.00 95.44 233 GLY A C 1
ATOM 1859 O O . GLY A 1 233 ? 18.239 9.573 4.345 1.00 95.44 233 GLY A O 1
ATOM 1860 N N . CYS A 1 234 ? 19.224 8.251 5.851 1.00 97.19 234 CYS A N 1
ATOM 1861 C CA . CYS A 1 234 ? 19.628 7.182 4.962 1.00 97.19 234 CYS A CA 1
ATOM 1862 C C . CYS A 1 234 ? 19.208 5.838 5.548 1.00 97.19 234 CYS A C 1
ATOM 1864 O O . CYS A 1 234 ? 19.555 5.523 6.685 1.00 97.19 234 CYS A O 1
ATOM 1866 N N . ALA A 1 235 ? 18.484 5.044 4.766 1.00 97.50 235 ALA A N 1
ATOM 1867 C CA . ALA A 1 235 ? 18.230 3.639 5.036 1.00 97.50 235 ALA A CA 1
ATOM 1868 C C . ALA A 1 235 ? 18.779 2.797 3.876 1.00 97.50 235 ALA A C 1
ATOM 1870 O O . ALA A 1 235 ? 18.494 3.104 2.717 1.00 97.50 235 ALA A O 1
ATOM 1871 N N . ILE A 1 236 ? 19.566 1.757 4.168 1.00 98.12 236 ILE A N 1
ATOM 1872 C CA . ILE A 1 236 ? 20.222 0.895 3.171 1.00 98.12 236 ILE A CA 1
ATOM 1873 C C . ILE A 1 236 ? 19.880 -0.572 3.426 1.00 98.12 236 ILE A C 1
ATOM 1875 O O . ILE A 1 236 ? 20.119 -1.097 4.512 1.00 98.12 236 ILE A O 1
ATOM 1879 N N . TRP A 1 237 ? 19.412 -1.251 2.381 1.00 97.88 237 TRP A N 1
ATOM 1880 C CA . TRP A 1 237 ? 19.106 -2.678 2.382 1.00 97.88 237 TRP A CA 1
ATOM 1881 C C . TRP A 1 237 ? 20.249 -3.469 1.753 1.00 97.88 237 TRP A C 1
ATOM 1883 O O . TRP A 1 237 ? 20.744 -3.108 0.682 1.00 97.88 237 TRP A O 1
ATOM 1893 N N . ILE A 1 238 ? 20.637 -4.569 2.396 1.00 95.94 238 ILE A N 1
ATOM 1894 C CA . ILE A 1 238 ? 21.628 -5.533 1.883 1.00 95.94 238 ILE A CA 1
ATOM 1895 C C . ILE A 1 238 ? 21.015 -6.904 1.569 1.00 95.94 238 ILE A C 1
ATOM 1897 O O . ILE A 1 238 ? 21.562 -7.652 0.758 1.00 95.94 238 ILE A O 1
ATOM 1901 N N . ASP A 1 239 ? 19.869 -7.201 2.179 1.00 93.44 239 ASP A N 1
ATOM 1902 C CA . ASP A 1 239 ? 19.106 -8.422 1.964 1.00 93.44 239 ASP A CA 1
ATOM 1903 C C . ASP A 1 239 ? 18.217 -8.310 0.717 1.00 93.44 239 ASP A C 1
ATOM 1905 O O . ASP A 1 239 ? 17.963 -7.224 0.185 1.00 93.44 239 ASP A O 1
ATOM 1909 N N . ASP A 1 240 ? 17.752 -9.461 0.237 1.00 94.81 240 ASP A N 1
ATOM 1910 C CA . ASP A 1 240 ? 16.764 -9.531 -0.834 1.00 94.81 240 ASP A CA 1
ATOM 1911 C C . ASP A 1 240 ? 15.486 -8.759 -0.459 1.00 94.81 240 ASP A C 1
ATOM 1913 O O . ASP A 1 240 ? 15.064 -8.726 0.695 1.00 94.81 240 ASP A O 1
ATOM 1917 N N . LEU A 1 241 ? 14.858 -8.124 -1.449 1.00 96.81 241 LEU A N 1
ATOM 1918 C CA . LEU A 1 241 ? 13.763 -7.185 -1.210 1.00 96.81 241 LEU A CA 1
ATOM 1919 C C . LEU A 1 241 ? 12.417 -7.916 -1.202 1.00 96.81 241 LEU A C 1
ATOM 1921 O O . LEU A 1 241 ? 12.024 -8.491 -2.217 1.00 96.81 241 LEU A O 1
ATOM 1925 N N . TYR A 1 242 ? 11.698 -7.851 -0.083 1.00 96.81 242 TYR A N 1
ATOM 1926 C CA . TYR A 1 242 ? 10.397 -8.498 0.109 1.00 96.81 242 TYR A CA 1
ATOM 1927 C C . TYR A 1 242 ? 9.299 -7.495 0.467 1.00 96.81 242 TYR A C 1
ATOM 1929 O O . TYR A 1 242 ? 9.569 -6.403 0.968 1.00 96.81 242 TYR A O 1
ATOM 1937 N N . ASP A 1 243 ? 8.047 -7.918 0.268 1.00 97.06 243 ASP A N 1
ATOM 1938 C CA . ASP A 1 243 ? 6.845 -7.246 0.778 1.00 97.06 243 ASP A CA 1
ATOM 1939 C C . ASP A 1 243 ? 6.700 -5.779 0.330 1.00 97.06 243 ASP A C 1
ATOM 1941 O O . ASP A 1 243 ? 6.283 -4.904 1.092 1.00 97.06 243 ASP A O 1
ATOM 1945 N N . MET A 1 244 ? 7.069 -5.498 -0.920 1.00 96.94 244 MET A N 1
ATOM 1946 C CA . MET A 1 244 ? 6.905 -4.177 -1.521 1.00 96.94 244 MET A CA 1
ATOM 1947 C C . MET A 1 244 ? 5.507 -4.013 -2.111 1.00 96.94 244 MET A C 1
ATOM 1949 O O . MET A 1 244 ? 4.945 -4.927 -2.719 1.00 96.94 244 MET A O 1
ATOM 1953 N N . ARG A 1 245 ? 4.981 -2.795 -2.001 1.00 95.56 245 ARG A N 1
ATOM 1954 C CA . ARG A 1 245 ? 3.692 -2.398 -2.571 1.00 95.56 245 ARG A CA 1
ATOM 1955 C C . ARG A 1 245 ? 3.832 -1.063 -3.285 1.00 95.56 245 ARG A C 1
ATOM 1957 O O . ARG A 1 245 ? 4.489 -0.165 -2.774 1.00 95.56 245 ARG A O 1
ATOM 1964 N N . GLN A 1 246 ? 3.201 -0.932 -4.440 1.00 95.12 246 GLN A N 1
ATOM 1965 C CA . GLN A 1 246 ? 3.013 0.315 -5.158 1.00 95.12 246 GLN A CA 1
ATOM 1966 C C . GLN A 1 246 ? 1.708 0.964 -4.697 1.00 95.12 246 GLN A C 1
ATOM 1968 O O . GLN A 1 246 ? 0.659 0.321 -4.694 1.00 95.12 246 GLN A O 1
ATOM 1973 N N . TYR A 1 247 ? 1.770 2.243 -4.352 1.00 91.06 247 TYR A N 1
ATOM 1974 C CA . TYR A 1 247 ? 0.589 3.063 -4.112 1.00 91.06 247 TYR A CA 1
ATOM 1975 C C . TYR A 1 247 ? 0.302 3.978 -5.295 1.00 91.06 247 TYR A C 1
ATOM 1977 O O . TYR A 1 247 ? 1.195 4.314 -6.085 1.00 91.06 247 TYR A O 1
ATOM 1985 N N . ALA A 1 248 ? -0.952 4.417 -5.388 1.00 84.88 248 ALA A N 1
ATOM 1986 C CA . ALA A 1 248 ? -1.326 5.481 -6.304 1.00 84.88 248 ALA A CA 1
ATOM 1987 C C . ALA A 1 248 ? -0.754 6.829 -5.829 1.00 84.88 248 ALA A C 1
ATOM 1989 O O . ALA A 1 248 ? -0.634 7.090 -4.631 1.00 84.88 248 ALA A O 1
ATOM 1990 N N . LEU A 1 249 ? -0.487 7.745 -6.767 1.00 79.12 249 LEU A N 1
ATOM 1991 C CA . LEU A 1 249 ? 0.058 9.082 -6.477 1.00 79.12 249 LEU A CA 1
ATOM 1992 C C . LEU A 1 249 ? -0.718 9.827 -5.367 1.00 79.12 249 LEU A C 1
ATOM 1994 O O . LEU A 1 249 ? -0.119 10.512 -4.542 1.00 79.12 249 LEU A O 1
ATOM 1998 N N . ALA A 1 250 ? -2.047 9.674 -5.323 1.00 75.62 250 ALA A N 1
ATOM 1999 C CA . ALA A 1 250 ? -2.918 10.328 -4.340 1.00 75.62 250 ALA A CA 1
ATOM 2000 C C . ALA A 1 250 ? -2.840 9.725 -2.920 1.00 75.62 250 ALA A C 1
ATOM 2002 O O . ALA A 1 250 ? -3.079 10.421 -1.929 1.00 75.62 250 ALA A O 1
ATOM 2003 N N . GLU A 1 251 ? -2.508 8.439 -2.807 1.00 77.50 251 GLU A N 1
ATOM 2004 C CA . GLU A 1 251 ? -2.296 7.748 -1.527 1.00 77.50 251 GLU A CA 1
ATOM 2005 C C . GLU A 1 251 ? -0.933 8.141 -0.930 1.00 77.50 251 GLU A C 1
ATOM 2007 O O . GLU A 1 251 ? -0.751 8.220 0.294 1.00 77.50 251 GLU A O 1
ATOM 2012 N N . GLY A 1 252 ? 0.003 8.496 -1.812 1.00 80.19 252 GLY A N 1
ATOM 2013 C CA . GLY A 1 252 ? 1.378 8.863 -1.516 1.00 80.19 252 GLY A CA 1
ATOM 2014 C C . GLY A 1 252 ? 2.256 7.620 -1.444 1.00 80.19 252 GLY A C 1
ATOM 2015 O O . GLY A 1 252 ? 2.041 6.666 -2.165 1.00 80.19 252 GLY A O 1
ATOM 2016 N N . GLY A 1 253 ? 3.265 7.631 -0.585 1.00 88.00 253 GLY A N 1
ATOM 2017 C CA . GLY A 1 253 ? 4.248 6.556 -0.456 1.00 88.00 253 GLY A CA 1
ATOM 2018 C C . GLY A 1 253 ? 5.616 7.192 -0.291 1.00 88.00 253 GLY A C 1
ATOM 2019 O O . GLY A 1 253 ? 5.694 8.357 0.106 1.00 88.00 253 GLY A O 1
ATOM 2020 N N . GLN A 1 254 ? 6.670 6.453 -0.600 1.00 93.06 254 GLN A N 1
ATOM 2021 C CA . GLN A 1 254 ? 8.023 6.984 -0.572 1.00 93.06 254 GLN A CA 1
ATOM 2022 C C . GLN A 1 254 ? 8.846 6.410 -1.719 1.00 93.06 254 GLN A C 1
ATOM 2024 O O . GLN A 1 254 ? 8.565 5.310 -2.186 1.00 93.06 254 GLN A O 1
ATOM 2029 N N . ASP A 1 255 ? 9.843 7.164 -2.168 1.00 95.12 255 ASP A N 1
ATOM 2030 C CA . ASP A 1 255 ? 10.726 6.726 -3.239 1.00 95.12 255 ASP A CA 1
ATOM 2031 C C . ASP A 1 255 ? 11.768 5.738 -2.705 1.00 95.12 255 ASP A C 1
ATOM 2033 O O . ASP A 1 255 ? 12.341 5.928 -1.629 1.00 95.12 255 ASP A O 1
ATOM 2037 N N . PHE A 1 256 ? 12.021 4.673 -3.456 1.00 97.50 256 PHE A N 1
ATOM 2038 C CA . PHE A 1 256 ? 13.021 3.658 -3.146 1.00 97.50 256 PHE A CA 1
ATOM 2039 C C . PHE A 1 256 ? 13.953 3.463 -4.339 1.00 97.50 256 PHE A C 1
ATOM 2041 O O . PHE A 1 256 ? 13.499 3.284 -5.467 1.00 97.50 256 PHE A O 1
ATOM 2048 N N . TYR A 1 257 ? 15.258 3.480 -4.095 1.00 97.62 257 TYR A N 1
ATOM 2049 C CA . TYR A 1 257 ? 16.278 3.417 -5.135 1.00 97.62 257 TYR A CA 1
ATOM 2050 C C . TYR A 1 257 ? 16.885 2.017 -5.166 1.00 97.62 257 TYR A C 1
ATOM 2052 O O . TYR A 1 257 ? 17.726 1.672 -4.338 1.00 97.62 257 TYR A O 1
ATOM 2060 N N . VAL A 1 258 ? 16.451 1.192 -6.117 1.00 97.00 258 VAL A N 1
ATOM 2061 C CA . VAL A 1 258 ? 16.889 -0.204 -6.259 1.00 97.00 258 VAL A CA 1
ATOM 2062 C C . VAL A 1 258 ? 18.177 -0.256 -7.063 1.00 97.00 258 VAL A C 1
ATOM 2064 O O . VAL A 1 258 ? 18.234 0.263 -8.175 1.00 97.00 258 VAL A O 1
ATOM 2067 N N . ARG A 1 259 ? 19.205 -0.941 -6.560 1.00 95.75 259 ARG A N 1
ATOM 2068 C CA . ARG A 1 259 ? 20.439 -1.161 -7.322 1.00 95.75 259 ARG A CA 1
ATOM 2069 C C . ARG A 1 259 ? 20.165 -2.083 -8.507 1.00 95.75 259 ARG A C 1
ATOM 2071 O O . ARG A 1 259 ? 19.649 -3.193 -8.327 1.00 95.75 259 ARG A O 1
ATOM 2078 N N . VAL A 1 260 ? 20.537 -1.648 -9.705 1.00 94.56 260 VAL A N 1
ATOM 2079 C CA . VAL A 1 260 ? 20.399 -2.401 -10.958 1.00 94.56 260 VAL A CA 1
ATOM 2080 C C . VAL A 1 260 ? 21.650 -2.249 -11.836 1.00 94.56 260 VAL A C 1
ATOM 2082 O O . VAL A 1 260 ? 22.355 -1.242 -11.726 1.00 94.56 260 VAL A O 1
ATOM 2085 N N . PRO A 1 261 ? 21.938 -3.224 -12.715 1.00 92.56 261 PRO A N 1
ATOM 2086 C CA . PRO A 1 261 ? 22.999 -3.103 -13.712 1.00 92.56 261 PRO A CA 1
ATOM 2087 C C . PRO A 1 261 ? 22.790 -1.888 -14.621 1.00 92.56 261 PRO A C 1
ATOM 2089 O O . PRO A 1 261 ? 21.657 -1.543 -14.960 1.00 92.56 261 PRO A O 1
ATOM 2092 N N . ALA A 1 262 ? 23.882 -1.267 -15.073 1.00 89.44 262 ALA A N 1
ATOM 2093 C CA . ALA A 1 262 ? 23.829 -0.079 -15.931 1.00 89.44 262 ALA A CA 1
ATOM 2094 C C . ALA A 1 262 ? 23.004 -0.287 -17.216 1.00 89.44 262 ALA A C 1
ATOM 2096 O O . ALA A 1 262 ? 22.302 0.621 -17.658 1.00 89.44 262 ALA A O 1
ATOM 2097 N N . ALA A 1 263 ? 23.054 -1.493 -17.792 1.00 85.88 263 ALA A N 1
ATOM 2098 C CA . ALA A 1 263 ? 22.302 -1.852 -18.993 1.00 85.88 263 ALA A CA 1
ATOM 2099 C C . ALA A 1 263 ? 20.777 -1.761 -18.791 1.00 85.88 263 ALA A C 1
ATOM 2101 O O . ALA A 1 263 ? 20.055 -1.350 -19.698 1.00 85.88 263 ALA A O 1
ATOM 2102 N N . ASP A 1 264 ? 20.295 -2.073 -17.585 1.00 85.31 264 ASP A N 1
ATOM 2103 C CA . ASP A 1 264 ? 18.864 -2.101 -17.269 1.00 85.31 264 ASP A CA 1
ATOM 2104 C C . ASP A 1 264 ? 18.308 -0.688 -17.021 1.00 85.31 264 ASP A C 1
ATOM 2106 O O . ASP A 1 264 ? 17.099 -0.447 -17.139 1.00 85.31 264 ASP A O 1
ATOM 2110 N N . LEU A 1 265 ? 19.185 0.280 -16.729 1.00 82.88 265 LEU A N 1
ATOM 2111 C CA . LEU A 1 265 ? 18.789 1.680 -16.579 1.00 82.88 265 LEU A CA 1
ATOM 2112 C C . LEU A 1 265 ? 18.290 2.253 -17.901 1.00 82.88 265 LEU A C 1
ATOM 2114 O O . LEU A 1 265 ? 17.336 3.023 -17.878 1.00 82.88 265 LEU A O 1
ATO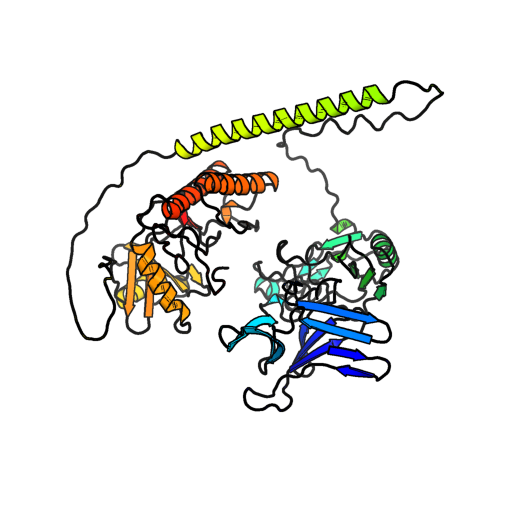M 2118 N N . GLY A 1 266 ? 18.784 1.749 -19.035 1.00 59.25 266 GLY A N 1
ATOM 2119 C CA . GLY A 1 266 ? 18.449 2.246 -20.362 1.00 59.25 266 GLY A CA 1
ATOM 2120 C C . GLY A 1 266 ? 18.916 3.689 -20.521 1.00 59.25 266 GLY A C 1
ATOM 2121 O O . GLY A 1 266 ? 18.392 4.600 -19.888 1.00 59.25 266 GLY A O 1
ATOM 2122 N N . LEU A 1 267 ? 19.881 3.915 -21.409 1.00 40.94 267 LEU A N 1
ATOM 2123 C CA . LEU A 1 267 ? 20.016 5.236 -22.008 1.00 40.94 267 LEU A CA 1
ATOM 2124 C C . LEU A 1 267 ? 18.645 5.579 -22.604 1.00 40.94 267 LEU A C 1
ATOM 2126 O O . LEU A 1 267 ? 18.072 4.756 -23.324 1.00 40.94 267 LEU A O 1
ATOM 2130 N N . GLU A 1 268 ? 18.113 6.761 -22.307 1.00 37.22 268 GLU A N 1
ATOM 2131 C CA . GLU A 1 268 ? 17.111 7.396 -23.160 1.00 37.22 268 GLU A CA 1
ATOM 2132 C C . GLU A 1 268 ? 17.765 7.604 -24.535 1.00 37.22 268 GLU A C 1
ATOM 2134 O O . GLU A 1 268 ? 18.320 8.651 -24.843 1.00 37.22 268 GLU A O 1
ATOM 2139 N N . GLY A 1 269 ? 17.814 6.539 -25.333 1.00 30.28 269 GLY A N 1
ATOM 2140 C CA . GLY A 1 269 ? 18.241 6.579 -26.715 1.00 30.28 269 GLY A CA 1
ATOM 2141 C C . GLY A 1 269 ? 17.139 7.253 -27.506 1.00 30.28 269 GLY A C 1
ATOM 2142 O O . GLY A 1 269 ? 16.054 6.689 -27.669 1.00 30.28 269 GLY A O 1
ATOM 2143 N N . GLU A 1 270 ? 17.427 8.463 -27.969 1.00 32.59 270 GLU A N 1
ATOM 2144 C CA . GLU A 1 270 ? 16.717 9.152 -29.036 1.00 32.59 270 GLU A CA 1
ATOM 2145 C C . GLU A 1 270 ? 16.625 8.236 -30.267 1.00 32.59 270 GLU A C 1
ATOM 2147 O O . GLU A 1 270 ? 17.475 8.251 -31.149 1.00 32.59 270 GLU A O 1
ATOM 2152 N N . ASN A 1 271 ? 15.582 7.414 -30.338 1.00 26.70 271 ASN A N 1
ATOM 2153 C CA . ASN A 1 271 ? 15.085 6.918 -31.611 1.00 26.70 271 ASN A CA 1
ATOM 2154 C C . ASN A 1 271 ? 13.998 7.887 -32.060 1.00 26.70 271 ASN A C 1
ATOM 2156 O O . ASN A 1 271 ? 12.849 7.838 -31.610 1.00 26.70 271 ASN A O 1
ATOM 2160 N N . GLU A 1 272 ? 14.418 8.809 -32.922 1.00 32.59 272 GLU A N 1
ATOM 2161 C CA . GLU A 1 272 ? 13.563 9.685 -33.704 1.00 32.59 272 GLU A CA 1
ATOM 2162 C C . GLU A 1 272 ? 12.468 8.868 -34.405 1.00 32.59 272 GLU A C 1
ATOM 2164 O O . GLU A 1 272 ? 12.734 8.062 -35.293 1.00 32.59 272 GLU A O 1
ATOM 2169 N N . ASN A 1 273 ? 11.213 9.121 -34.033 1.00 27.58 273 ASN A N 1
ATOM 2170 C CA . ASN A 1 273 ? 10.077 8.943 -34.928 1.00 27.58 273 ASN A CA 1
ATOM 2171 C C . ASN A 1 273 ? 9.545 10.342 -35.288 1.00 27.58 273 ASN A C 1
ATOM 2173 O O . ASN A 1 273 ? 9.333 11.171 -34.392 1.00 27.58 273 ASN A O 1
ATOM 2177 N N . PRO A 1 274 ? 9.338 10.636 -36.583 1.00 32.81 274 PRO A N 1
ATOM 2178 C CA . PRO A 1 274 ? 9.181 11.989 -37.095 1.00 32.81 274 PRO A CA 1
ATOM 2179 C C . PRO A 1 274 ? 7.732 12.438 -36.940 1.00 32.81 274 PRO A C 1
ATOM 2181 O O . PRO A 1 274 ? 6.940 12.286 -37.855 1.00 32.81 274 PRO A O 1
ATOM 2184 N N . CYS A 1 275 ? 7.362 12.953 -35.768 1.00 31.39 275 CYS A N 1
ATOM 2185 C CA . CYS A 1 275 ? 6.152 13.763 -35.588 1.00 31.39 275 CYS A CA 1
ATOM 2186 C C . CYS A 1 275 ? 6.134 14.380 -34.184 1.00 31.39 275 CYS A C 1
ATOM 2188 O O . CYS A 1 275 ? 5.390 13.956 -33.302 1.00 31.39 275 CYS A O 1
ATOM 2190 N N . LYS A 1 276 ? 6.955 15.410 -33.960 1.00 27.94 276 LYS A N 1
ATOM 2191 C CA . LYS A 1 276 ? 6.715 16.376 -32.880 1.00 27.94 276 LYS A CA 1
ATOM 2192 C C . LYS A 1 276 ? 7.202 17.758 -33.299 1.00 27.94 276 LYS A C 1
ATOM 2194 O O . LYS A 1 276 ? 8.373 17.963 -33.599 1.00 27.94 276 LYS A O 1
ATOM 2199 N N . CYS A 1 277 ? 6.265 18.699 -33.346 1.00 28.34 277 CYS A N 1
ATOM 2200 C CA . CYS A 1 277 ? 6.521 20.104 -33.619 1.00 28.34 277 CYS A CA 1
ATOM 2201 C C . CYS A 1 277 ? 7.475 20.712 -32.580 1.00 28.34 277 CYS A C 1
ATOM 2203 O O . CYS A 1 277 ? 7.302 20.547 -31.374 1.00 28.34 277 CYS A O 1
ATOM 2205 N N . ARG A 1 278 ? 8.455 21.455 -33.104 1.00 32.72 278 ARG A N 1
ATOM 2206 C CA . ARG A 1 278 ? 9.428 22.310 -32.416 1.00 32.72 278 ARG A CA 1
ATOM 2207 C C . ARG A 1 278 ? 8.789 23.197 -31.341 1.00 32.72 278 ARG A C 1
ATOM 2209 O O . ARG A 1 278 ? 8.125 24.165 -31.695 1.00 32.72 278 ARG A O 1
ATOM 2216 N N . ILE A 1 279 ? 9.126 22.971 -30.070 1.00 32.25 279 ILE A N 1
ATOM 2217 C CA . ILE A 1 279 ? 9.216 24.036 -29.051 1.00 32.25 279 ILE A CA 1
ATOM 2218 C C . ILE A 1 279 ? 10.408 23.746 -28.127 1.00 32.25 279 ILE A C 1
ATOM 2220 O O . ILE A 1 279 ? 10.228 23.479 -26.948 1.00 32.25 279 ILE A O 1
ATOM 2224 N N . THR A 1 280 ? 11.628 23.798 -28.671 1.00 31.17 280 THR A N 1
ATOM 2225 C CA . THR A 1 280 ? 12.854 24.102 -27.901 1.00 31.17 280 THR A CA 1
ATOM 2226 C C . THR A 1 280 ? 14.017 24.373 -28.862 1.00 31.17 280 THR A C 1
ATOM 2228 O O . THR A 1 280 ? 14.750 23.476 -29.252 1.00 31.17 280 THR A O 1
ATOM 2231 N N . PHE A 1 281 ? 14.187 25.631 -29.280 1.00 29.80 281 PHE A N 1
ATOM 2232 C CA . PHE A 1 281 ? 15.403 26.101 -29.972 1.00 29.80 281 PHE A CA 1
ATOM 2233 C C . PHE A 1 281 ? 15.915 27.433 -29.388 1.00 29.80 281 PHE A C 1
ATOM 2235 O O . PHE A 1 281 ? 16.511 28.239 -30.087 1.00 29.80 281 PHE A O 1
ATOM 2242 N N . LEU A 1 282 ? 15.662 27.715 -28.104 1.00 28.84 282 LEU A N 1
ATOM 2243 C CA . LEU A 1 282 ? 16.031 29.007 -27.498 1.00 28.84 282 LEU A CA 1
ATOM 2244 C C . LEU A 1 282 ? 16.751 28.917 -26.142 1.00 28.84 282 LEU A C 1
ATOM 2246 O O . LEU A 1 282 ? 16.866 29.926 -25.458 1.00 28.84 282 LEU A O 1
ATOM 2250 N N . LEU A 1 283 ? 17.285 27.750 -25.760 1.00 30.52 283 LEU A N 1
ATOM 2251 C CA . LEU A 1 283 ? 18.079 27.609 -24.524 1.00 30.52 283 LEU A CA 1
ATOM 2252 C C . LEU A 1 283 ? 19.477 26.999 -24.709 1.00 30.52 283 LEU A C 1
ATOM 2254 O O . LEU A 1 283 ? 20.188 26.827 -23.731 1.00 30.52 283 LEU A O 1
ATOM 2258 N N . SER A 1 284 ? 19.925 26.743 -25.941 1.00 32.06 284 SER A N 1
ATOM 2259 C CA . SER A 1 284 ? 21.286 26.244 -26.220 1.00 32.06 284 SER A CA 1
ATOM 2260 C C . SER A 1 284 ? 22.250 27.305 -26.772 1.00 32.06 284 SER A C 1
ATOM 2262 O O . SER A 1 284 ? 23.357 26.975 -27.185 1.00 32.06 284 SER A O 1
ATOM 2264 N N . LEU A 1 285 ? 21.872 28.589 -26.757 1.00 30.09 285 LEU A N 1
ATOM 2265 C CA . LEU A 1 285 ? 22.687 29.689 -27.302 1.00 30.09 285 LEU A CA 1
ATOM 2266 C C . LEU A 1 285 ? 23.326 30.606 -26.243 1.00 30.09 285 LEU A C 1
ATOM 2268 O O . LEU A 1 285 ? 23.924 31.612 -26.610 1.00 30.09 285 LEU A O 1
ATOM 2272 N N . LEU A 1 286 ? 23.247 30.273 -24.947 1.00 29.97 286 LEU A N 1
ATOM 2273 C CA . LEU A 1 286 ? 23.759 31.134 -23.865 1.00 29.97 286 LEU A CA 1
ATOM 2274 C C . LEU A 1 286 ? 24.871 30.539 -22.981 1.00 29.97 286 LEU A C 1
ATOM 2276 O O . LEU A 1 286 ? 25.214 31.150 -21.977 1.00 29.97 286 LEU A O 1
ATOM 2280 N N . GLU A 1 287 ? 25.512 29.431 -23.364 1.00 30.75 287 GLU A N 1
ATOM 2281 C CA . GLU A 1 287 ? 26.627 28.856 -22.577 1.00 30.75 287 GLU A CA 1
ATOM 2282 C C . GLU A 1 287 ? 27.915 28.615 -23.376 1.00 30.75 287 GLU A C 1
ATOM 2284 O O . GLU A 1 287 ? 28.679 27.686 -23.113 1.00 30.75 287 GLU A O 1
ATOM 2289 N N . ARG A 1 288 ? 28.225 29.478 -24.351 1.00 34.91 288 ARG A N 1
ATOM 2290 C CA . ARG A 1 288 ? 29.535 29.416 -25.015 1.00 34.91 288 ARG A CA 1
ATOM 2291 C C . ARG A 1 288 ? 30.143 30.779 -25.319 1.00 34.91 288 ARG A C 1
ATOM 2293 O O . ARG A 1 288 ? 30.262 31.170 -26.470 1.00 34.91 288 ARG A O 1
ATOM 2300 N N . SER A 1 289 ? 30.603 31.455 -24.270 1.00 26.69 289 SER A N 1
ATOM 2301 C CA . SER A 1 289 ? 31.756 32.366 -24.347 1.00 26.69 289 SER A CA 1
ATOM 2302 C C . SER A 1 289 ? 32.182 32.786 -22.942 1.00 26.69 289 SER A C 1
ATOM 2304 O O . SER A 1 289 ? 31.638 33.725 -22.363 1.00 26.69 289 SER A O 1
ATOM 2306 N N . GLY A 1 290 ? 33.159 32.068 -22.391 1.00 30.31 290 GLY A N 1
ATOM 2307 C CA . GLY A 1 290 ? 33.981 32.572 -21.301 1.00 30.31 290 GLY A CA 1
ATOM 2308 C C . GLY A 1 290 ? 35.103 33.475 -21.826 1.00 30.31 290 GLY A C 1
ATOM 2309 O O . GLY A 1 290 ? 35.623 33.245 -22.915 1.00 30.31 290 GLY A O 1
ATOM 2310 N N . ALA A 1 291 ? 35.487 34.417 -20.960 1.00 31.59 291 ALA A N 1
ATOM 2311 C CA . ALA A 1 291 ? 36.723 35.207 -20.915 1.00 31.59 291 ALA A CA 1
ATOM 2312 C C . ALA A 1 291 ? 36.844 36.445 -21.832 1.00 31.59 291 ALA A C 1
ATOM 2314 O O . ALA A 1 291 ? 36.989 36.338 -23.043 1.00 31.59 291 ALA A O 1
ATOM 2315 N N . VAL A 1 292 ? 36.898 37.638 -21.217 1.00 27.08 292 VAL A N 1
ATOM 2316 C CA . VAL A 1 292 ? 38.122 38.448 -20.982 1.00 27.08 292 VAL A CA 1
ATOM 2317 C C . VAL A 1 292 ? 37.721 39.879 -20.551 1.00 27.08 292 VAL A C 1
ATOM 2319 O O . VAL A 1 292 ? 36.950 40.537 -21.233 1.00 27.08 292 VAL A O 1
ATOM 2322 N N . GLY A 1 293 ? 38.306 40.369 -19.447 1.00 30.52 293 GLY A N 1
ATOM 2323 C CA . GLY A 1 293 ? 38.780 41.761 -19.325 1.00 30.52 293 GLY A CA 1
ATOM 2324 C C . GLY A 1 293 ? 37.831 42.900 -18.900 1.00 30.52 293 GLY A C 1
ATOM 2325 O O . GLY A 1 293 ? 37.082 43.433 -19.702 1.00 30.52 293 GLY A O 1
ATOM 2326 N N . THR A 1 294 ? 38.076 43.389 -17.674 1.00 29.56 294 THR A N 1
ATOM 2327 C CA . THR A 1 294 ? 38.105 44.806 -17.215 1.00 29.56 294 THR A CA 1
ATOM 2328 C C . THR A 1 294 ? 36.826 45.660 -17.062 1.00 29.56 294 THR A C 1
ATOM 2330 O O . THR A 1 294 ? 36.184 46.033 -18.031 1.00 29.56 294 THR A O 1
ATOM 2333 N N . ARG A 1 295 ? 36.587 46.042 -15.788 1.00 39.41 295 ARG A N 1
ATOM 2334 C CA . ARG A 1 295 ? 36.096 47.325 -15.212 1.00 39.41 295 ARG A CA 1
ATOM 2335 C C . ARG A 1 295 ? 35.242 48.252 -16.105 1.00 39.41 295 ARG A C 1
ATOM 2337 O O . ARG A 1 295 ? 35.808 48.865 -16.995 1.00 39.41 295 ARG A O 1
ATOM 2344 N N . ASP A 1 296 ? 33.975 48.491 -15.736 1.00 30.80 296 ASP A N 1
ATOM 2345 C CA . ASP A 1 296 ? 33.479 49.829 -15.331 1.00 30.80 296 ASP A CA 1
ATOM 2346 C C . ASP A 1 296 ? 32.060 49.764 -14.719 1.00 30.80 296 ASP A C 1
ATOM 2348 O O . ASP A 1 296 ? 31.257 48.887 -15.048 1.00 30.80 296 ASP A O 1
ATOM 2352 N N . ASP A 1 297 ? 31.776 50.680 -13.796 1.00 43.91 297 ASP A N 1
ATOM 2353 C CA . ASP A 1 297 ? 30.670 50.673 -12.837 1.00 43.91 297 ASP A CA 1
ATOM 2354 C C . ASP A 1 297 ? 29.634 51.754 -13.212 1.00 43.91 297 ASP A C 1
ATOM 2356 O O . ASP A 1 297 ? 29.801 52.924 -12.889 1.00 43.91 297 ASP A O 1
ATOM 2360 N N . SER A 1 298 ? 28.575 51.397 -13.954 1.00 45.41 298 SER A N 1
ATOM 2361 C CA . SER A 1 298 ? 27.392 52.248 -14.204 1.00 45.41 298 SER A CA 1
ATOM 2362 C C . SER A 1 298 ? 26.348 51.480 -15.033 1.00 45.41 298 SER A C 1
ATOM 2364 O O . SER A 1 298 ? 26.688 50.874 -16.044 1.00 45.41 298 SER A O 1
ATOM 2366 N N . ASN A 1 299 ? 25.061 51.539 -14.658 1.00 54.72 299 ASN A N 1
ATOM 2367 C CA . ASN A 1 299 ? 23.889 51.105 -15.454 1.00 54.72 299 ASN A CA 1
ATOM 2368 C C . ASN A 1 299 ? 23.319 49.671 -15.247 1.00 54.72 299 ASN A C 1
ATOM 2370 O O . ASN A 1 299 ? 22.976 48.969 -16.205 1.00 54.72 299 ASN A O 1
ATOM 2374 N N . LYS A 1 300 ? 23.136 49.232 -13.989 1.00 47.97 300 LYS A N 1
ATOM 2375 C CA . LYS A 1 300 ? 22.412 47.980 -13.645 1.00 47.97 300 LYS A CA 1
ATOM 2376 C C . LYS A 1 300 ? 20.879 48.120 -13.578 1.00 47.97 300 LYS A C 1
ATOM 2378 O O . LYS A 1 300 ? 20.174 47.146 -13.827 1.00 47.97 300 LYS A O 1
ATOM 2383 N N . THR A 1 301 ? 20.342 49.308 -13.301 1.00 52.09 301 THR A N 1
ATOM 2384 C CA . THR A 1 301 ? 18.907 49.487 -12.996 1.00 52.09 301 THR A CA 1
ATOM 2385 C C . THR A 1 301 ? 18.006 49.456 -14.240 1.00 52.09 301 THR A C 1
ATOM 2387 O O . THR A 1 301 ? 16.914 48.896 -14.192 1.00 52.09 301 THR A O 1
ATOM 2390 N N . GLY A 1 302 ? 18.471 49.967 -15.387 1.00 52.69 302 GLY A N 1
ATOM 2391 C CA . GLY A 1 302 ? 17.676 50.003 -16.626 1.00 52.69 302 GLY A CA 1
ATOM 2392 C C . GLY A 1 302 ? 17.452 48.630 -17.276 1.00 52.69 302 GLY A C 1
ATOM 2393 O O . GLY A 1 302 ? 16.397 48.378 -17.856 1.00 52.69 302 GLY A O 1
ATOM 2394 N N . LYS A 1 303 ? 18.409 47.704 -17.133 1.00 52.16 303 LYS A N 1
ATOM 2395 C CA . LYS A 1 303 ? 18.326 46.360 -17.735 1.00 52.16 303 LYS A CA 1
ATOM 2396 C C . LYS A 1 303 ? 17.302 45.459 -17.033 1.00 52.16 303 LYS A C 1
ATOM 2398 O O . LYS A 1 303 ? 16.659 44.650 -17.692 1.00 52.16 303 LYS A O 1
ATOM 2403 N N . ILE A 1 304 ? 17.102 45.631 -15.724 1.00 56.97 304 ILE A N 1
ATOM 2404 C CA . ILE A 1 304 ? 16.153 44.828 -14.933 1.00 56.97 304 ILE A CA 1
ATOM 2405 C C . ILE A 1 304 ? 14.698 45.210 -15.257 1.00 56.97 304 ILE A C 1
ATOM 2407 O O . ILE A 1 304 ? 13.852 44.333 -15.424 1.00 56.97 304 ILE A O 1
ATOM 2411 N N . VAL A 1 305 ? 14.413 46.506 -15.425 1.00 62.16 305 VAL A N 1
ATOM 2412 C CA . VAL A 1 305 ? 13.062 47.007 -15.743 1.00 62.16 305 VAL A CA 1
ATOM 2413 C C . VAL A 1 305 ? 12.595 46.536 -17.126 1.00 62.16 305 VAL A C 1
ATOM 2415 O O . VAL A 1 305 ? 11.435 46.163 -17.297 1.00 62.16 305 VAL A O 1
ATOM 2418 N N . MET A 1 306 ? 13.503 46.474 -18.103 1.00 58.34 306 MET A N 1
ATOM 2419 C CA . MET A 1 306 ? 13.172 46.037 -19.462 1.00 58.34 306 MET A CA 1
ATOM 2420 C C . MET A 1 306 ? 12.811 44.541 -19.530 1.00 58.34 306 MET A C 1
ATOM 2422 O O . MET A 1 306 ? 11.862 44.166 -20.216 1.00 58.34 306 MET A O 1
ATOM 2426 N N . VAL A 1 307 ? 13.516 43.685 -18.779 1.00 64.50 307 VAL A N 1
ATOM 2427 C CA . VAL A 1 307 ? 13.249 42.233 -18.737 1.00 64.50 307 VAL A CA 1
ATOM 2428 C C . VAL A 1 307 ? 11.923 41.927 -18.032 1.00 64.50 307 VAL A C 1
ATOM 2430 O O . VAL A 1 307 ? 11.156 41.086 -18.504 1.00 64.50 307 VAL A O 1
ATOM 2433 N N . ALA A 1 308 ? 11.603 42.654 -16.956 1.00 63.72 308 ALA A N 1
ATOM 2434 C CA . ALA A 1 308 ? 10.326 42.508 -16.257 1.00 63.72 308 ALA A CA 1
ATOM 2435 C C . ALA A 1 308 ? 9.124 42.877 -17.150 1.00 63.72 308 ALA A C 1
ATOM 2437 O O . ALA A 1 308 ? 8.112 42.177 -17.140 1.00 63.72 308 ALA A O 1
ATOM 2438 N N . GLY A 1 309 ? 9.248 43.922 -17.977 1.00 70.19 309 GLY A N 1
ATOM 2439 C CA . GLY A 1 309 ? 8.189 44.335 -18.905 1.00 70.19 309 GLY A CA 1
ATOM 2440 C C . GLY A 1 309 ? 7.865 43.287 -19.978 1.00 70.19 309 GLY A C 1
ATOM 2441 O O . GLY A 1 309 ? 6.695 43.031 -20.261 1.00 70.19 309 GLY A O 1
ATOM 2442 N N . ILE A 1 310 ? 8.887 42.626 -20.532 1.00 75.12 310 ILE A N 1
ATOM 2443 C CA . ILE A 1 310 ? 8.708 41.584 -21.558 1.00 75.12 310 ILE A CA 1
ATOM 2444 C C . ILE A 1 310 ? 8.029 40.343 -20.961 1.00 75.12 310 ILE A C 1
ATOM 2446 O O . ILE A 1 310 ? 7.118 39.787 -21.575 1.00 75.12 310 ILE A O 1
ATOM 2450 N N . ALA A 1 311 ? 8.408 39.943 -19.743 1.00 69.06 311 ALA A N 1
ATOM 2451 C CA . ALA A 1 311 ? 7.803 38.798 -19.063 1.00 69.06 311 ALA A CA 1
ATOM 2452 C C . ALA A 1 311 ? 6.301 39.005 -18.790 1.00 69.06 311 ALA A C 1
ATOM 2454 O O . ALA A 1 311 ? 5.493 38.108 -19.039 1.00 69.06 311 ALA A O 1
ATOM 2455 N N . VAL A 1 312 ? 5.910 40.206 -18.346 1.00 78.81 312 VAL A N 1
ATOM 2456 C CA . VAL A 1 312 ? 4.497 40.554 -18.120 1.00 78.81 312 VAL A CA 1
ATOM 2457 C C . VAL A 1 312 ? 3.720 40.596 -19.439 1.00 78.81 312 VAL A C 1
ATOM 2459 O O . VAL A 1 312 ? 2.604 40.084 -19.508 1.00 78.81 312 VAL A O 1
ATOM 2462 N N . GLY A 1 313 ? 4.318 41.131 -20.509 1.00 76.88 313 GLY A N 1
ATOM 2463 C CA . GLY A 1 313 ? 3.700 41.154 -21.837 1.00 76.88 313 GLY A CA 1
ATOM 2464 C C . GLY A 1 313 ? 3.396 39.755 -22.385 1.00 76.88 313 GLY A C 1
ATOM 2465 O O . GLY A 1 313 ? 2.283 39.502 -22.846 1.00 76.88 313 GLY A O 1
ATOM 2466 N N . VAL A 1 314 ? 4.343 38.817 -22.274 1.00 80.94 314 VAL A N 1
ATOM 2467 C CA . VAL A 1 314 ? 4.156 37.422 -22.720 1.00 80.94 314 VAL A CA 1
ATOM 2468 C C . VAL A 1 314 ? 3.064 36.717 -21.910 1.00 80.94 314 VAL A C 1
ATOM 2470 O O . VAL A 1 314 ? 2.244 35.995 -22.481 1.00 80.94 314 VAL A O 1
ATOM 2473 N N . LEU A 1 315 ? 2.998 36.970 -20.599 1.00 76.38 315 LEU A N 1
ATOM 2474 C CA . LEU A 1 315 ? 1.969 36.400 -19.730 1.00 76.38 315 LEU A CA 1
ATOM 2475 C C . LEU A 1 315 ? 0.559 36.873 -20.124 1.00 76.38 315 LEU A C 1
ATOM 2477 O O . LEU A 1 315 ? -0.367 36.066 -20.210 1.00 76.38 315 LEU A O 1
ATOM 2481 N N . LEU A 1 316 ? 0.397 38.167 -20.413 1.00 78.06 316 LEU A N 1
ATOM 2482 C CA . LEU A 1 316 ? -0.895 38.746 -20.793 1.00 78.06 316 LEU A CA 1
ATOM 2483 C C . LEU A 1 316 ? -1.381 38.246 -22.160 1.00 78.06 316 LEU A C 1
ATOM 2485 O O . LEU A 1 316 ? -2.564 37.940 -22.317 1.00 78.06 316 LEU A O 1
ATOM 2489 N N . VAL A 1 317 ? -0.476 38.093 -23.131 1.00 80.19 317 VAL A N 1
ATOM 2490 C CA . VAL A 1 317 ? -0.808 37.525 -24.449 1.00 80.19 317 VAL A CA 1
ATOM 2491 C C . VAL A 1 317 ? -1.190 36.046 -24.329 1.00 80.19 317 VAL A C 1
ATOM 2493 O O . VAL A 1 317 ? -2.178 35.620 -24.928 1.00 80.19 317 VAL A O 1
ATOM 2496 N N . GLY A 1 318 ? -0.477 35.273 -23.502 1.00 73.00 318 GLY A N 1
ATOM 2497 C CA . GLY A 1 318 ? -0.819 33.876 -23.224 1.00 73.00 318 GLY A CA 1
ATOM 2498 C C . GLY A 1 318 ? -2.213 33.715 -22.607 1.00 73.00 318 GLY A C 1
ATOM 2499 O O . GLY A 1 318 ? -2.988 32.860 -23.038 1.00 73.00 318 GLY A O 1
ATOM 2500 N N . LEU A 1 319 ? -2.573 34.586 -21.657 1.00 71.19 319 LEU A N 1
ATOM 2501 C CA . LEU A 1 319 ? -3.907 34.601 -21.052 1.00 71.19 319 LEU A CA 1
ATOM 2502 C C . LEU A 1 319 ? -4.998 34.963 -22.070 1.00 71.19 319 LEU A C 1
ATOM 2504 O O . LEU A 1 319 ? -6.035 34.303 -22.109 1.00 71.19 319 LEU A O 1
ATOM 2508 N N . ALA A 1 320 ? -4.767 35.953 -22.935 1.00 72.62 320 ALA A N 1
ATOM 2509 C CA . ALA A 1 320 ? -5.731 36.333 -23.969 1.00 72.62 320 ALA A CA 1
ATOM 2510 C C . ALA A 1 320 ? -5.998 35.188 -24.966 1.00 72.62 320 ALA A C 1
ATOM 2512 O O . ALA A 1 320 ? -7.155 34.881 -25.260 1.00 72.62 320 ALA A O 1
ATOM 2513 N N . ILE A 1 321 ? -4.945 34.500 -25.425 1.00 72.56 321 ILE A N 1
ATOM 2514 C CA . ILE A 1 321 ? -5.062 33.339 -26.323 1.00 72.56 321 ILE A CA 1
ATOM 2515 C C . ILE A 1 321 ? -5.841 32.203 -25.645 1.00 72.56 321 ILE A C 1
ATOM 2517 O O . ILE A 1 321 ? -6.725 31.607 -26.263 1.00 72.56 321 ILE A O 1
ATOM 2521 N N . PHE A 1 322 ? -5.585 31.946 -24.358 1.00 63.78 322 PHE A N 1
ATOM 2522 C CA . PHE A 1 322 ? -6.323 30.949 -23.580 1.00 63.78 322 PHE A CA 1
ATOM 2523 C C . PHE A 1 322 ? -7.833 31.238 -23.542 1.00 63.78 322 PHE A C 1
ATOM 2525 O O . PHE A 1 322 ? -8.640 30.335 -23.776 1.00 63.78 322 PHE A O 1
ATOM 2532 N N . PHE A 1 323 ? -8.239 32.492 -23.316 1.00 62.72 323 PHE A N 1
ATOM 2533 C CA . PHE A 1 323 ? -9.658 32.865 -23.288 1.00 62.72 323 PHE A CA 1
ATOM 2534 C C . PHE A 1 323 ? -10.342 32.766 -24.659 1.00 62.72 323 PHE A C 1
ATOM 2536 O O . PHE A 1 323 ? -11.505 32.356 -24.721 1.00 62.72 323 PHE A O 1
ATOM 2543 N N . VAL A 1 324 ? -9.635 33.075 -25.750 1.00 66.88 324 VAL A N 1
ATOM 2544 C CA . VAL A 1 324 ? -10.165 32.955 -27.122 1.00 66.88 324 VAL A CA 1
ATOM 2545 C C . VAL A 1 324 ? -10.353 31.488 -27.517 1.00 66.88 324 VAL A C 1
ATOM 2547 O O . VAL A 1 324 ? -11.423 31.118 -28.005 1.00 66.88 324 VAL A O 1
ATOM 2550 N N . ILE A 1 325 ?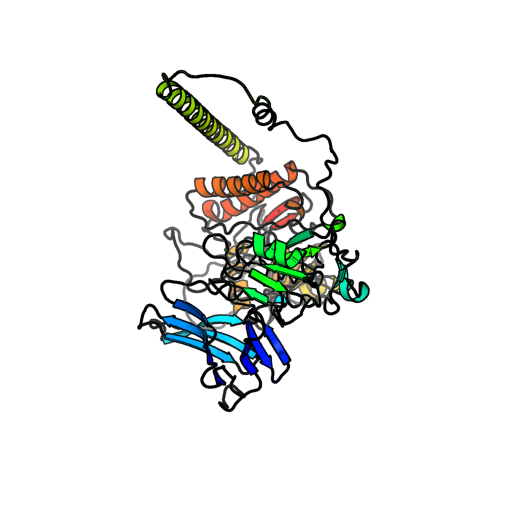 -9.370 30.627 -27.229 1.00 58.16 325 ILE A N 1
ATOM 2551 C CA . ILE A 1 325 ? -9.471 29.176 -27.462 1.00 58.16 325 ILE A CA 1
ATOM 2552 C C . ILE A 1 325 ? -10.620 28.583 -26.632 1.00 58.16 325 ILE A C 1
ATOM 2554 O O . ILE A 1 325 ? -11.429 27.814 -27.152 1.00 58.16 325 ILE A O 1
ATOM 2558 N N . ARG A 1 326 ? -10.759 28.999 -25.364 1.00 52.00 326 ARG A N 1
ATOM 2559 C CA . ARG A 1 326 ? -11.867 28.590 -24.485 1.00 52.00 326 ARG A CA 1
ATOM 2560 C C . ARG A 1 326 ? -13.239 28.936 -25.076 1.00 52.00 326 ARG A C 1
ATOM 2562 O O . ARG A 1 326 ? -14.156 28.121 -24.994 1.00 52.00 326 ARG A O 1
ATOM 2569 N N . HIS A 1 327 ? -13.388 30.126 -25.659 1.00 57.53 327 HIS A N 1
ATOM 2570 C CA . HIS A 1 327 ? -14.652 30.584 -26.240 1.00 57.53 327 HIS A CA 1
ATOM 2571 C C . HIS A 1 327 ? -15.036 29.799 -27.506 1.00 57.53 327 HIS A C 1
ATOM 2573 O O . HIS A 1 327 ? -16.172 29.340 -27.622 1.00 57.53 327 HIS A O 1
ATOM 2579 N N . PHE A 1 328 ? -14.081 29.569 -28.412 1.00 47.94 328 PHE A N 1
ATOM 2580 C CA . PHE A 1 328 ? -14.319 28.793 -29.634 1.00 47.94 328 PHE A CA 1
ATOM 2581 C C . PHE A 1 328 ? -14.631 27.312 -29.352 1.00 47.94 328 PHE A C 1
ATOM 2583 O O . PHE A 1 328 ? -15.524 26.744 -29.980 1.00 47.94 328 PHE A O 1
ATOM 2590 N N . LEU A 1 329 ? -13.966 26.694 -28.370 1.00 46.66 329 LEU A N 1
ATOM 2591 C CA . LEU A 1 329 ? -14.213 25.296 -27.987 1.00 46.66 329 LEU A CA 1
ATOM 2592 C C . LEU A 1 329 ? -15.588 25.085 -27.326 1.00 46.66 329 LEU A C 1
ATOM 2594 O O . LEU A 1 329 ? -16.233 24.063 -27.567 1.00 46.66 329 LEU A O 1
ATOM 2598 N N . TYR A 1 330 ? -16.062 26.057 -26.537 1.00 48.06 330 TYR A N 1
ATOM 2599 C CA . TYR A 1 330 ? -17.408 26.036 -25.949 1.00 48.06 330 TYR A CA 1
ATOM 2600 C C . TYR A 1 330 ? -18.500 26.077 -27.030 1.00 48.06 330 TYR A C 1
ATOM 2602 O O . TYR A 1 330 ? -19.434 25.275 -27.005 1.00 48.06 330 TYR A O 1
ATOM 2610 N N . ALA A 1 331 ? -18.343 26.953 -28.029 1.00 49.12 331 ALA A N 1
ATOM 2611 C CA . ALA A 1 331 ? -19.268 27.054 -29.157 1.00 49.12 331 ALA A CA 1
ATOM 2612 C C . ALA A 1 331 ? -19.279 25.781 -30.030 1.00 49.12 331 ALA A C 1
ATOM 2614 O O . ALA A 1 331 ? -20.334 25.361 -30.504 1.00 49.12 331 ALA A O 1
ATOM 2615 N N . PHE A 1 332 ? -18.125 25.126 -30.201 1.00 46.88 332 PHE A N 1
ATOM 2616 C CA . PHE A 1 332 ? -18.005 23.896 -30.988 1.00 46.88 332 PHE A CA 1
ATOM 2617 C C . PHE A 1 332 ? -18.724 22.692 -30.347 1.00 46.88 332 PHE A C 1
ATOM 2619 O O . PHE A 1 332 ? -19.368 21.920 -31.056 1.00 46.88 332 PHE A O 1
ATOM 2626 N N . CYS A 1 333 ? -18.689 22.550 -29.015 1.00 43.56 333 CYS A N 1
ATOM 2627 C CA . CYS A 1 333 ? -19.341 21.437 -28.301 1.00 43.56 333 CYS A CA 1
ATOM 2628 C C . CYS A 1 333 ? -20.873 21.497 -28.322 1.00 43.56 333 CYS A C 1
ATOM 2630 O O . CYS A 1 333 ? -21.531 20.455 -28.333 1.00 43.56 333 CYS A O 1
ATOM 2632 N N . LEU A 1 334 ? -21.429 22.711 -28.323 1.00 48.91 334 LEU A N 1
ATOM 2633 C CA . LEU A 1 334 ? -22.871 22.945 -28.419 1.00 48.91 334 LEU A CA 1
ATOM 2634 C C . LEU A 1 334 ? -23.395 22.744 -29.850 1.00 48.91 334 LEU A C 1
ATOM 2636 O O . LEU A 1 334 ? -24.522 22.289 -30.019 1.00 48.91 334 LEU A O 1
ATOM 2640 N N . ASN A 1 335 ? -22.577 23.023 -30.872 1.00 40.88 335 ASN A N 1
ATOM 2641 C CA . ASN A 1 335 ? -23.015 23.032 -32.274 1.00 40.88 335 ASN A CA 1
ATOM 2642 C C . ASN A 1 335 ? -22.782 21.723 -33.055 1.00 40.88 335 ASN A C 1
ATOM 2644 O O . ASN A 1 335 ? -23.265 21.608 -34.177 1.00 40.88 335 ASN A O 1
ATOM 2648 N N . THR A 1 336 ? -22.075 20.729 -32.505 1.00 38.75 336 THR A N 1
ATOM 2649 C CA . THR A 1 336 ? -21.709 19.481 -33.224 1.00 38.75 336 THR A CA 1
ATOM 2650 C C . THR A 1 336 ? -22.600 18.266 -32.929 1.00 38.75 336 THR A C 1
ATOM 2652 O O . THR A 1 336 ? -22.238 17.135 -33.241 1.00 38.75 336 THR A O 1
ATOM 2655 N N . GLY A 1 337 ? -23.790 18.455 -32.355 1.00 33.38 337 GLY A N 1
ATOM 2656 C CA . GLY A 1 337 ? -24.810 17.402 -32.284 1.00 33.38 337 GLY A CA 1
ATOM 2657 C C . GLY A 1 337 ? -25.955 17.687 -33.260 1.00 33.38 337 GLY A C 1
ATOM 2658 O O . GLY A 1 337 ? -26.479 18.800 -33.213 1.00 33.38 337 GLY A O 1
ATOM 2659 N N . PRO A 1 338 ? -26.397 16.734 -34.107 1.00 28.72 338 PRO A N 1
ATOM 2660 C CA . PRO A 1 338 ? -27.632 16.919 -34.859 1.00 28.72 338 PRO A CA 1
ATOM 2661 C C . PRO A 1 338 ? -28.782 17.180 -33.878 1.00 28.72 338 PRO A C 1
ATOM 2663 O O . PRO A 1 338 ? -28.912 16.533 -32.831 1.00 28.72 338 PRO A O 1
ATOM 2666 N N . ARG A 1 339 ? -29.568 18.208 -34.200 1.00 35.59 339 ARG A N 1
ATOM 2667 C CA . ARG A 1 339 ? -30.698 18.701 -33.416 1.00 35.59 339 ARG A CA 1
ATOM 2668 C C . ARG A 1 339 ? -31.879 17.763 -33.653 1.00 35.59 339 ARG A C 1
ATOM 2670 O O . ARG A 1 339 ? -32.670 18.010 -34.555 1.00 35.59 339 ARG A O 1
ATOM 2677 N N . GLU A 1 340 ? -31.985 16.690 -32.874 1.00 36.38 340 GLU A N 1
ATOM 2678 C CA . GLU A 1 340 ? -33.092 15.739 -33.005 1.00 36.38 340 GLU A CA 1
ATOM 2679 C C . GLU A 1 340 ? -33.991 15.674 -31.772 1.00 36.38 340 GLU A C 1
ATOM 2681 O O . GLU A 1 340 ? -33.564 15.662 -30.618 1.00 36.38 340 GLU A O 1
ATOM 2686 N N . ARG A 1 341 ? -35.277 15.710 -32.111 1.00 29.88 341 ARG A N 1
ATOM 2687 C CA . ARG A 1 341 ? -36.489 15.798 -31.308 1.00 29.88 341 ARG A CA 1
ATOM 2688 C C . ARG A 1 341 ? -36.776 14.397 -30.767 1.00 29.88 341 ARG A C 1
ATOM 2690 O O . ARG A 1 341 ? -36.782 13.457 -31.555 1.00 29.88 341 ARG A O 1
ATOM 2697 N N . SER A 1 342 ? -37.001 14.246 -29.461 1.00 28.89 342 SER A N 1
ATOM 2698 C CA . SER A 1 342 ? -37.438 12.966 -28.893 1.00 28.89 342 SER A CA 1
ATOM 2699 C C . SER A 1 342 ? -38.723 12.528 -29.595 1.00 28.89 342 SER A C 1
ATOM 2701 O O . SER A 1 342 ? -39.749 13.203 -29.503 1.00 28.89 342 SER A O 1
ATOM 2703 N N . GLN A 1 343 ? -38.645 11.443 -30.356 1.00 29.88 343 GLN A N 1
ATOM 2704 C CA . GLN A 1 343 ? -39.810 10.786 -30.921 1.00 29.88 343 GLN A CA 1
ATOM 2705 C C . GLN A 1 343 ? -40.414 9.919 -29.815 1.00 29.88 343 GLN A C 1
ATOM 2707 O O . GLN A 1 343 ? -39.811 8.929 -29.405 1.00 29.88 343 GLN A O 1
ATOM 2712 N N . ASP A 1 344 ? -41.583 10.325 -29.324 1.00 32.06 344 ASP A N 1
ATOM 2713 C CA . ASP A 1 344 ? -42.482 9.450 -28.578 1.00 32.06 344 ASP A CA 1
ATOM 2714 C C . ASP A 1 344 ? -42.806 8.237 -29.458 1.00 32.06 344 ASP A C 1
ATOM 2716 O O . ASP A 1 344 ? -43.351 8.392 -30.556 1.00 32.06 344 ASP A O 1
ATOM 2720 N N . PHE A 1 345 ? -42.476 7.030 -28.996 1.00 26.75 345 PHE A N 1
ATOM 2721 C CA . PHE A 1 345 ? -42.995 5.804 -29.591 1.00 26.75 345 PHE A CA 1
ATOM 2722 C C . PHE A 1 345 ? -43.721 4.981 -28.530 1.00 26.75 345 PHE A C 1
ATOM 2724 O O . PHE A 1 345 ? -43.137 4.504 -27.559 1.00 26.75 345 PHE A O 1
ATOM 2731 N N . LEU A 1 346 ? -45.031 4.887 -28.747 1.00 31.22 346 LEU A N 1
ATOM 2732 C CA . LEU A 1 346 ? -46.028 4.130 -28.004 1.00 31.22 346 LEU A CA 1
ATOM 2733 C C . LEU A 1 346 ? -45.715 2.629 -28.024 1.00 31.22 346 LEU A C 1
ATOM 2735 O O . LEU A 1 346 ? -45.587 2.051 -29.101 1.00 31.22 346 LEU A O 1
ATOM 2739 N N . LEU A 1 347 ? -45.756 1.979 -26.860 1.00 25.73 347 LEU A N 1
ATOM 2740 C CA . LEU A 1 347 ? -46.198 0.588 -26.778 1.00 25.73 347 LEU A CA 1
ATOM 2741 C C . LEU A 1 347 ? -47.189 0.445 -25.615 1.00 25.73 347 LEU A C 1
ATOM 2743 O O . LEU A 1 347 ? -46.888 0.789 -24.477 1.00 25.73 347 LEU A O 1
ATOM 2747 N N . ASN A 1 348 ? -48.396 -0.004 -25.954 1.00 29.27 348 ASN A N 1
ATOM 2748 C CA . ASN A 1 348 ? -49.502 -0.306 -25.045 1.00 29.27 348 ASN A CA 1
ATOM 2749 C C . ASN A 1 348 ? -49.288 -1.646 -24.306 1.00 29.27 348 ASN A C 1
ATOM 2751 O O . ASN A 1 348 ? -48.526 -2.480 -24.791 1.00 29.27 348 ASN A O 1
ATOM 2755 N N . VAL A 1 349 ? -50.144 -1.881 -23.287 1.00 27.48 349 VAL A N 1
ATOM 2756 C CA . VAL A 1 349 ? -50.515 -3.161 -22.611 1.00 27.48 349 VAL A CA 1
ATOM 2757 C C . VAL A 1 349 ? -49.711 -3.441 -21.318 1.00 27.48 349 VAL A C 1
ATOM 2759 O O . VAL A 1 349 ? -48.492 -3.432 -21.367 1.00 27.48 349 VAL A O 1
ATOM 2762 N N . ALA A 1 350 ? -50.257 -3.727 -20.120 1.00 23.69 350 ALA A N 1
ATOM 2763 C CA . ALA A 1 350 ? -51.615 -3.854 -19.556 1.00 23.69 350 ALA A CA 1
ATOM 2764 C C . ALA A 1 350 ? -51.592 -3.596 -18.023 1.00 23.69 350 ALA A C 1
ATOM 2766 O O . ALA A 1 350 ? -50.546 -3.610 -17.383 1.00 23.69 350 ALA A O 1
ATOM 2767 N N . THR A 1 351 ? -52.777 -3.388 -17.445 1.00 25.33 351 THR A N 1
ATOM 2768 C CA . THR A 1 351 ? -53.059 -2.754 -16.146 1.00 25.33 351 THR A CA 1
ATOM 2769 C C . THR A 1 351 ? -53.440 -3.756 -15.021 1.00 25.33 351 THR A C 1
ATOM 2771 O O . THR A 1 351 ? -54.364 -4.542 -15.195 1.00 25.33 351 THR A O 1
ATOM 2774 N N . ILE A 1 352 ? -52.793 -3.608 -13.847 1.00 32.19 352 ILE A N 1
ATOM 2775 C CA . ILE A 1 352 ? -53.273 -3.723 -12.434 1.00 32.19 352 ILE A CA 1
ATOM 2776 C C . ILE A 1 352 ? -53.534 -5.083 -11.693 1.00 32.19 352 ILE A C 1
ATOM 2778 O O . ILE A 1 352 ? -54.254 -5.974 -12.127 1.00 32.19 352 ILE A O 1
ATOM 2782 N N . THR A 1 353 ? -53.092 -5.058 -10.412 1.00 30.27 353 THR A N 1
ATOM 2783 C CA . THR A 1 353 ? -53.518 -5.724 -9.137 1.00 30.27 353 THR A CA 1
ATOM 2784 C C . THR A 1 353 ? -53.062 -7.134 -8.729 1.00 30.27 353 THR A C 1
ATOM 2786 O O . THR A 1 353 ? -53.499 -8.133 -9.284 1.00 30.27 353 THR A O 1
ATOM 2789 N N . ASN A 1 354 ? -52.425 -7.212 -7.541 1.00 24.97 354 ASN A N 1
ATOM 2790 C CA . ASN A 1 354 ? -53.065 -7.822 -6.360 1.00 24.97 354 ASN A CA 1
ATOM 2791 C C . ASN A 1 354 ? -52.504 -7.332 -5.001 1.00 24.97 354 ASN A C 1
ATOM 2793 O O . ASN A 1 354 ? -51.311 -7.099 -4.835 1.00 24.97 354 ASN A O 1
ATOM 2797 N N . LYS A 1 355 ? -53.428 -7.159 -4.045 1.00 27.84 355 LYS A N 1
ATOM 2798 C CA . LYS A 1 355 ? -53.305 -6.631 -2.667 1.00 27.84 355 LYS A CA 1
ATOM 2799 C C . LYS A 1 355 ? -52.865 -7.698 -1.648 1.00 27.84 355 LYS A C 1
ATOM 2801 O O . LYS A 1 355 ? -53.345 -8.826 -1.745 1.00 27.84 355 LYS A O 1
ATOM 2806 N N . ARG A 1 356 ? -52.131 -7.268 -0.602 1.00 28.86 356 ARG A N 1
ATOM 2807 C CA . ARG A 1 356 ? -52.383 -7.429 0.869 1.00 28.86 356 ARG A CA 1
ATOM 2808 C C . ARG A 1 356 ? -51.120 -6.999 1.651 1.00 28.86 356 ARG A C 1
ATOM 2810 O O . ARG A 1 356 ? -50.090 -7.642 1.517 1.00 28.86 356 ARG A O 1
ATOM 2817 N N . ASP A 1 357 ? -51.085 -5.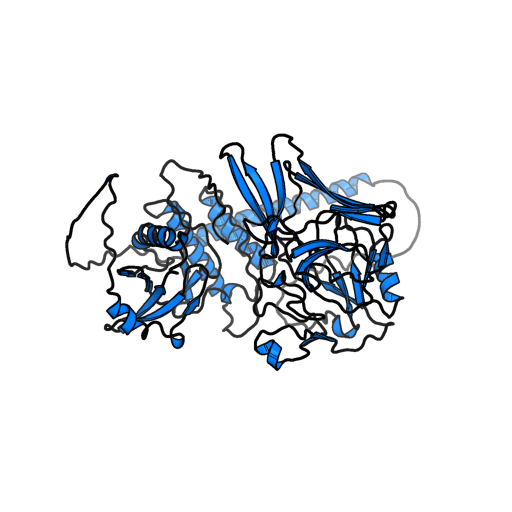764 2.171 1.00 28.70 357 ASP A N 1
ATOM 2818 C CA . ASP A 1 357 ? -51.364 -5.314 3.569 1.00 28.70 357 ASP A CA 1
ATOM 2819 C C . ASP A 1 357 ? -50.094 -5.350 4.443 1.00 28.70 357 ASP A C 1
ATOM 2821 O O . ASP A 1 357 ? -49.408 -6.360 4.435 1.00 28.70 357 ASP A O 1
ATOM 2825 N N . HIS A 1 358 ? -49.654 -4.372 5.246 1.00 28.53 358 HIS A N 1
ATOM 2826 C CA . HIS A 1 358 ? -49.992 -3.008 5.720 1.00 28.53 358 HIS A CA 1
ATOM 2827 C C . HIS A 1 358 ? -48.627 -2.496 6.308 1.00 28.53 358 HIS A C 1
ATOM 2829 O O . HIS A 1 358 ? -47.843 -3.326 6.755 1.00 28.53 358 HIS A O 1
ATOM 2835 N N . SER A 1 359 ? -48.174 -1.236 6.349 1.00 28.95 359 SER A N 1
ATOM 2836 C CA . SER A 1 359 ? -48.815 0.042 6.674 1.00 28.95 359 SER A CA 1
ATOM 2837 C C . SER A 1 359 ? -47.905 1.239 6.299 1.00 28.95 359 SER A C 1
ATOM 2839 O O . SER A 1 359 ? -46.725 1.230 6.637 1.00 28.95 359 SER A O 1
ATOM 2841 N N . GLY A 1 360 ? -48.500 2.278 5.696 1.00 31.39 360 GLY A N 1
ATOM 2842 C CA . GLY A 1 360 ? -48.199 3.709 5.895 1.00 31.39 360 GLY A CA 1
ATOM 2843 C C . GLY A 1 360 ? -46.849 4.296 5.456 1.00 31.39 360 GLY A C 1
ATOM 2844 O O . GLY A 1 360 ? -45.936 4.345 6.263 1.00 31.39 360 GLY A O 1
ATOM 2845 N N . GLU A 1 361 ? -46.781 4.876 4.249 1.00 26.33 361 GLU A N 1
ATOM 2846 C CA . GLU A 1 361 ? -46.440 6.300 4.020 1.00 26.33 361 GLU A CA 1
ATOM 2847 C C . GLU A 1 361 ? -46.535 6.670 2.522 1.00 26.33 361 GLU A C 1
ATOM 2849 O O . GLU A 1 361 ? -46.533 5.824 1.634 1.00 26.33 361 GLU A O 1
ATOM 2854 N N . THR A 1 362 ? -46.734 7.959 2.272 1.00 29.92 362 THR A N 1
ATOM 2855 C CA . THR A 1 362 ? -47.336 8.631 1.108 1.00 29.92 362 THR A CA 1
ATOM 2856 C C . THR A 1 362 ? -46.652 8.495 -0.264 1.00 29.92 362 THR A C 1
ATOM 2858 O O . THR A 1 362 ? -45.443 8.656 -0.386 1.00 29.92 362 THR A O 1
ATOM 2861 N N . ALA A 1 363 ? -47.507 8.358 -1.291 1.00 36.44 363 ALA A N 1
ATOM 2862 C CA . ALA A 1 363 ? -47.354 8.742 -2.704 1.00 36.44 363 ALA A CA 1
ATOM 2863 C C . ALA A 1 363 ? -46.040 8.355 -3.418 1.00 36.44 363 ALA A C 1
ATOM 2865 O O . ALA A 1 363 ? -45.109 9.153 -3.527 1.00 36.44 363 ALA A O 1
ATOM 2866 N N . VAL A 1 364 ? -46.001 7.154 -4.006 1.00 33.03 364 VAL A N 1
ATOM 2867 C CA . VAL A 1 364 ? -45.011 6.792 -5.033 1.00 33.03 364 VAL A CA 1
ATOM 2868 C C . VAL A 1 364 ? -45.758 6.565 -6.343 1.00 33.03 364 VAL A C 1
ATOM 2870 O O . VAL A 1 364 ? -46.417 5.543 -6.498 1.00 33.03 364 VAL A O 1
ATOM 2873 N N . ASP A 1 365 ? -45.669 7.539 -7.252 1.00 41.00 365 ASP A N 1
ATOM 2874 C CA . ASP A 1 365 ? -46.149 7.418 -8.633 1.00 41.00 365 ASP A CA 1
ATOM 2875 C C . ASP A 1 365 ? -45.606 6.136 -9.289 1.00 41.00 365 ASP A C 1
ATOM 2877 O O . ASP A 1 365 ? -44.388 5.901 -9.296 1.00 41.00 365 ASP A O 1
ATOM 2881 N N . GLU A 1 366 ? -46.550 5.364 -9.830 1.00 45.78 366 GLU A N 1
ATOM 2882 C CA . GLU A 1 366 ? -46.443 4.189 -10.704 1.00 45.78 366 GLU A CA 1
ATOM 2883 C C . GLU A 1 366 ? -45.241 4.284 -11.669 1.00 45.78 366 GLU A C 1
ATOM 2885 O O . GLU A 1 366 ? -45.084 5.261 -12.403 1.00 45.78 366 GLU A O 1
ATOM 2890 N N . LEU A 1 367 ? -44.352 3.285 -11.643 1.00 52.34 367 LEU A N 1
ATOM 2891 C CA . LEU A 1 367 ? -43.306 3.096 -12.652 1.00 52.34 367 LEU A CA 1
ATOM 2892 C C . LEU A 1 367 ? -43.760 2.005 -13.630 1.00 52.34 367 LEU A C 1
ATOM 2894 O O . LEU A 1 367 ? -43.870 0.851 -13.221 1.00 52.34 367 LEU A O 1
ATOM 2898 N N . ASP A 1 368 ? -43.908 2.342 -14.912 1.00 60.00 368 ASP A N 1
ATOM 2899 C CA . ASP A 1 368 ? -44.098 1.378 -16.007 1.00 60.00 368 ASP A CA 1
ATOM 2900 C C . ASP A 1 368 ? -42.755 0.729 -16.396 1.00 60.00 368 ASP A C 1
ATOM 2902 O O . ASP A 1 368 ? -42.185 1.004 -17.453 1.00 60.00 368 ASP A O 1
ATOM 2906 N N . LEU A 1 369 ? -42.188 -0.094 -15.508 1.00 73.12 369 LEU A N 1
ATOM 2907 C CA . LEU A 1 369 ? -40.997 -0.892 -15.809 1.00 73.12 369 LEU A CA 1
ATOM 2908 C C . LEU A 1 369 ? -41.402 -2.361 -16.048 1.00 73.12 369 LEU A C 1
ATOM 2910 O O . LEU A 1 369 ? -41.968 -2.969 -15.138 1.00 73.12 369 LEU A O 1
ATOM 2914 N N . PRO A 1 370 ? -41.091 -2.958 -17.217 1.00 81.31 370 PRO A N 1
ATOM 2915 C CA . PRO A 1 370 ? -41.410 -4.356 -17.501 1.00 81.31 370 PRO A CA 1
ATOM 2916 C C . PRO A 1 370 ? -40.823 -5.328 -16.470 1.00 81.31 370 PRO A C 1
ATOM 2918 O O . PRO A 1 370 ? -39.645 -5.239 -16.108 1.00 81.31 370 PRO A O 1
ATOM 2921 N N . LEU A 1 371 ? -41.647 -6.279 -16.020 1.00 80.62 371 LEU A N 1
ATOM 2922 C CA . LEU A 1 371 ? -41.225 -7.377 -15.153 1.00 80.62 371 LEU A CA 1
ATOM 2923 C C . LEU A 1 371 ? -40.963 -8.632 -15.983 1.00 80.62 371 LEU A C 1
ATOM 2925 O O . LEU A 1 371 ? -41.835 -9.084 -16.720 1.00 80.62 371 LEU A O 1
ATOM 2929 N N . PHE A 1 372 ? -39.770 -9.194 -15.831 1.00 83.88 372 PHE A N 1
ATOM 2930 C CA . PHE A 1 372 ? -39.398 -10.482 -16.405 1.00 83.88 372 PHE A CA 1
ATOM 2931 C C . PHE A 1 372 ? -39.594 -11.578 -15.358 1.00 83.88 372 PHE A C 1
ATOM 2933 O O . PHE A 1 372 ? -39.221 -11.398 -14.197 1.00 83.88 372 PHE A O 1
ATOM 2940 N N . ASP A 1 373 ? -40.151 -12.713 -15.764 1.00 83.25 373 ASP A N 1
ATOM 2941 C CA . ASP A 1 373 ? -40.202 -13.921 -14.946 1.00 83.25 373 ASP A CA 1
ATOM 2942 C C . ASP A 1 373 ? -38.810 -14.561 -14.841 1.00 83.25 373 ASP A C 1
ATOM 2944 O O . ASP A 1 373 ? -37.999 -14.518 -15.776 1.00 83.25 373 ASP A O 1
ATOM 2948 N N . LEU A 1 374 ? -38.526 -15.187 -13.693 1.00 83.44 374 LEU A N 1
ATOM 2949 C CA . LEU A 1 374 ? -37.229 -15.817 -13.453 1.00 83.44 374 LEU A CA 1
ATOM 2950 C C . LEU A 1 374 ? -36.924 -16.895 -14.497 1.00 83.44 374 LEU A C 1
ATOM 2952 O O . LEU A 1 374 ? -35.777 -17.035 -14.916 1.00 83.44 374 LEU A O 1
ATOM 2956 N N . ASN A 1 375 ? -37.943 -17.630 -14.947 1.00 81.81 375 ASN A N 1
ATOM 2957 C CA . ASN A 1 375 ? -37.784 -18.695 -15.928 1.00 81.81 375 ASN A CA 1
ATOM 2958 C C . ASN A 1 375 ? -37.326 -18.164 -17.296 1.00 81.81 375 ASN A C 1
ATOM 2960 O O . ASN A 1 375 ? -36.383 -18.708 -17.868 1.00 81.81 375 ASN A O 1
ATOM 2964 N N . THR A 1 376 ? -37.900 -17.062 -17.787 1.00 85.62 376 THR A N 1
ATOM 2965 C CA . THR A 1 376 ? -37.410 -16.407 -19.012 1.00 85.62 376 THR A CA 1
ATOM 2966 C C . THR A 1 376 ? -35.950 -15.989 -18.894 1.00 85.62 376 THR A C 1
ATOM 2968 O O . THR A 1 376 ? -35.180 -16.213 -19.825 1.00 85.62 376 THR A O 1
ATOM 2971 N N . LEU A 1 377 ? -35.524 -15.429 -17.756 1.00 88.88 377 LEU A N 1
ATOM 2972 C CA . LEU A 1 377 ? -34.124 -15.029 -17.571 1.00 88.88 377 LEU A CA 1
ATOM 2973 C C . LEU A 1 377 ? -33.177 -16.224 -17.405 1.00 88.88 377 LEU A C 1
ATOM 2975 O O . LEU A 1 377 ? -32.042 -16.168 -17.880 1.00 88.88 377 LEU A O 1
ATOM 2979 N N . LEU A 1 378 ? -33.632 -17.310 -16.778 1.00 85.69 378 LEU A N 1
ATOM 2980 C CA . LEU A 1 378 ? -32.890 -18.569 -16.695 1.00 85.69 378 LEU A CA 1
ATOM 2981 C C . LEU A 1 378 ? -32.656 -19.157 -18.086 1.00 85.69 378 LEU A C 1
ATOM 2983 O O . LEU A 1 378 ? -31.527 -19.514 -18.405 1.00 85.69 378 LEU A O 1
ATOM 2987 N N . ILE A 1 379 ? -33.685 -19.200 -18.934 1.00 87.56 379 ILE A N 1
ATOM 2988 C CA . ILE A 1 379 ? -33.556 -19.666 -20.320 1.00 87.56 379 ILE A CA 1
ATOM 2989 C C . ILE A 1 379 ? -32.639 -18.723 -21.106 1.00 87.56 379 ILE A C 1
ATOM 2991 O O . ILE A 1 379 ? -31.693 -19.176 -21.745 1.00 87.56 379 ILE A O 1
ATOM 2995 N N . ALA A 1 380 ? -32.868 -17.411 -21.010 1.00 89.19 380 ALA A N 1
ATOM 2996 C CA . ALA A 1 380 ? -32.123 -16.415 -21.772 1.00 89.19 380 ALA A CA 1
ATOM 2997 C C . ALA A 1 380 ? -30.622 -16.404 -21.453 1.00 89.19 380 ALA A C 1
ATOM 2999 O O . ALA A 1 380 ? -29.819 -16.084 -22.326 1.00 89.19 380 ALA A O 1
ATOM 3000 N N . THR A 1 381 ? -30.236 -16.723 -20.215 1.00 88.38 381 THR A N 1
ATOM 3001 C CA . THR A 1 381 ? -28.836 -16.700 -19.751 1.00 88.38 381 THR A CA 1
ATOM 3002 C C . THR A 1 381 ? -28.170 -18.074 -19.700 1.00 88.38 381 THR A C 1
ATOM 3004 O O . THR A 1 381 ? -27.029 -18.164 -19.240 1.00 88.38 381 THR A O 1
ATOM 3007 N N . ASP A 1 382 ? -28.846 -19.130 -20.166 1.00 88.25 382 ASP A N 1
ATOM 3008 C CA . ASP A 1 382 ? -28.405 -20.524 -20.020 1.00 88.25 382 ASP A CA 1
ATOM 3009 C C . ASP A 1 382 ? -28.105 -20.875 -18.551 1.00 88.25 382 ASP A C 1
ATOM 3011 O O . ASP A 1 382 ? -26.980 -21.182 -18.159 1.00 88.25 382 ASP A O 1
ATOM 3015 N N . ASN A 1 383 ? -29.119 -20.715 -17.697 1.00 87.56 383 ASN A N 1
ATOM 3016 C CA . ASN A 1 383 ? -29.061 -20.935 -16.252 1.00 87.56 383 ASN A CA 1
ATOM 3017 C C . ASN A 1 383 ? -27.909 -20.176 -15.559 1.00 87.56 383 ASN A C 1
ATOM 3019 O O . ASN A 1 383 ? -27.242 -20.703 -14.668 1.00 87.56 383 ASN A O 1
ATOM 3023 N N . PHE A 1 384 ? -27.661 -18.930 -15.979 1.00 86.62 384 PHE A N 1
ATOM 3024 C CA . PHE A 1 384 ? -26.541 -18.110 -15.503 1.00 86.62 384 PHE A CA 1
ATOM 3025 C C . PHE A 1 384 ? -25.171 -18.797 -15.649 1.00 86.62 384 PHE A C 1
ATOM 3027 O O . PHE A 1 384 ? -24.317 -18.682 -14.765 1.00 86.62 384 PHE A O 1
ATOM 3034 N N . SER A 1 385 ? -24.964 -19.505 -16.763 1.00 81.88 385 SER A N 1
ATOM 3035 C CA . SER A 1 385 ? -23.702 -20.164 -17.109 1.00 81.88 385 SER A CA 1
ATOM 3036 C C . SER A 1 385 ? -22.513 -19.200 -17.037 1.00 81.88 385 SER A C 1
ATOM 3038 O O . SER A 1 385 ? -22.582 -18.055 -17.496 1.00 81.88 385 SER A O 1
ATOM 3040 N N . ASP A 1 386 ? -21.383 -19.673 -16.503 1.00 80.44 386 ASP A N 1
ATOM 3041 C CA . ASP A 1 386 ? -20.146 -18.886 -16.426 1.00 80.44 386 ASP A CA 1
ATOM 3042 C C . ASP A 1 386 ? -19.624 -18.475 -17.814 1.00 80.44 386 ASP A C 1
ATOM 3044 O O . ASP A 1 386 ? -18.941 -17.459 -17.934 1.00 80.44 386 ASP A O 1
ATOM 3048 N N . VAL A 1 387 ? -19.998 -19.197 -18.878 1.00 80.19 387 VAL A N 1
ATOM 3049 C CA . VAL A 1 387 ? -19.662 -18.843 -20.271 1.00 80.19 387 VAL A CA 1
ATOM 3050 C C . VAL A 1 387 ? -20.329 -17.529 -20.694 1.00 80.19 387 VAL A C 1
ATOM 3052 O O . VAL A 1 387 ? -19.753 -16.752 -21.452 1.00 80.19 387 VAL A O 1
ATOM 3055 N N . ASN A 1 388 ? -21.515 -17.246 -20.154 1.00 83.50 388 ASN A N 1
ATOM 3056 C CA . ASN A 1 388 ? -22.272 -16.026 -20.423 1.00 83.50 388 ASN A CA 1
ATOM 3057 C C . ASN A 1 388 ? -21.918 -14.886 -19.461 1.00 83.50 388 ASN A C 1
ATOM 3059 O O . ASN A 1 388 ? -22.496 -13.803 -19.538 1.00 83.50 388 ASN A O 1
ATOM 3063 N N . LYS A 1 389 ? -20.973 -15.080 -18.539 1.00 83.88 389 LYS A N 1
ATOM 3064 C CA . LYS A 1 389 ? -20.625 -14.079 -17.531 1.00 83.88 389 LYS A CA 1
ATOM 3065 C C . LYS A 1 389 ? -19.806 -12.937 -18.137 1.00 83.88 389 LYS A C 1
ATOM 3067 O O . LYS A 1 389 ? -18.678 -13.114 -18.587 1.00 83.88 389 LYS A O 1
ATOM 3072 N N . LEU A 1 390 ? -20.361 -11.729 -18.087 1.00 80.50 390 LEU A N 1
ATOM 3073 C CA . LEU A 1 390 ? -19.738 -10.495 -18.577 1.00 80.50 390 LEU A CA 1
ATOM 3074 C C . LEU A 1 390 ? -18.838 -9.830 -17.527 1.00 80.50 390 LEU A C 1
ATOM 3076 O O . LEU A 1 390 ? -17.914 -9.094 -17.872 1.00 80.50 390 LEU A O 1
ATOM 3080 N N . GLY A 1 391 ? -19.102 -10.064 -16.239 1.00 74.62 391 GLY A N 1
ATOM 3081 C CA . GLY A 1 391 ? -18.279 -9.547 -15.148 1.00 74.62 391 GLY A CA 1
ATOM 3082 C C . GLY A 1 391 ? -18.867 -9.804 -13.762 1.00 74.62 391 GLY A C 1
ATOM 3083 O O . GLY A 1 391 ? -20.044 -10.127 -13.617 1.00 74.62 391 GLY A O 1
ATOM 3084 N N . GLN A 1 392 ? -18.037 -9.645 -12.732 1.00 74.06 392 GLN A N 1
ATOM 3085 C CA . GLN A 1 392 ? -18.418 -9.780 -11.324 1.00 74.06 392 GLN A CA 1
ATOM 3086 C C . GLN A 1 392 ? -17.791 -8.645 -10.511 1.00 74.06 392 GLN A C 1
ATOM 3088 O O . GLN A 1 392 ? -16.624 -8.314 -10.713 1.00 74.06 392 GLN A O 1
ATOM 3093 N N . GLY A 1 393 ? -18.565 -8.051 -9.604 1.00 64.56 393 GLY A N 1
ATOM 3094 C CA . GLY A 1 393 ? -18.107 -7.012 -8.679 1.00 64.56 393 GLY A CA 1
ATOM 3095 C C . GLY A 1 393 ? -18.849 -7.074 -7.344 1.00 64.56 393 GLY A C 1
ATOM 3096 O O . GLY A 1 393 ? -19.648 -7.983 -7.117 1.00 64.56 393 GLY A O 1
ATOM 3097 N N . GLY A 1 394 ? -18.623 -6.087 -6.468 1.00 60.03 394 GLY A N 1
ATOM 3098 C CA . GLY A 1 394 ? -19.290 -6.001 -5.155 1.00 60.03 394 GLY A CA 1
ATOM 3099 C C . GLY A 1 394 ? -20.824 -5.961 -5.228 1.00 60.03 394 GLY A C 1
ATOM 3100 O O . GLY A 1 394 ? -21.502 -6.336 -4.276 1.00 60.03 394 GLY A O 1
ATOM 3101 N N . PHE A 1 395 ? -21.360 -5.590 -6.392 1.00 61.59 395 PHE A N 1
ATOM 3102 C CA . PHE A 1 395 ? -22.789 -5.432 -6.663 1.00 61.59 395 PHE A CA 1
ATOM 3103 C C . PHE A 1 395 ? -23.446 -6.665 -7.308 1.00 61.59 395 PHE A C 1
ATOM 3105 O O . PHE A 1 395 ? -24.626 -6.626 -7.642 1.00 61.59 395 PHE A O 1
ATOM 3112 N N . GLY A 1 396 ? -22.705 -7.765 -7.495 1.00 73.81 396 GLY A N 1
ATOM 3113 C CA . GLY A 1 396 ? -23.217 -9.006 -8.084 1.00 73.81 396 GLY A CA 1
ATOM 3114 C C . GLY A 1 396 ? -22.549 -9.397 -9.404 1.00 73.81 396 GLY A C 1
ATOM 3115 O O . GLY A 1 396 ? -21.482 -8.891 -9.761 1.00 73.81 396 GLY A O 1
ATOM 3116 N N . CYS A 1 397 ? -23.164 -10.348 -10.108 1.00 82.81 397 CYS A N 1
ATOM 3117 C CA . CYS A 1 397 ? -22.678 -10.867 -11.389 1.00 82.81 397 CYS A CA 1
ATOM 3118 C C . CYS A 1 397 ? -23.545 -10.348 -12.539 1.00 82.81 397 CYS A C 1
ATOM 3120 O O . CYS A 1 397 ? -24.764 -10.255 -12.403 1.00 82.81 397 CYS A O 1
ATOM 3122 N N . VAL A 1 398 ? -22.920 -10.027 -13.672 1.00 87.62 398 VAL A N 1
ATOM 3123 C CA . VAL A 1 398 ? -23.611 -9.615 -14.899 1.00 87.62 398 VAL A CA 1
ATOM 3124 C C . VAL A 1 398 ? -23.436 -10.700 -15.951 1.00 87.62 398 VAL A C 1
ATOM 3126 O O . VAL A 1 398 ? -22.307 -11.112 -16.219 1.00 87.62 398 VAL A O 1
ATOM 3129 N N . TYR A 1 399 ? -24.538 -11.129 -16.555 1.00 88.81 399 TYR A N 1
ATOM 3130 C CA . TYR A 1 399 ? -24.580 -12.176 -17.572 1.00 88.81 399 TYR A CA 1
ATOM 3131 C C . TYR A 1 399 ? -25.127 -11.624 -18.887 1.00 88.81 399 TYR A C 1
ATOM 3133 O O . TYR A 1 399 ? -26.030 -10.790 -18.884 1.00 88.81 399 TYR A O 1
ATOM 3141 N N . LYS A 1 400 ? -24.589 -12.090 -20.010 1.00 90.69 400 LYS A N 1
ATOM 3142 C CA . LYS A 1 400 ? -25.192 -11.928 -21.328 1.00 90.69 400 LYS A CA 1
ATOM 3143 C C . LYS A 1 400 ? -26.370 -12.889 -21.424 1.00 90.69 400 LYS A C 1
ATOM 3145 O O . LYS A 1 400 ? -26.263 -14.035 -20.997 1.00 90.69 400 LYS A O 1
ATOM 3150 N N . GLY A 1 401 ? -27.473 -12.430 -21.989 1.00 90.75 401 GLY A N 1
ATOM 3151 C CA . GLY A 1 401 ? -28.591 -13.292 -22.333 1.00 90.75 401 GLY A CA 1
ATOM 3152 C C . GLY A 1 401 ? -29.191 -12.929 -23.680 1.00 90.75 401 GLY A C 1
ATOM 3153 O O . GLY A 1 401 ? -28.934 -11.851 -24.217 1.00 90.75 401 GLY A O 1
ATOM 3154 N N . MET A 1 402 ? -29.999 -13.836 -24.212 1.00 91.31 402 MET A N 1
ATOM 3155 C CA . MET A 1 402 ? -30.783 -13.630 -25.424 1.00 91.31 402 MET A CA 1
ATOM 3156 C C . MET A 1 402 ? -32.235 -13.990 -25.127 1.00 91.31 402 MET A C 1
ATOM 3158 O O . MET A 1 402 ? -32.536 -15.127 -24.772 1.00 91.31 402 MET A O 1
ATOM 3162 N N . LEU A 1 403 ? -33.134 -13.011 -25.230 1.00 87.62 403 LEU A N 1
ATOM 3163 C CA . LEU A 1 403 ? -34.569 -13.255 -25.102 1.00 87.62 403 LEU A CA 1
ATOM 3164 C C . LEU A 1 403 ? -35.074 -14.064 -26.305 1.00 87.62 403 LEU A C 1
ATOM 3166 O O . LEU A 1 403 ? -34.464 -14.055 -27.372 1.00 87.62 403 LEU A O 1
ATOM 3170 N N . VAL A 1 404 ? -36.219 -14.733 -26.145 1.00 77.81 404 VAL A N 1
ATOM 3171 C CA . VAL A 1 404 ? -36.823 -15.613 -27.170 1.00 77.81 404 VAL A CA 1
ATOM 3172 C C . VAL A 1 404 ? -37.091 -14.876 -28.492 1.00 77.81 404 VAL A C 1
ATOM 3174 O O . VAL A 1 404 ? -37.042 -15.468 -29.564 1.00 77.81 404 VAL A O 1
ATOM 3177 N N . GLU A 1 405 ? -37.302 -13.563 -28.425 1.00 78.00 405 GLU A N 1
ATOM 3178 C CA . GLU A 1 405 ? -37.515 -12.674 -29.574 1.00 78.00 405 GLU A CA 1
ATOM 3179 C C . GLU A 1 405 ? -36.205 -12.245 -30.272 1.00 78.00 405 GLU A C 1
ATOM 3181 O O . GLU A 1 405 ? -36.222 -11.418 -31.180 1.00 78.00 405 GLU A O 1
ATOM 3186 N N . GLY A 1 406 ? -35.054 -12.785 -29.854 1.00 81.56 406 GLY A N 1
ATOM 3187 C CA . GLY A 1 406 ? -33.733 -12.492 -30.420 1.00 81.56 406 GLY A CA 1
ATOM 3188 C C . GLY A 1 406 ? -33.060 -11.236 -29.859 1.00 81.56 406 GLY A C 1
ATOM 3189 O O . GLY A 1 406 ? -31.964 -10.882 -30.290 1.00 81.56 406 GLY A O 1
ATOM 3190 N N . GLN A 1 407 ? -33.680 -10.559 -28.889 1.00 87.94 407 GLN A N 1
ATOM 3191 C CA . GLN A 1 407 ? -33.102 -9.380 -28.250 1.00 87.94 407 GLN A CA 1
ATOM 3192 C C . GLN A 1 407 ? -31.972 -9.769 -27.285 1.00 87.94 407 GLN A C 1
ATOM 3194 O O . GLN A 1 407 ? -32.193 -10.489 -26.308 1.00 87.94 407 GLN A O 1
ATOM 3199 N N . GLU A 1 408 ? -30.766 -9.247 -27.524 1.00 90.56 408 GLU A N 1
ATOM 3200 C CA . GLU A 1 408 ? -29.636 -9.393 -26.603 1.00 90.56 408 GLU A CA 1
ATOM 3201 C C . GLU A 1 408 ? -29.788 -8.478 -25.380 1.00 90.56 408 GLU A C 1
ATOM 3203 O O . GLU A 1 408 ? -30.082 -7.282 -25.489 1.00 90.56 408 GLU A O 1
ATOM 3208 N N . ILE A 1 409 ? -29.553 -9.045 -24.198 1.00 92.31 409 ILE A N 1
ATOM 3209 C CA . ILE A 1 409 ? -29.717 -8.371 -22.908 1.00 92.31 409 ILE A CA 1
ATOM 3210 C C . ILE A 1 409 ? -28.512 -8.595 -21.994 1.00 92.31 409 ILE A C 1
ATOM 3212 O O . ILE A 1 409 ? -27.776 -9.577 -22.116 1.00 92.31 409 ILE A O 1
ATOM 3216 N N . ALA A 1 410 ? -28.328 -7.683 -21.043 1.00 91.88 410 ALA A N 1
ATOM 3217 C CA . ALA A 1 410 ? -27.404 -7.845 -19.929 1.00 91.88 410 ALA A CA 1
ATOM 3218 C C . ALA A 1 410 ? -28.192 -7.972 -18.618 1.00 91.88 410 ALA A C 1
ATOM 3220 O O . ALA A 1 410 ? -28.924 -7.061 -18.235 1.00 91.88 410 ALA A O 1
ATOM 3221 N N . VAL A 1 411 ? -28.032 -9.096 -17.919 1.00 90.56 411 VAL A N 1
ATOM 3222 C CA . VAL A 1 411 ? -28.748 -9.411 -16.676 1.00 90.56 411 VAL A CA 1
ATOM 3223 C C . VAL A 1 411 ? -27.802 -9.258 -15.490 1.00 90.56 411 VAL A C 1
ATOM 3225 O O . VAL A 1 411 ? -26.883 -10.057 -15.314 1.00 90.56 411 VAL A O 1
ATOM 3228 N N . LYS A 1 412 ? -28.020 -8.231 -14.665 1.00 88.88 412 LYS A N 1
ATOM 3229 C CA . LYS A 1 412 ? -27.295 -8.001 -13.406 1.00 88.88 412 LYS A CA 1
ATOM 3230 C C . LYS A 1 412 ? -28.038 -8.711 -12.276 1.00 88.88 412 LYS A C 1
ATOM 3232 O O . LYS A 1 412 ? -29.091 -8.247 -11.840 1.00 88.88 412 LYS A O 1
ATOM 3237 N N . ARG A 1 413 ? -27.491 -9.833 -11.806 1.00 86.50 413 ARG A N 1
ATOM 3238 C CA . ARG A 1 413 ? -27.998 -10.602 -10.661 1.00 86.50 413 ARG A CA 1
ATOM 3239 C C . ARG A 1 413 ? -27.333 -10.110 -9.380 1.00 86.50 413 ARG A C 1
ATOM 3241 O O . ARG A 1 413 ? -26.112 -10.214 -9.232 1.00 86.50 413 ARG A O 1
ATOM 3248 N N . LEU A 1 414 ? -28.134 -9.571 -8.465 1.00 76.94 414 LEU A N 1
ATOM 3249 C CA . LEU A 1 414 ? -27.647 -8.970 -7.224 1.00 76.94 414 LEU A CA 1
ATOM 3250 C C . LEU A 1 414 ? -27.272 -10.035 -6.183 1.00 76.94 414 LEU A C 1
ATOM 3252 O O . LEU A 1 414 ? -27.786 -11.153 -6.192 1.00 76.94 414 LEU A O 1
ATOM 3256 N N . SER A 1 415 ? -26.346 -9.700 -5.282 1.00 68.44 415 SER A N 1
ATOM 3257 C CA . SER A 1 415 ? -25.850 -10.634 -4.264 1.00 68.44 415 SER A CA 1
ATOM 3258 C C . SER A 1 415 ? -26.867 -10.850 -3.128 1.00 68.44 415 SER A C 1
ATOM 3260 O O . SER A 1 415 ? -27.472 -9.900 -2.635 1.00 68.44 415 SER A O 1
ATOM 3262 N N . LYS A 1 416 ? -27.030 -12.103 -2.671 1.00 58.66 416 LYS A N 1
ATOM 3263 C CA . LYS A 1 416 ? -27.998 -12.479 -1.614 1.00 58.66 416 LYS A CA 1
ATOM 3264 C C . LYS A 1 416 ? -27.625 -11.990 -0.207 1.00 58.66 416 LYS A C 1
ATOM 3266 O O . LYS A 1 416 ? -28.498 -11.809 0.632 1.00 58.66 416 LYS A O 1
ATOM 3271 N N . ASN A 1 417 ? -26.337 -11.747 0.051 1.00 51.28 417 ASN A N 1
ATOM 3272 C CA . ASN A 1 417 ? -25.796 -11.610 1.413 1.00 51.28 417 ASN A CA 1
ATOM 3273 C C . ASN A 1 417 ? -25.499 -10.162 1.839 1.00 51.28 417 ASN A 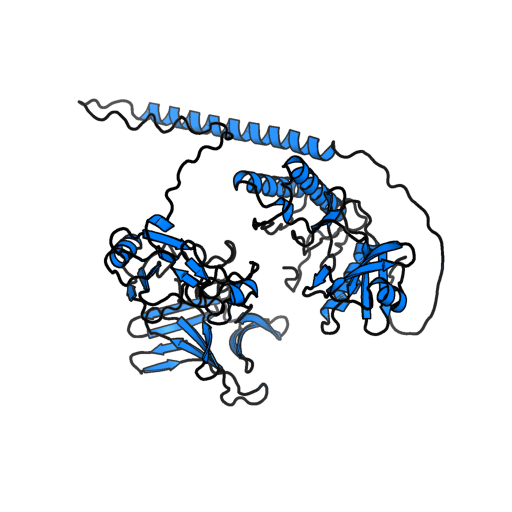C 1
ATOM 3275 O O . ASN A 1 417 ? -24.773 -9.948 2.808 1.00 51.28 417 ASN A O 1
ATOM 3279 N N . SER A 1 418 ? -26.017 -9.155 1.131 1.00 52.72 418 SER A N 1
ATOM 3280 C CA . SER A 1 418 ? -25.781 -7.755 1.490 1.00 52.72 418 SER A CA 1
ATOM 3281 C C . SER A 1 418 ? -27.098 -7.000 1.672 1.00 52.72 418 SER A C 1
ATOM 3283 O O . SER A 1 418 ? -27.898 -6.884 0.750 1.00 52.72 418 SER A O 1
ATOM 3285 N N . GLY A 1 419 ? -27.317 -6.420 2.859 1.00 51.56 419 GLY A N 1
ATOM 3286 C CA . GLY A 1 419 ? -28.411 -5.456 3.069 1.00 51.56 419 GLY A CA 1
ATOM 3287 C C . GLY A 1 419 ? -28.311 -4.238 2.135 1.00 51.56 419 GLY A C 1
ATOM 3288 O O . GLY A 1 419 ? -29.305 -3.579 1.863 1.00 51.56 419 GLY A O 1
ATOM 3289 N N . GLN A 1 420 ? -27.116 -3.994 1.590 1.00 57.12 420 GLN A N 1
ATOM 3290 C CA . GLN A 1 420 ? -26.802 -2.955 0.616 1.00 57.12 420 GLN A CA 1
ATOM 3291 C C . GLN A 1 420 ? -27.407 -3.216 -0.782 1.00 57.12 420 GLN A C 1
ATOM 3293 O O . GLN A 1 420 ? -27.906 -2.278 -1.400 1.00 57.12 420 GLN A O 1
ATOM 3298 N N . GLY A 1 421 ? -27.462 -4.470 -1.253 1.00 60.28 421 GLY A N 1
ATOM 3299 C CA . GLY A 1 421 ? -27.969 -4.792 -2.596 1.00 60.28 421 GLY A CA 1
ATOM 3300 C C . GLY A 1 421 ? -29.459 -4.484 -2.803 1.00 60.28 421 GLY A C 1
ATOM 3301 O O . GLY A 1 421 ? -29.888 -4.208 -3.920 1.00 60.28 421 GLY A O 1
ATOM 3302 N N . ILE A 1 422 ? -30.265 -4.474 -1.733 1.00 64.19 422 ILE A N 1
ATOM 3303 C CA . ILE A 1 422 ? -31.697 -4.132 -1.805 1.00 64.19 422 ILE A CA 1
ATOM 3304 C C . ILE A 1 422 ? -31.907 -2.620 -1.968 1.00 64.19 422 ILE A C 1
ATOM 3306 O O . ILE A 1 422 ? -32.787 -2.205 -2.724 1.00 64.19 422 ILE A O 1
ATOM 3310 N N . ASP A 1 423 ? -31.118 -1.794 -1.281 1.00 66.44 423 ASP A N 1
ATOM 3311 C CA . ASP A 1 423 ? -31.212 -0.334 -1.396 1.00 66.44 423 ASP A CA 1
ATOM 3312 C C . ASP A 1 423 ? -30.694 0.154 -2.753 1.00 66.44 423 ASP A C 1
ATOM 3314 O O . ASP A 1 423 ? -31.277 1.054 -3.355 1.00 66.44 423 ASP A O 1
ATOM 3318 N N . GLU A 1 424 ? -29.651 -0.488 -3.277 1.00 70.31 424 GLU A N 1
ATOM 3319 C CA . GLU A 1 424 ? -29.141 -0.239 -4.627 1.00 70.31 424 GLU A CA 1
ATOM 3320 C C . GLU A 1 424 ? -30.155 -0.645 -5.694 1.00 70.31 424 GLU A C 1
ATOM 3322 O O . GLU A 1 424 ? -30.433 0.145 -6.590 1.00 70.31 424 GLU A O 1
ATOM 3327 N N . PHE A 1 425 ? -30.789 -1.815 -5.553 1.00 71.56 425 PHE A N 1
ATOM 3328 C CA . PHE A 1 425 ? -31.887 -2.227 -6.428 1.00 71.56 425 PHE A CA 1
ATOM 3329 C C . PHE A 1 425 ? -33.005 -1.181 -6.459 1.00 71.56 425 PHE A C 1
ATOM 3331 O O . PHE A 1 425 ? -33.430 -0.747 -7.529 1.00 71.56 425 PHE A O 1
ATOM 3338 N N . LYS A 1 426 ? -33.460 -0.736 -5.281 1.00 70.88 426 LYS A N 1
ATOM 3339 C CA . LYS A 1 426 ? -34.499 0.295 -5.165 1.00 70.88 426 LYS A CA 1
ATOM 3340 C C . LYS A 1 426 ? -34.059 1.616 -5.792 1.00 70.88 426 LYS A C 1
ATOM 3342 O O . LYS A 1 426 ? -34.880 2.266 -6.434 1.00 70.88 426 LYS A O 1
ATOM 3347 N N . ASN A 1 427 ? -32.796 2.011 -5.624 1.00 73.69 427 ASN A N 1
ATOM 3348 C CA . ASN A 1 427 ? -32.256 3.220 -6.242 1.00 73.69 427 ASN A CA 1
ATOM 3349 C C . ASN A 1 427 ? -32.222 3.103 -7.763 1.00 73.69 427 ASN A C 1
ATOM 3351 O O . ASN A 1 427 ? -32.739 3.988 -8.435 1.00 73.69 427 ASN A O 1
ATOM 3355 N N . GLU A 1 428 ? -31.666 2.025 -8.313 1.00 75.75 428 GLU A N 1
ATOM 3356 C CA . GLU A 1 428 ? -31.589 1.839 -9.762 1.00 75.75 428 GLU A CA 1
ATOM 3357 C C . GLU A 1 428 ? -32.987 1.811 -10.379 1.00 75.75 428 GLU A C 1
ATOM 3359 O O . GLU A 1 428 ? -33.271 2.620 -11.260 1.00 75.75 428 GLU A O 1
ATOM 3364 N N . VAL A 1 429 ? -33.903 0.994 -9.852 1.00 73.31 429 VAL A N 1
ATOM 3365 C CA . VAL A 1 429 ? -35.291 0.948 -10.339 1.00 73.31 429 VAL A CA 1
ATOM 3366 C C . VAL A 1 429 ? -35.947 2.328 -10.259 1.00 73.31 429 VAL A C 1
ATOM 3368 O O . VAL A 1 429 ? -36.531 2.777 -11.237 1.00 73.31 429 VAL A O 1
ATOM 3371 N N . LYS A 1 430 ? -35.813 3.053 -9.141 1.00 71.44 430 LYS A N 1
ATOM 3372 C CA . LYS A 1 430 ? -36.424 4.384 -8.970 1.00 71.44 430 LYS A CA 1
ATOM 3373 C C . LYS A 1 430 ? -35.836 5.448 -9.905 1.00 71.44 430 LYS A C 1
ATOM 3375 O O . LYS A 1 430 ? -36.548 6.382 -10.277 1.00 71.44 430 LYS A O 1
ATOM 3380 N N . LEU A 1 431 ? -34.545 5.353 -10.221 1.00 69.69 431 LEU A N 1
ATOM 3381 C CA . LEU A 1 431 ? -33.796 6.384 -10.937 1.00 69.69 431 LEU A CA 1
ATOM 3382 C C . LEU A 1 431 ? -33.703 6.099 -12.427 1.00 69.69 431 LEU A C 1
ATOM 3384 O O . LEU A 1 431 ? -34.174 6.906 -13.220 1.00 69.69 431 LEU A O 1
ATOM 3388 N N . ILE A 1 432 ? -33.117 4.968 -12.817 1.00 66.69 432 ILE A N 1
ATOM 3389 C CA . ILE A 1 432 ? -32.776 4.715 -14.218 1.00 66.69 432 ILE A CA 1
ATOM 3390 C C . ILE A 1 432 ? -34.002 4.365 -15.063 1.00 66.69 432 ILE A C 1
ATOM 3392 O O . ILE A 1 432 ? -34.040 4.717 -16.235 1.00 66.69 432 ILE A O 1
ATOM 3396 N N . ALA A 1 433 ? -35.059 3.797 -14.471 1.00 66.12 433 ALA A N 1
ATOM 3397 C CA . ALA A 1 433 ? -36.311 3.553 -15.192 1.00 66.12 433 ALA A CA 1
ATOM 3398 C C . ALA A 1 433 ? -36.977 4.850 -15.694 1.00 66.12 433 ALA A C 1
ATOM 3400 O O . ALA A 1 433 ? -37.779 4.820 -16.621 1.00 66.12 433 ALA A O 1
ATOM 3401 N N . ARG A 1 434 ? -36.635 6.001 -15.096 1.00 67.50 434 ARG A N 1
ATOM 3402 C CA . ARG A 1 434 ? -37.156 7.327 -15.464 1.00 67.50 434 ARG A CA 1
ATOM 3403 C C . ARG A 1 434 ? -36.204 8.119 -16.364 1.00 67.50 434 ARG A C 1
ATOM 3405 O O . ARG A 1 434 ? -36.509 9.261 -16.704 1.00 67.50 434 ARG A O 1
ATOM 3412 N N . LEU A 1 435 ? -35.050 7.551 -16.719 1.00 73.25 435 LEU A N 1
ATOM 3413 C CA . LEU A 1 435 ? -34.005 8.227 -17.482 1.00 73.25 435 LEU A CA 1
ATOM 3414 C C . LEU A 1 435 ? -33.853 7.566 -18.842 1.00 73.25 435 LEU A C 1
ATOM 3416 O O . LEU A 1 435 ? -33.505 6.395 -18.954 1.00 73.25 435 LEU A O 1
ATOM 3420 N N . GLN A 1 436 ? -34.082 8.349 -19.890 1.00 80.19 436 GLN A N 1
ATOM 3421 C CA . GLN A 1 436 ? -33.891 7.913 -21.264 1.00 80.19 436 GLN A CA 1
ATOM 3422 C C . GLN A 1 436 ? -33.041 8.948 -21.981 1.00 80.19 436 GLN A C 1
ATOM 3424 O O . GLN A 1 436 ? -33.460 10.080 -22.210 1.00 80.19 436 GLN A O 1
ATOM 3429 N N . HIS A 1 437 ? -31.811 8.564 -22.305 1.00 84.50 437 HIS A N 1
ATOM 3430 C CA . HIS A 1 437 ? -30.883 9.428 -23.011 1.00 84.50 437 HIS A CA 1
ATOM 3431 C C . HIS A 1 437 ? -29.877 8.577 -23.784 1.00 84.50 437 HIS A C 1
ATOM 3433 O O . HIS A 1 437 ? -29.415 7.552 -23.291 1.00 84.50 437 HIS A O 1
ATOM 3439 N N . ARG A 1 438 ? -29.480 9.027 -24.979 1.00 85.06 438 ARG A N 1
ATOM 3440 C CA . ARG A 1 438 ? -28.530 8.310 -25.855 1.00 85.06 438 ARG A CA 1
ATOM 3441 C C . ARG A 1 438 ? -27.182 7.989 -25.203 1.00 85.06 438 ARG A C 1
ATOM 3443 O O . ARG A 1 438 ? -26.523 7.048 -25.621 1.00 85.06 438 ARG A O 1
ATOM 3450 N N . ASN A 1 439 ? -26.782 8.762 -24.190 1.00 90.00 439 ASN A N 1
ATOM 3451 C CA . ASN A 1 439 ? -25.541 8.562 -23.436 1.00 90.00 439 ASN A CA 1
ATOM 3452 C C . ASN A 1 439 ? -25.746 7.962 -22.036 1.00 90.00 439 ASN A C 1
ATOM 3454 O O . ASN A 1 439 ? -24.847 8.055 -21.205 1.00 90.00 439 ASN A O 1
ATOM 3458 N N . LEU A 1 440 ? -26.904 7.360 -21.762 1.00 88.12 440 LEU A N 1
ATOM 3459 C CA . LEU A 1 440 ? -27.179 6.577 -20.556 1.00 88.12 440 LEU A CA 1
ATOM 3460 C C . LEU A 1 440 ? -27.596 5.162 -20.967 1.00 88.12 440 LEU A C 1
ATOM 3462 O O . LEU A 1 440 ? -28.291 4.997 -21.968 1.00 88.12 440 LEU A O 1
ATOM 3466 N N . VAL A 1 441 ? -27.170 4.147 -20.216 1.00 88.06 441 VAL A N 1
ATOM 3467 C CA . VAL A 1 441 ? -27.592 2.763 -20.476 1.00 88.06 441 VAL A CA 1
ATOM 3468 C C . VAL A 1 441 ? -29.066 2.608 -20.132 1.00 88.06 441 VAL A C 1
ATOM 3470 O O . VAL A 1 441 ? -29.505 2.996 -19.051 1.00 88.06 441 VAL A O 1
ATOM 3473 N N . ARG A 1 442 ? -29.835 2.023 -21.049 1.00 86.50 442 ARG A N 1
ATOM 3474 C CA . ARG A 1 442 ? -31.269 1.810 -20.870 1.00 86.50 442 ARG A CA 1
ATOM 3475 C C . ARG A 1 442 ? -31.545 0.582 -20.003 1.00 86.50 442 ARG A C 1
ATOM 3477 O O . ARG A 1 442 ? -31.120 -0.526 -20.333 1.00 86.50 442 ARG A O 1
ATOM 3484 N N . LEU A 1 443 ? -32.312 0.778 -18.930 1.00 86.75 443 LEU A N 1
ATOM 3485 C CA . LEU A 1 443 ? -32.941 -0.314 -18.189 1.00 86.75 443 LEU A CA 1
ATOM 3486 C C . LEU A 1 443 ? -34.175 -0.791 -18.964 1.00 86.75 443 LEU A C 1
ATOM 3488 O O . LEU A 1 443 ? -35.054 0.005 -19.284 1.00 86.75 443 LEU A O 1
ATOM 3492 N N . LEU A 1 444 ? -34.213 -2.079 -19.291 1.00 86.94 444 LEU A N 1
ATOM 3493 C CA . LEU A 1 444 ? -35.303 -2.721 -20.026 1.00 86.94 444 LEU A CA 1
ATOM 3494 C C . LEU A 1 444 ? -36.370 -3.284 -19.093 1.00 86.94 444 LEU A C 1
ATOM 3496 O O . LEU A 1 444 ? -37.537 -3.328 -19.461 1.00 86.94 444 LEU A O 1
ATOM 3500 N N . GLY A 1 445 ? -35.970 -3.723 -17.901 1.00 86.50 445 GLY A N 1
ATOM 3501 C CA . GLY A 1 445 ? -36.886 -4.278 -16.919 1.00 86.50 445 GLY A CA 1
ATOM 3502 C C . GLY A 1 445 ? -36.182 -4.809 -15.683 1.00 86.50 445 GLY A C 1
ATOM 3503 O O . GLY A 1 445 ? -34.968 -4.652 -15.511 1.00 86.50 445 GLY A O 1
ATOM 3504 N N . CYS A 1 446 ? -36.941 -5.460 -14.813 1.00 86.44 446 CYS A N 1
ATOM 3505 C CA . CYS A 1 446 ? -36.393 -6.148 -13.650 1.00 86.44 446 CYS A CA 1
ATOM 3506 C C . CYS A 1 446 ? -37.109 -7.476 -13.385 1.00 86.44 446 CYS A C 1
ATOM 3508 O O . CYS A 1 446 ? -38.195 -7.727 -13.891 1.00 86.44 446 CYS A O 1
ATOM 3510 N N . CYS A 1 447 ? -36.477 -8.343 -12.602 1.00 83.62 447 CYS A N 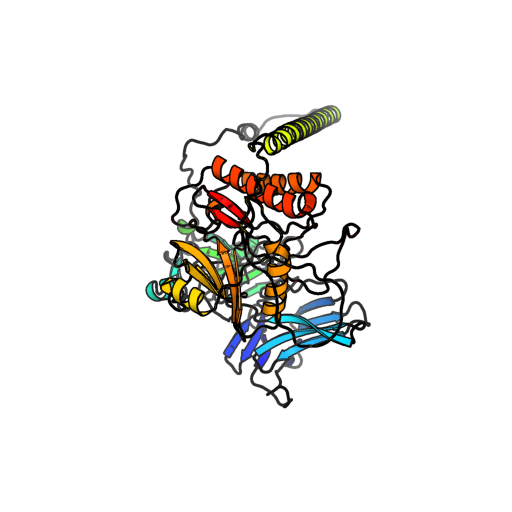1
ATOM 3511 C CA . CYS A 1 447 ? -37.076 -9.571 -12.088 1.00 83.62 447 CYS A CA 1
ATOM 3512 C C . CYS A 1 447 ? -37.027 -9.516 -10.564 1.00 83.62 447 CYS A C 1
ATOM 3514 O O . CYS A 1 447 ? -35.968 -9.255 -9.980 1.00 83.62 447 CYS A O 1
ATOM 3516 N N . ILE A 1 448 ? -38.175 -9.749 -9.930 1.00 79.06 448 ILE A N 1
ATOM 3517 C CA . ILE A 1 448 ? -38.328 -9.780 -8.476 1.00 79.06 448 ILE A CA 1
ATOM 3518 C C . ILE A 1 448 ? -39.104 -11.048 -8.137 1.00 79.06 448 ILE A C 1
ATOM 3520 O O . ILE A 1 448 ? -40.329 -11.065 -8.214 1.00 79.06 448 ILE A O 1
ATOM 3524 N N . GLU A 1 449 ? -38.394 -12.106 -7.758 1.00 71.56 449 GLU A N 1
ATOM 3525 C CA . GLU A 1 449 ? -39.022 -13.377 -7.401 1.00 71.56 449 GLU A CA 1
ATOM 3526 C C . GLU A 1 449 ? -38.348 -13.962 -6.155 1.00 71.56 449 GLU A C 1
ATOM 3528 O O . GLU A 1 449 ? -37.159 -14.283 -6.151 1.00 71.56 449 GLU A O 1
ATOM 3533 N N . MET A 1 450 ? -39.108 -14.055 -5.058 1.00 68.12 450 MET A N 1
ATOM 3534 C CA . MET A 1 450 ? -38.627 -14.481 -3.735 1.00 68.12 450 MET A CA 1
ATOM 3535 C C . MET A 1 450 ? -37.393 -13.677 -3.259 1.00 68.12 450 MET A C 1
ATOM 3537 O O . MET A 1 450 ? -37.491 -12.483 -2.960 1.00 68.12 450 MET A O 1
ATOM 3541 N N . GLU A 1 451 ? -36.223 -14.318 -3.169 1.00 67.50 451 GLU A N 1
ATOM 3542 C CA . GLU A 1 451 ? -34.950 -13.699 -2.780 1.00 67.50 451 GLU A CA 1
ATOM 3543 C C . GLU A 1 451 ? -34.123 -13.198 -3.975 1.00 67.50 451 GLU A C 1
ATOM 3545 O O . GLU A 1 451 ? -33.161 -12.452 -3.782 1.00 67.50 451 GLU A O 1
ATOM 3550 N N . GLU A 1 452 ? -34.490 -13.558 -5.206 1.00 71.56 452 GLU A N 1
ATOM 3551 C CA . GLU A 1 452 ? -33.763 -13.185 -6.418 1.00 71.56 452 GLU A CA 1
ATOM 3552 C C . GLU A 1 452 ? -34.216 -11.805 -6.915 1.00 71.56 452 GLU A C 1
ATOM 3554 O O . GLU A 1 452 ? -35.397 -11.559 -7.167 1.00 71.56 452 GLU A O 1
ATOM 3559 N N . LYS A 1 453 ? -33.255 -10.885 -7.052 1.00 81.38 453 LYS A N 1
ATOM 3560 C CA . LYS A 1 453 ? -33.468 -9.535 -7.591 1.00 81.38 453 LYS A CA 1
ATOM 3561 C C . LYS A 1 453 ? -32.500 -9.315 -8.738 1.00 81.38 453 LYS A C 1
ATOM 3563 O O . LYS A 1 453 ? -31.284 -9.416 -8.551 1.00 81.38 453 LYS A O 1
ATOM 3568 N N . MET A 1 454 ? -33.038 -9.030 -9.918 1.00 87.50 454 MET A N 1
ATOM 3569 C CA . MET A 1 454 ? -32.239 -8.853 -11.127 1.00 87.50 454 MET A CA 1
ATOM 3570 C C . MET A 1 454 ? -32.678 -7.619 -11.902 1.00 87.50 454 MET A C 1
ATOM 3572 O O . MET A 1 454 ? -33.861 -7.282 -11.937 1.00 87.50 454 MET A O 1
ATOM 3576 N N . LEU A 1 455 ? -31.712 -6.959 -12.533 1.00 88.06 455 LEU A N 1
ATOM 3577 C CA . LEU A 1 455 ? -31.928 -5.820 -13.423 1.00 88.06 455 LEU A CA 1
ATOM 3578 C C . LEU A 1 455 ? -31.526 -6.219 -14.842 1.00 88.06 455 LEU A C 1
ATOM 3580 O O . LEU A 1 455 ? -30.469 -6.822 -15.039 1.00 88.06 455 LEU A O 1
ATOM 3584 N N . VAL A 1 456 ? -32.377 -5.895 -15.813 1.00 89.88 456 VAL A N 1
ATOM 3585 C CA . VAL A 1 456 ? -32.200 -6.249 -17.224 1.00 89.88 456 VAL A CA 1
ATOM 3586 C C . VAL A 1 456 ? -31.916 -4.977 -18.010 1.00 89.88 456 VAL A C 1
ATOM 3588 O O . VAL A 1 456 ? -32.763 -4.088 -18.073 1.00 89.88 456 VAL A O 1
ATOM 3591 N N . TYR A 1 457 ? -30.737 -4.883 -18.617 1.00 89.88 457 TYR A N 1
ATOM 3592 C CA . TYR A 1 457 ? -30.307 -3.746 -19.434 1.00 89.88 457 TYR A CA 1
ATOM 3593 C C . TYR A 1 457 ? -30.160 -4.147 -20.898 1.00 89.88 457 TYR A C 1
ATOM 3595 O O . TYR A 1 457 ? -30.046 -5.331 -21.228 1.00 89.88 457 TYR A O 1
ATOM 3603 N N . GLU A 1 458 ? -30.105 -3.145 -21.774 1.00 88.12 458 GLU A N 1
ATOM 3604 C CA . GLU A 1 458 ? -29.616 -3.350 -23.137 1.00 88.12 458 GLU A CA 1
ATOM 3605 C C . GLU A 1 458 ? -28.185 -3.916 -23.114 1.00 88.12 458 GLU A C 1
ATOM 3607 O O . GLU A 1 458 ? -27.342 -3.488 -22.318 1.00 88.12 458 GLU A O 1
ATOM 3612 N N . TYR A 1 459 ? -27.913 -4.909 -23.964 1.00 87.50 459 TYR A N 1
ATOM 3613 C CA . TYR A 1 459 ? -26.560 -5.428 -24.127 1.00 87.50 459 TYR A CA 1
ATOM 3614 C C . TYR A 1 459 ? -25.689 -4.437 -24.911 1.00 87.50 459 TYR A C 1
ATOM 3616 O O . TYR A 1 459 ? -26.142 -3.804 -25.861 1.00 87.50 459 TYR A O 1
ATOM 3624 N N . MET A 1 460 ? -24.422 -4.320 -24.512 1.00 83.62 460 MET A N 1
ATOM 3625 C CA . MET A 1 460 ? -23.440 -3.432 -25.132 1.00 83.62 460 MET A CA 1
ATOM 3626 C C . MET A 1 460 ? -22.284 -4.285 -25.675 1.00 83.62 460 MET A C 1
ATOM 3628 O O . MET A 1 460 ? -21.553 -4.899 -24.896 1.00 83.62 460 MET A O 1
ATOM 3632 N N . GLU A 1 461 ? -22.138 -4.345 -27.003 1.00 68.62 461 GLU A N 1
ATOM 3633 C CA . GLU A 1 461 ? -21.189 -5.230 -27.709 1.00 68.62 461 GLU A CA 1
ATOM 3634 C C . GLU A 1 461 ? -19.714 -4.870 -27.468 1.00 68.62 461 GLU A C 1
ATOM 3636 O O . GLU A 1 461 ? -18.849 -5.750 -27.399 1.00 68.62 461 GLU A O 1
ATOM 3641 N N . ASN A 1 462 ? -19.406 -3.579 -27.316 1.00 61.41 462 ASN A N 1
ATOM 3642 C CA . ASN A 1 462 ? -18.034 -3.114 -27.180 1.00 61.41 462 ASN A CA 1
ATOM 3643 C C . ASN A 1 462 ? -17.615 -3.065 -25.706 1.00 61.41 462 ASN A C 1
ATOM 3645 O O . ASN A 1 462 ? -18.247 -2.434 -24.854 1.00 61.41 462 ASN A O 1
ATOM 3649 N N . LYS A 1 463 ? -16.506 -3.754 -25.400 1.00 59.59 463 LYS A N 1
ATOM 3650 C CA . LYS A 1 463 ? -15.904 -3.779 -24.059 1.00 59.59 463 LYS A CA 1
ATOM 3651 C C . LYS A 1 463 ? -15.697 -2.339 -23.568 1.00 59.59 463 LYS A C 1
ATOM 3653 O O . LYS A 1 463 ? -15.330 -1.479 -24.363 1.00 59.59 463 LYS A O 1
ATOM 3658 N N . ARG A 1 464 ? -15.951 -2.133 -22.264 1.00 56.75 464 ARG A N 1
ATOM 3659 C CA . ARG A 1 464 ? -15.875 -0.882 -21.468 1.00 56.75 464 ARG A CA 1
ATOM 3660 C C . ARG A 1 464 ? -14.898 0.157 -22.036 1.00 56.75 464 ARG A C 1
ATOM 3662 O O . ARG A 1 464 ? -13.859 -0.203 -22.571 1.00 56.75 464 ARG A O 1
ATOM 3669 N N . ALA A 1 465 ? -15.152 1.443 -21.817 1.00 51.16 465 ALA A N 1
ATOM 3670 C CA . ALA A 1 465 ? -14.357 2.575 -22.313 1.00 51.16 465 ALA A CA 1
ATOM 3671 C C . ALA A 1 465 ? -12.864 2.642 -21.882 1.00 51.16 465 ALA A C 1
ATOM 3673 O O . ALA A 1 465 ? -12.230 3.684 -22.032 1.00 51.16 465 ALA A O 1
ATOM 3674 N N . TRP A 1 466 ? -12.255 1.560 -21.391 1.00 46.94 466 TRP A N 1
ATOM 3675 C CA . TRP A 1 466 ? -10.834 1.475 -21.044 1.00 46.94 466 TRP A CA 1
ATOM 3676 C C . TRP A 1 466 ? -9.903 1.849 -22.216 1.00 46.94 466 TRP A C 1
ATOM 3678 O O . TRP A 1 466 ? -8.842 2.428 -21.995 1.00 46.94 466 TRP A O 1
ATOM 3688 N N . ILE A 1 467 ? -10.323 1.628 -23.472 1.00 43.28 467 ILE A N 1
ATOM 3689 C CA . ILE A 1 467 ? -9.524 1.922 -24.684 1.00 43.28 467 ILE A CA 1
ATOM 3690 C C . ILE A 1 467 ? -9.242 3.433 -24.857 1.00 43.28 467 ILE A C 1
ATOM 3692 O O . ILE A 1 467 ? -8.266 3.835 -25.502 1.00 43.28 467 ILE A O 1
ATOM 3696 N N . LEU A 1 468 ? -10.048 4.309 -24.249 1.00 44.97 468 LEU A N 1
ATOM 3697 C CA . LEU A 1 468 ? -9.948 5.761 -24.423 1.00 44.97 468 LEU A CA 1
ATOM 3698 C C . LEU A 1 468 ? -8.709 6.423 -23.847 1.00 44.97 468 LEU A C 1
ATOM 3700 O O . LEU A 1 468 ? -8.453 7.579 -24.195 1.00 44.97 468 LEU A O 1
ATOM 3704 N N . PHE A 1 469 ? -7.890 5.721 -23.068 1.00 48.91 469 PHE A N 1
ATOM 3705 C CA . PHE A 1 469 ? -6.835 6.397 -22.314 1.00 48.91 469 PHE A CA 1
ATOM 3706 C C . PHE A 1 469 ? -5.449 5.748 -22.396 1.00 48.91 469 PHE A C 1
ATOM 3708 O O . PHE A 1 469 ? -4.507 6.271 -21.812 1.00 48.91 469 PHE A O 1
ATOM 3715 N N . CYS A 1 470 ? -5.274 4.701 -23.214 1.00 36.56 470 CYS A N 1
ATOM 3716 C CA . CYS A 1 470 ? -3.988 3.997 -23.340 1.00 36.56 470 CYS A CA 1
ATOM 3717 C C . CYS A 1 470 ? -2.855 4.736 -24.076 1.00 36.56 470 CYS A C 1
ATOM 3719 O O . CYS A 1 470 ? -1.765 4.183 -24.193 1.00 36.56 470 CYS A O 1
ATOM 3721 N N . SER A 1 471 ? -3.043 5.964 -24.568 1.00 39.25 471 SER A N 1
ATOM 3722 C CA . SER A 1 471 ? -1.974 6.646 -25.317 1.00 39.25 471 SER A CA 1
ATOM 3723 C C . SER A 1 471 ? -2.210 8.147 -25.473 1.00 39.25 471 SER A C 1
ATOM 3725 O O . SER A 1 471 ? -2.422 8.638 -26.580 1.00 39.25 471 SER A O 1
ATOM 3727 N N . VAL A 1 472 ? -2.173 8.896 -24.370 1.00 39.34 472 VAL A N 1
ATOM 3728 C CA . VAL A 1 472 ? -2.140 10.365 -24.422 1.00 39.34 472 VAL A CA 1
ATOM 3729 C C . VAL A 1 472 ? -0.998 10.883 -23.560 1.00 39.34 472 VAL A C 1
ATOM 3731 O O . VAL A 1 472 ? -0.799 10.426 -22.439 1.00 39.34 472 VAL A O 1
ATOM 3734 N N . SER A 1 473 ? -0.214 11.822 -24.093 1.00 40.56 473 SER A N 1
ATOM 3735 C CA . SER A 1 473 ? 0.827 12.497 -23.317 1.00 40.56 473 SER A CA 1
ATOM 3736 C C . SER A 1 473 ? 0.209 13.221 -22.106 1.00 40.56 473 SER A C 1
ATOM 3738 O O . SER A 1 473 ? -0.942 13.664 -22.197 1.00 40.56 473 SER A O 1
ATOM 3740 N N . PRO A 1 474 ? 0.956 13.423 -21.002 1.00 43.66 474 PRO A N 1
ATOM 3741 C CA . PRO A 1 474 ? 0.457 14.112 -19.804 1.00 43.66 474 PRO A CA 1
ATOM 3742 C C . PRO A 1 474 ? -0.203 15.470 -20.101 1.00 43.66 474 PRO A C 1
ATOM 3744 O O . PRO A 1 474 ? -1.174 15.850 -19.451 1.00 43.66 474 PRO A O 1
ATOM 3747 N N . LEU A 1 475 ? 0.264 16.169 -21.145 1.00 38.84 475 LEU A N 1
ATOM 3748 C CA . LEU A 1 475 ? -0.308 17.434 -21.618 1.00 38.84 475 LEU A CA 1
ATOM 3749 C C . LEU A 1 475 ? -1.758 17.298 -22.122 1.00 38.84 475 LEU A C 1
ATOM 3751 O O . LEU A 1 475 ? -2.594 18.148 -21.826 1.00 38.84 475 LEU A O 1
ATOM 3755 N N . HIS A 1 476 ? -2.075 16.232 -22.861 1.00 41.59 476 HIS A N 1
ATOM 3756 C CA . HIS A 1 476 ? -3.423 15.994 -23.385 1.00 41.59 476 HIS A CA 1
ATOM 3757 C C . HIS A 1 476 ? -4.381 15.490 -22.302 1.00 41.59 476 HIS A C 1
ATOM 3759 O O . HIS A 1 476 ? -5.560 15.834 -22.318 1.00 41.59 476 HIS A O 1
ATOM 3765 N N . GLN A 1 477 ? -3.879 14.721 -21.330 1.00 43.09 477 GLN A N 1
ATOM 3766 C CA . GLN A 1 477 ? -4.663 14.283 -20.174 1.00 43.09 477 GLN A CA 1
ATOM 3767 C C . GLN A 1 477 ? -5.042 15.474 -19.283 1.00 43.09 477 GLN A C 1
ATOM 3769 O O . GLN A 1 477 ? -6.193 15.587 -18.857 1.00 43.09 477 GLN A O 1
ATOM 3774 N N . HIS A 1 478 ? -4.107 16.413 -19.095 1.00 45.22 478 HIS A N 1
ATOM 3775 C CA . HIS A 1 478 ? -4.371 17.688 -18.436 1.00 45.22 478 HIS A CA 1
ATOM 3776 C C . HIS A 1 478 ? -5.411 18.508 -19.212 1.00 45.22 478 HIS A C 1
ATOM 3778 O O . HIS A 1 478 ? -6.368 18.977 -18.609 1.00 45.22 478 HIS A O 1
ATOM 3784 N N . PHE A 1 479 ? -5.308 18.596 -20.545 1.00 44.91 479 PHE A N 1
ATOM 3785 C CA . PHE A 1 479 ? -6.320 19.247 -21.389 1.00 44.91 479 PHE A CA 1
ATOM 3786 C C . PHE A 1 479 ? -7.709 18.599 -21.273 1.00 44.91 479 PHE A C 1
ATOM 3788 O O . PHE A 1 479 ? -8.681 19.325 -21.109 1.00 44.91 479 PHE A O 1
ATOM 3795 N N . CYS A 1 480 ? -7.828 17.265 -21.287 1.00 47.50 480 CYS A N 1
ATOM 3796 C CA . CYS A 1 480 ? -9.105 16.554 -21.112 1.00 47.50 480 CYS A CA 1
ATOM 3797 C C . CYS A 1 480 ? -9.754 16.812 -19.747 1.00 47.50 480 CYS A C 1
ATOM 3799 O O . CYS A 1 480 ? -10.954 17.076 -19.673 1.00 47.50 480 CYS A O 1
ATOM 3801 N N . LEU A 1 481 ? -8.969 16.741 -18.666 1.00 47.03 481 LEU A N 1
ATOM 3802 C CA . LEU A 1 481 ? -9.439 17.012 -17.304 1.00 47.03 481 LEU A CA 1
ATOM 3803 C C . LEU A 1 481 ? -9.852 18.478 -17.151 1.00 47.03 481 LEU A C 1
ATOM 3805 O O . LEU A 1 481 ? -10.914 18.754 -16.602 1.00 47.03 481 LEU A O 1
ATOM 3809 N N . HIS A 1 482 ? -9.071 19.411 -17.697 1.00 48.88 482 HIS A N 1
ATOM 3810 C CA . HIS A 1 482 ? -9.393 20.838 -17.679 1.00 48.88 482 HIS A CA 1
ATOM 3811 C C . HIS A 1 482 ? -10.595 21.181 -18.577 1.00 48.88 482 HIS A C 1
ATOM 3813 O O . HIS A 1 482 ? -11.344 22.107 -18.272 1.00 48.88 482 HIS A O 1
ATOM 3819 N N . PHE A 1 483 ? -10.810 20.424 -19.655 1.00 47.66 483 PHE A N 1
ATOM 3820 C CA . PHE A 1 483 ? -11.952 20.541 -20.562 1.00 47.66 483 PHE A CA 1
ATOM 3821 C C . PHE A 1 483 ? -13.246 20.039 -19.911 1.00 47.66 483 PHE A C 1
ATOM 3823 O O . PHE A 1 483 ? -14.226 20.776 -19.884 1.00 47.66 483 PHE A O 1
ATOM 3830 N N . LEU A 1 484 ? -13.241 18.848 -19.300 1.00 47.25 484 LEU A N 1
ATOM 3831 C CA . LEU A 1 484 ? -14.379 18.330 -18.527 1.00 47.25 484 LEU A CA 1
ATOM 3832 C C . LEU A 1 484 ? -14.674 19.207 -17.303 1.00 47.25 484 LEU A C 1
ATOM 3834 O O . LEU A 1 484 ? -15.824 19.565 -17.068 1.00 47.25 484 LEU A O 1
ATOM 3838 N N . HIS A 1 485 ? -13.643 19.622 -16.562 1.00 49.41 485 HIS A N 1
ATOM 3839 C CA . HIS A 1 485 ? -13.795 20.508 -15.408 1.00 49.41 485 HIS A CA 1
ATOM 3840 C C . HIS A 1 485 ? -14.297 21.903 -15.823 1.00 49.41 485 HIS A C 1
ATOM 3842 O O . HIS A 1 485 ? -15.194 22.447 -15.188 1.00 49.41 485 HIS A O 1
ATOM 3848 N N . GLY A 1 486 ? -13.800 22.466 -16.930 1.00 44.53 486 GLY A N 1
ATOM 3849 C CA . GLY A 1 486 ? -14.251 23.752 -17.474 1.00 44.53 486 GLY A CA 1
ATOM 3850 C C . GLY A 1 486 ? -15.677 23.726 -18.042 1.00 44.53 486 GLY A C 1
ATOM 3851 O O . GLY A 1 486 ? -16.430 24.686 -17.855 1.00 44.53 486 GLY A O 1
ATOM 3852 N N . PHE A 1 487 ? -16.076 22.624 -18.683 1.00 45.88 487 PHE A N 1
ATOM 3853 C CA . PHE A 1 487 ? -17.436 22.413 -19.191 1.00 45.88 487 PHE A CA 1
ATOM 3854 C C . PHE A 1 487 ? -18.448 22.256 -18.045 1.00 45.88 487 PHE A C 1
ATOM 3856 O O . PHE A 1 487 ? -19.532 22.824 -18.082 1.00 45.88 487 PHE A O 1
ATOM 3863 N N . VAL A 1 488 ? -18.065 21.558 -16.973 1.00 44.34 488 VAL A N 1
ATOM 3864 C CA . VAL A 1 488 ? -18.913 21.355 -15.787 1.00 44.34 488 VAL A CA 1
ATOM 3865 C C . VAL A 1 488 ? -19.007 22.617 -14.914 1.00 44.34 488 VAL A C 1
ATOM 3867 O O . VAL A 1 488 ? -20.066 22.917 -14.368 1.00 44.34 488 VAL A O 1
ATOM 3870 N N . SER A 1 489 ? -17.932 23.406 -14.818 1.00 41.25 489 SER A N 1
ATOM 3871 C CA . SER A 1 489 ? -17.888 24.619 -13.986 1.00 41.25 489 SER A CA 1
ATOM 3872 C C . SER A 1 489 ? -18.706 25.791 -14.566 1.00 41.25 489 SER A C 1
ATOM 3874 O O . SER A 1 489 ? -19.238 26.606 -13.815 1.00 41.25 489 SER A O 1
ATOM 3876 N N . THR A 1 490 ? -18.889 25.857 -15.893 1.00 39.75 490 THR A N 1
ATOM 3877 C CA . THR A 1 490 ? -19.743 26.871 -16.557 1.00 39.75 490 THR A CA 1
ATOM 3878 C C . THR A 1 490 ? -21.247 26.603 -16.412 1.00 39.75 490 THR A C 1
ATOM 3880 O O . THR A 1 490 ? -22.043 27.528 -16.547 1.00 39.75 490 THR A O 1
ATOM 3883 N N . ALA A 1 491 ? -21.632 25.383 -16.026 1.00 38.00 491 ALA A N 1
ATOM 3884 C CA . ALA A 1 491 ? -23.003 24.981 -15.712 1.00 38.00 491 ALA A CA 1
ATOM 3885 C C . ALA A 1 491 ? -23.431 25.314 -14.257 1.00 38.00 491 ALA A C 1
ATOM 3887 O O . ALA A 1 491 ? -24.476 24.861 -13.792 1.00 38.00 491 ALA A O 1
ATOM 3888 N N . GLY A 1 492 ? -22.634 26.096 -13.513 1.00 36.31 492 GLY A N 1
ATOM 3889 C CA . GLY A 1 492 ? -22.987 26.580 -12.169 1.00 36.31 492 GLY A CA 1
ATOM 3890 C C . GLY A 1 492 ? -22.901 25.537 -11.045 1.00 36.31 492 GLY A C 1
ATOM 3891 O O . GLY A 1 492 ? -23.461 25.751 -9.973 1.00 36.31 492 GLY A O 1
ATOM 3892 N N . LEU A 1 493 ? -22.199 24.419 -11.252 1.00 39.12 493 LEU A N 1
ATOM 3893 C CA . LEU A 1 493 ? -22.064 23.337 -10.271 1.00 39.12 493 LEU A CA 1
ATOM 3894 C C . LEU A 1 493 ? -20.608 23.200 -9.795 1.00 39.12 493 LEU A C 1
ATOM 3896 O O . LEU A 1 493 ? -19.705 22.923 -10.584 1.00 39.12 493 LEU A O 1
ATOM 3900 N N . ARG A 1 494 ? -20.375 23.321 -8.478 1.00 33.38 494 ARG A N 1
ATOM 3901 C CA . ARG A 1 494 ? -19.178 22.770 -7.816 1.00 33.38 494 ARG A CA 1
ATOM 3902 C C . ARG A 1 494 ? -19.334 21.250 -7.744 1.00 33.38 494 ARG A C 1
ATOM 3904 O O . ARG A 1 494 ? -19.811 20.713 -6.752 1.00 33.38 494 ARG A O 1
ATOM 3911 N N . LEU A 1 495 ? -18.952 20.551 -8.805 1.00 35.12 495 LEU A N 1
ATOM 3912 C CA . LEU A 1 495 ? -18.744 19.109 -8.740 1.00 35.12 495 LEU A CA 1
ATOM 3913 C C . LEU A 1 495 ? -17.333 18.846 -8.219 1.00 35.12 495 LEU A C 1
ATOM 3915 O O . LEU A 1 495 ? -16.350 19.245 -8.841 1.00 35.12 495 LEU A O 1
ATOM 3919 N N . VAL A 1 496 ? -17.237 18.141 -7.091 1.00 31.84 496 VAL A N 1
ATOM 3920 C CA . VAL A 1 496 ? -16.021 17.411 -6.724 1.00 31.84 496 VAL A CA 1
ATOM 3921 C C . VAL A 1 496 ? -15.917 16.251 -7.711 1.00 31.84 496 VAL A C 1
ATOM 3923 O O . VAL A 1 496 ? -16.352 15.135 -7.444 1.00 31.84 496 VAL A O 1
ATOM 3926 N N . LEU A 1 497 ? -15.416 16.540 -8.910 1.00 32.06 497 LEU A N 1
ATOM 3927 C CA . LEU A 1 497 ? -14.829 15.511 -9.746 1.00 32.06 497 LEU A CA 1
ATOM 3928 C C . LEU A 1 497 ? -13.547 15.104 -9.022 1.00 32.06 497 LEU A C 1
ATOM 3930 O O . LEU A 1 497 ? -12.539 15.808 -9.095 1.00 32.06 497 LEU A O 1
ATOM 3934 N N . SER A 1 498 ? -13.585 13.988 -8.291 1.00 29.55 498 SER A N 1
ATOM 3935 C CA . SER A 1 498 ? -12.359 13.236 -8.026 1.00 29.55 498 SER A CA 1
ATOM 3936 C C . SER A 1 498 ? -11.619 13.103 -9.363 1.00 29.55 498 SER A C 1
ATOM 3938 O O . SER A 1 498 ? -12.290 12.900 -10.383 1.00 29.55 498 SER A O 1
ATOM 3940 N N . PRO A 1 499 ? -10.284 13.277 -9.413 1.00 32.50 499 PRO A N 1
ATOM 3941 C CA . PRO A 1 499 ? -9.557 13.195 -10.668 1.00 32.50 499 PRO A CA 1
ATOM 3942 C C . PRO A 1 499 ? -9.945 11.881 -11.327 1.00 32.50 499 PRO A C 1
ATOM 3944 O O . PRO A 1 499 ? -9.838 10.824 -10.707 1.00 32.50 499 PRO A O 1
ATOM 3947 N N . ILE A 1 500 ? -10.468 11.961 -12.546 1.00 35.09 500 ILE A N 1
ATOM 3948 C CA . ILE A 1 500 ? -10.744 10.788 -13.361 1.00 35.09 500 ILE A CA 1
ATOM 3949 C C . ILE A 1 500 ? -9.361 10.175 -13.627 1.00 35.09 500 ILE A C 1
ATOM 3951 O O . ILE A 1 500 ? -8.655 10.587 -14.547 1.00 35.09 500 ILE A O 1
ATOM 3955 N N . PHE A 1 501 ? -8.912 9.288 -12.736 1.00 32.75 501 PHE A N 1
ATOM 3956 C CA . PHE A 1 501 ? -7.637 8.600 -12.849 1.00 32.75 501 PHE A CA 1
ATOM 3957 C C . PHE A 1 501 ? -7.797 7.554 -13.941 1.00 32.75 501 PHE A C 1
ATOM 3959 O O . PHE A 1 501 ? -8.544 6.587 -13.819 1.00 32.75 501 PHE A O 1
ATOM 3966 N N . LEU A 1 502 ? -7.131 7.819 -15.055 1.00 29.48 502 LEU A N 1
ATOM 3967 C CA . LEU A 1 502 ? -7.160 7.005 -16.254 1.00 29.48 502 LEU A CA 1
ATOM 3968 C C . LEU A 1 502 ? -5.731 6.534 -16.464 1.00 29.48 502 LEU A C 1
ATOM 3970 O O . LEU A 1 502 ? -4.881 7.303 -16.916 1.00 29.48 502 LEU A O 1
ATOM 3974 N N . LEU A 1 503 ? -5.455 5.308 -16.029 1.00 29.67 503 LEU A N 1
ATOM 3975 C CA . LEU A 1 503 ? -4.164 4.663 -16.226 1.00 29.67 503 LEU A CA 1
ATOM 3976 C C . LEU A 1 503 ? -4.150 3.965 -17.597 1.00 29.67 503 LEU A C 1
ATOM 3978 O O . LEU A 1 503 ? -5.157 3.360 -17.975 1.00 29.67 503 LEU A O 1
ATOM 3982 N N . PRO A 1 504 ? -3.042 4.042 -18.353 1.00 26.78 504 PRO A N 1
ATOM 3983 C CA . PRO A 1 504 ? -2.868 3.273 -19.574 1.00 26.78 504 PRO A CA 1
ATOM 3984 C C . PRO A 1 504 ? -2.404 1.853 -19.221 1.00 26.78 504 PRO A C 1
ATOM 3986 O O . PRO A 1 504 ? -1.412 1.687 -18.516 1.00 26.78 504 PRO A O 1
ATOM 3989 N N . GLU A 1 505 ? -3.069 0.827 -19.751 1.00 34.25 505 GLU A N 1
ATOM 3990 C CA . GLU A 1 505 ? -2.602 -0.563 -19.667 1.00 34.25 505 GLU A CA 1
ATOM 3991 C C . GLU A 1 505 ? -2.414 -1.130 -21.085 1.00 34.25 505 GLU A C 1
ATOM 3993 O O . GLU A 1 505 ? -3.254 -0.956 -21.975 1.00 34.25 505 GLU A O 1
ATOM 3998 N N . LYS A 1 506 ? -1.257 -1.755 -21.331 1.00 37.66 506 LYS A N 1
ATOM 3999 C CA . LYS A 1 506 ? -0.930 -2.444 -22.586 1.00 37.66 506 LYS A CA 1
ATOM 4000 C C . LYS A 1 506 ? -1.615 -3.812 -22.575 1.00 37.66 506 LYS A C 1
ATOM 4002 O O . LYS A 1 506 ? -1.200 -4.670 -21.812 1.00 37.66 506 LYS A O 1
ATOM 4007 N N . ASP A 1 507 ? -2.615 -4.036 -23.425 1.00 34.91 507 ASP A N 1
ATOM 4008 C CA . ASP A 1 507 ? -2.392 -4.723 -24.705 1.00 34.91 507 ASP A CA 1
ATOM 4009 C C . ASP A 1 507 ? -3.684 -4.976 -25.506 1.00 34.91 507 ASP A C 1
ATOM 4011 O O . ASP A 1 507 ? -4.766 -5.185 -24.963 1.00 34.91 507 ASP A O 1
ATOM 4015 N N . LYS A 1 508 ? -3.506 -5.005 -26.834 1.00 41.12 508 LYS A N 1
ATOM 4016 C CA . LYS A 1 508 ? -4.435 -5.451 -27.895 1.00 41.12 508 LYS A CA 1
ATOM 4017 C C . LYS A 1 508 ? -5.823 -4.786 -27.955 1.00 41.12 508 LYS A C 1
ATOM 4019 O O . LYS A 1 508 ? -6.831 -5.377 -27.582 1.00 41.12 508 LYS A O 1
ATOM 4024 N N . SER A 1 509 ? -5.907 -3.617 -28.592 1.00 36.88 509 SER A N 1
ATOM 4025 C CA . SER A 1 509 ? -7.126 -3.186 -29.300 1.00 36.88 509 SER A CA 1
ATOM 4026 C C . SER A 1 509 ? -6.800 -2.084 -30.311 1.00 36.88 509 SER A C 1
ATOM 4028 O O . SER A 1 509 ? -5.891 -1.289 -30.081 1.00 36.88 509 SER A O 1
ATOM 4030 N N . SER A 1 510 ? -7.513 -2.049 -31.438 1.00 47.34 510 SER A N 1
ATOM 4031 C CA . SER A 1 510 ? -7.377 -1.045 -32.500 1.00 47.34 510 SER A CA 1
ATOM 4032 C C . SER A 1 510 ? -7.274 0.370 -31.925 1.00 47.34 510 SER A C 1
ATOM 4034 O O . SER A 1 510 ? -8.162 0.818 -31.198 1.00 47.34 510 SER A O 1
ATOM 4036 N N . MET A 1 511 ? -6.185 1.061 -32.251 1.00 48.03 511 MET A N 1
ATOM 4037 C CA . MET A 1 511 ? -5.869 2.411 -31.796 1.00 48.03 511 MET A CA 1
ATOM 4038 C C . MET A 1 511 ? -7.051 3.357 -32.077 1.00 48.03 511 MET A C 1
ATOM 4040 O O . MET A 1 511 ? -7.322 3.696 -33.225 1.00 48.03 511 MET A O 1
ATOM 4044 N N . LEU A 1 512 ? -7.797 3.758 -31.037 1.00 59.91 512 LEU A N 1
ATOM 4045 C CA . LEU A 1 512 ? -8.814 4.803 -31.182 1.00 59.91 512 LEU A CA 1
ATOM 4046 C C . LEU A 1 512 ? -8.105 6.128 -31.438 1.00 59.91 512 LEU A C 1
ATOM 4048 O O . LEU A 1 512 ? -7.321 6.574 -30.594 1.00 59.91 512 LEU A O 1
ATOM 4052 N N . ASP A 1 513 ? -8.386 6.744 -32.579 1.00 62.31 513 ASP A N 1
ATOM 4053 C CA . ASP A 1 513 ? -7.897 8.080 -32.899 1.00 62.31 513 ASP A CA 1
ATOM 4054 C C . ASP A 1 513 ? -8.527 9.139 -31.974 1.00 62.31 513 ASP A C 1
ATOM 4056 O O . ASP A 1 513 ? -9.584 8.928 -31.368 1.00 62.31 513 ASP A O 1
ATOM 4060 N N . TRP A 1 514 ? -7.858 10.281 -31.839 1.00 64.88 514 TRP A N 1
ATOM 4061 C CA . TRP A 1 514 ? -8.263 11.396 -30.994 1.00 64.88 514 TRP A CA 1
ATOM 4062 C C . TRP A 1 514 ? -9.677 11.892 -31.297 1.00 64.88 514 TRP A C 1
ATOM 4064 O O . TRP A 1 514 ? -10.416 12.192 -30.365 1.00 64.88 514 TRP A O 1
ATOM 4074 N N . GLU A 1 515 ? -10.093 11.902 -32.564 1.00 68.94 515 GLU A N 1
ATOM 4075 C CA . GLU A 1 515 ? -11.456 12.278 -32.952 1.00 68.94 515 GLU A CA 1
ATOM 4076 C C . GLU A 1 515 ? -12.508 11.392 -32.263 1.00 68.94 515 GLU A C 1
ATOM 4078 O O . GLU A 1 515 ? -13.451 11.885 -31.640 1.00 68.94 515 GLU A O 1
ATOM 4083 N N . ARG A 1 516 ? -12.300 10.069 -32.273 1.00 68.69 516 ARG A N 1
ATOM 4084 C CA . ARG A 1 516 ? -13.180 9.120 -31.573 1.00 68.69 516 ARG A CA 1
ATOM 4085 C C . ARG A 1 516 ? -13.133 9.335 -30.063 1.00 68.69 516 ARG A C 1
ATOM 4087 O O . ARG A 1 516 ? -14.167 9.267 -29.403 1.00 68.69 516 ARG A O 1
ATOM 4094 N N . ARG A 1 517 ? -11.954 9.640 -29.510 1.00 70.12 517 ARG A N 1
ATOM 4095 C CA . ARG A 1 517 ? -11.800 9.918 -28.073 1.00 70.12 517 ARG A CA 1
ATOM 4096 C C . ARG A 1 517 ? -12.547 11.179 -27.647 1.00 70.12 517 ARG A C 1
ATOM 4098 O O . ARG A 1 517 ? -13.245 11.171 -26.636 1.00 70.12 517 ARG A O 1
ATOM 4105 N N . PHE A 1 518 ? -12.441 12.234 -28.445 1.00 70.25 518 PHE A N 1
ATOM 4106 C CA . PHE A 1 518 ? -13.135 13.497 -28.240 1.00 70.25 518 PHE A CA 1
ATOM 4107 C C . PHE A 1 518 ? -14.655 13.312 -28.286 1.00 70.25 518 PHE A C 1
ATOM 4109 O O . PHE A 1 518 ? -15.350 13.747 -27.371 1.00 70.25 518 PHE A O 1
ATOM 4116 N N . ASN A 1 519 ? -15.166 12.575 -29.277 1.00 72.19 519 ASN A N 1
ATOM 4117 C CA . ASN A 1 519 ? -16.598 12.283 -29.397 1.00 72.19 519 ASN A CA 1
ATOM 4118 C C . ASN A 1 519 ? -17.153 11.540 -28.177 1.00 72.19 519 ASN A C 1
ATOM 4120 O O . ASN A 1 519 ? -18.254 11.840 -27.709 1.00 72.19 519 ASN A O 1
ATOM 4124 N N . ILE A 1 520 ? -16.369 10.627 -27.607 1.00 75.69 520 ILE A N 1
ATOM 4125 C CA . ILE A 1 520 ? -16.748 9.923 -26.384 1.00 75.69 520 ILE A CA 1
ATOM 4126 C C . ILE A 1 520 ? -16.716 10.870 -25.174 1.00 75.69 520 ILE A C 1
ATOM 4128 O O . ILE A 1 520 ? -17.660 10.892 -24.389 1.00 75.69 520 ILE A O 1
ATOM 4132 N N . ILE A 1 521 ? -15.699 11.718 -25.022 1.00 77.00 521 ILE A N 1
ATOM 4133 C CA . ILE A 1 521 ? -15.679 12.716 -23.937 1.00 77.00 521 ILE A CA 1
ATOM 4134 C C . ILE A 1 521 ? -16.901 13.641 -24.028 1.00 77.00 521 ILE A C 1
ATOM 4136 O O . ILE A 1 521 ? -17.579 13.871 -23.025 1.00 77.00 521 ILE A O 1
ATOM 4140 N N . CYS A 1 522 ? -17.238 14.108 -25.231 1.00 71.56 522 CYS A N 1
ATOM 4141 C CA . CYS A 1 522 ? -18.437 14.905 -25.470 1.00 71.56 522 CYS A CA 1
ATOM 4142 C C . CYS A 1 522 ? -19.721 14.137 -25.130 1.00 71.56 522 CYS A C 1
ATOM 4144 O O . CYS A 1 522 ? -20.626 14.706 -24.525 1.00 71.56 522 CYS A O 1
ATOM 4146 N N . GLY A 1 523 ? -19.816 12.853 -25.478 1.00 76.38 523 GLY A N 1
ATOM 4147 C CA . GLY A 1 523 ? -20.969 12.024 -25.127 1.00 76.38 523 GLY A CA 1
ATOM 4148 C C . GLY A 1 523 ? -21.129 11.829 -23.614 1.00 76.38 523 GLY A C 1
ATOM 4149 O O . GLY A 1 523 ? -22.237 11.966 -23.098 1.00 76.38 523 GLY A O 1
ATOM 4150 N N . ILE A 1 524 ? -20.033 11.608 -22.881 1.00 80.00 524 ILE A N 1
ATOM 4151 C CA . ILE A 1 524 ? -20.050 11.526 -21.409 1.00 80.00 524 ILE A CA 1
ATOM 4152 C C . ILE A 1 524 ? -20.514 12.860 -20.812 1.00 80.00 524 ILE A C 1
ATOM 4154 O O . ILE A 1 524 ? -21.394 12.879 -19.953 1.00 80.00 524 ILE A O 1
ATOM 4158 N N . ALA A 1 525 ? -19.972 13.980 -21.299 1.00 76.69 525 ALA A N 1
ATOM 4159 C CA . ALA A 1 525 ? -20.357 15.312 -20.840 1.00 76.69 525 ALA A CA 1
ATOM 4160 C C . ALA A 1 525 ? -21.850 15.595 -21.077 1.00 76.69 525 ALA A C 1
ATOM 4162 O O . ALA A 1 525 ? -22.520 16.099 -20.179 1.00 76.69 525 ALA A O 1
ATOM 4163 N N . ARG A 1 526 ? -22.395 15.208 -22.239 1.00 79.69 526 ARG A N 1
ATOM 4164 C CA . ARG A 1 526 ? -23.836 15.308 -22.536 1.00 79.69 526 ARG A CA 1
ATOM 4165 C C . ARG A 1 526 ? -24.677 14.448 -21.593 1.00 79.69 526 ARG A C 1
ATOM 4167 O O . ARG A 1 526 ? -25.693 14.917 -21.096 1.00 79.69 526 ARG A O 1
ATOM 4174 N N . GLY A 1 527 ? -24.247 13.216 -21.310 1.00 80.25 527 GLY A N 1
ATOM 4175 C CA . GLY A 1 527 ? -24.923 12.341 -20.346 1.00 80.25 527 GLY A CA 1
ATOM 4176 C C . GLY A 1 527 ? -24.975 12.942 -18.939 1.00 80.25 527 GLY A C 1
ATOM 4177 O O . GLY A 1 527 ? -26.027 12.938 -18.307 1.00 80.25 527 GLY A O 1
ATOM 4178 N N . LEU A 1 528 ? -23.869 13.524 -18.469 1.00 78.62 528 LEU A N 1
ATOM 4179 C CA . LEU A 1 528 ? -23.816 14.198 -17.167 1.00 78.62 528 LEU A CA 1
ATOM 4180 C C . LEU A 1 528 ? -24.636 15.488 -17.131 1.00 78.62 528 LEU A C 1
ATOM 4182 O O . LEU A 1 528 ? -25.292 15.759 -16.128 1.00 78.62 528 LEU A O 1
ATOM 4186 N N . LEU A 1 529 ? -24.613 16.275 -18.207 1.00 75.69 529 LEU A N 1
ATOM 4187 C CA . LEU A 1 529 ? -25.426 17.484 -18.324 1.00 75.69 529 LEU A CA 1
ATOM 4188 C C . LEU A 1 529 ? -26.915 17.148 -18.213 1.00 75.69 529 LEU A C 1
ATOM 4190 O O . LEU A 1 529 ? -27.623 17.763 -17.418 1.00 75.69 529 LEU A O 1
ATOM 4194 N N . TYR A 1 530 ? -27.353 16.097 -18.910 1.00 79.06 530 TYR A N 1
ATOM 4195 C CA . TYR A 1 530 ? -28.719 15.602 -18.809 1.00 79.06 530 TYR A CA 1
ATOM 4196 C C . TYR A 1 530 ? -29.083 15.206 -17.371 1.00 79.06 530 TYR A C 1
ATOM 4198 O O . TYR A 1 530 ? -30.105 15.645 -16.848 1.00 79.06 530 TYR A O 1
ATOM 4206 N N . LEU A 1 531 ? -28.229 14.444 -16.680 1.00 78.12 531 LEU A N 1
ATOM 4207 C CA . LEU A 1 531 ? -28.480 14.059 -15.285 1.00 78.12 531 LEU A CA 1
ATOM 4208 C C . LEU A 1 531 ? -28.584 15.266 -14.341 1.00 78.12 531 LEU A C 1
ATOM 4210 O O . LEU A 1 531 ? -29.398 15.262 -13.422 1.00 78.12 531 LEU A O 1
ATOM 4214 N N . HIS A 1 532 ? -27.780 16.305 -14.554 1.00 75.12 532 HIS A N 1
ATOM 4215 C CA . HIS A 1 532 ? -27.711 17.439 -13.633 1.00 75.12 532 HIS A CA 1
ATOM 4216 C C . HIS A 1 532 ? -28.714 18.562 -13.926 1.00 75.12 532 HIS A C 1
ATOM 4218 O O . HIS A 1 532 ? -29.114 19.262 -12.990 1.00 75.12 532 HIS A O 1
ATOM 4224 N N . GLN A 1 533 ? -29.076 18.773 -15.194 1.00 69.75 533 GLN A N 1
ATOM 4225 C CA . GLN A 1 533 ? -29.831 19.951 -15.632 1.00 69.75 533 GLN A CA 1
ATOM 4226 C C . GLN A 1 533 ? -31.063 19.621 -16.476 1.00 69.75 533 GLN A C 1
ATOM 4228 O O . GLN A 1 533 ? -32.123 20.173 -16.195 1.00 69.75 533 GLN A O 1
ATOM 4233 N N . ASP A 1 534 ? -30.941 18.741 -17.474 1.00 69.19 534 ASP A N 1
ATOM 4234 C CA . ASP A 1 534 ? -32.012 18.571 -18.476 1.00 69.19 534 ASP A CA 1
ATOM 4235 C C . ASP A 1 534 ? -33.030 17.477 -18.121 1.00 69.19 534 ASP A C 1
ATOM 4237 O O . ASP A 1 534 ? -34.110 17.402 -18.709 1.00 69.19 534 ASP A O 1
ATOM 4241 N N . SER A 1 535 ? -32.706 16.601 -17.172 1.00 72.81 535 SER A N 1
ATOM 4242 C CA . SER A 1 535 ? -33.644 15.601 -16.672 1.00 72.81 535 SER A CA 1
ATOM 4243 C C . SER A 1 535 ? -34.634 16.223 -15.685 1.00 72.81 535 SER A C 1
ATOM 4245 O O . SER A 1 535 ? -34.351 17.205 -15.001 1.00 72.81 535 SER A O 1
ATOM 4247 N N . ARG A 1 536 ? -35.825 15.619 -15.580 1.00 69.12 536 ARG A N 1
ATOM 4248 C CA . ARG A 1 536 ? -36.911 16.082 -14.692 1.00 69.12 536 ARG A CA 1
ATOM 4249 C C . ARG A 1 536 ? -36.479 16.215 -13.224 1.00 69.12 536 ARG A C 1
ATOM 4251 O O . ARG A 1 536 ? -37.082 16.976 -12.473 1.00 69.12 536 ARG A O 1
ATOM 4258 N N . PHE A 1 537 ? -35.463 15.460 -12.814 1.00 70.44 537 PHE A N 1
ATOM 4259 C CA . PHE A 1 537 ? -34.906 15.475 -11.471 1.00 70.44 537 PHE A CA 1
ATOM 4260 C C . PHE A 1 537 ? -33.403 15.705 -11.555 1.00 70.44 537 PHE A C 1
ATOM 4262 O O . PHE A 1 537 ? -32.731 15.000 -12.294 1.00 70.44 537 PHE A O 1
ATOM 4269 N N . ARG A 1 538 ? -32.848 16.608 -10.743 1.00 74.75 538 ARG A N 1
ATOM 4270 C CA . ARG A 1 538 ? -31.391 16.747 -10.635 1.00 74.75 538 ARG A CA 1
ATOM 4271 C C . ARG A 1 538 ? -30.810 15.489 -9.989 1.00 74.75 538 ARG A C 1
ATOM 4273 O O . ARG A 1 538 ? -31.039 15.247 -8.805 1.00 74.75 538 ARG A O 1
ATOM 4280 N N . ILE A 1 539 ? -30.056 14.698 -10.745 1.00 76.19 539 ILE A N 1
ATOM 4281 C CA . ILE A 1 539 ? -29.494 13.417 -10.307 1.00 76.19 539 ILE A CA 1
ATOM 4282 C C . ILE A 1 539 ? -27.974 13.490 -10.270 1.00 76.19 539 ILE A C 1
ATOM 4284 O O . ILE A 1 539 ? -27.337 13.785 -11.273 1.00 76.19 539 ILE A O 1
ATOM 4288 N N . ILE A 1 540 ? -27.378 13.141 -9.131 1.00 77.25 540 ILE A N 1
ATOM 4289 C CA . ILE A 1 540 ? -25.925 12.983 -8.999 1.00 77.25 540 ILE A CA 1
ATOM 4290 C C . ILE A 1 540 ? -25.588 11.492 -9.016 1.00 77.25 540 ILE A C 1
ATOM 4292 O O . ILE A 1 540 ? -26.096 10.746 -8.179 1.00 77.25 540 ILE A O 1
ATOM 4296 N N . HIS A 1 541 ? -24.709 11.068 -9.931 1.00 77.06 541 HIS A N 1
ATOM 4297 C CA . HIS A 1 541 ? -24.344 9.656 -10.138 1.00 77.06 541 HIS A CA 1
ATOM 4298 C C . HIS A 1 541 ? -23.574 9.033 -8.958 1.00 77.06 541 HIS A C 1
ATOM 4300 O O . HIS A 1 541 ? -23.825 7.896 -8.576 1.00 77.06 541 HIS A O 1
ATOM 4306 N N . ARG A 1 542 ? -22.645 9.794 -8.356 1.00 74.06 542 ARG A N 1
ATOM 4307 C CA . ARG A 1 542 ? -21.822 9.440 -7.173 1.00 74.06 542 ARG A CA 1
ATOM 4308 C C . ARG A 1 542 ? -20.812 8.293 -7.331 1.00 74.06 542 ARG A C 1
ATOM 4310 O O . ARG A 1 542 ? -19.927 8.197 -6.496 1.00 74.06 542 ARG A O 1
ATOM 4317 N N . ASP A 1 543 ? -20.889 7.500 -8.395 1.00 72.88 543 ASP A N 1
ATOM 4318 C CA . ASP A 1 543 ? -19.894 6.460 -8.721 1.00 72.88 543 ASP A CA 1
ATOM 4319 C C . ASP A 1 543 ? -19.469 6.516 -10.203 1.00 72.88 543 ASP A C 1
ATOM 4321 O O . ASP A 1 543 ? -19.590 5.551 -10.952 1.00 72.88 543 ASP A O 1
ATOM 4325 N N . LEU A 1 544 ? -19.085 7.700 -10.693 1.00 75.25 544 LEU A N 1
ATOM 4326 C CA . LEU A 1 544 ? -18.671 7.857 -12.091 1.00 75.25 544 LEU A CA 1
ATOM 4327 C C . LEU A 1 544 ? -17.195 7.463 -12.259 1.00 75.25 544 LEU A C 1
ATOM 4329 O O . LEU A 1 544 ? -16.306 8.156 -11.772 1.00 75.25 544 LEU A O 1
ATOM 4333 N N . LYS A 1 545 ? -16.940 6.386 -13.003 1.00 69.31 545 LYS A N 1
ATOM 4334 C CA . LYS A 1 545 ? -15.599 5.854 -13.297 1.00 69.31 545 LYS A CA 1
ATOM 4335 C C . LYS A 1 545 ? -15.545 5.234 -14.690 1.00 69.31 545 LYS A C 1
ATOM 4337 O O . LYS A 1 545 ? -16.581 4.929 -15.273 1.00 69.31 545 LYS A O 1
ATOM 4342 N N . ALA A 1 546 ? -14.343 5.007 -15.221 1.00 68.62 546 ALA A N 1
ATOM 4343 C CA . ALA A 1 546 ? -14.162 4.467 -16.573 1.00 68.62 546 ALA A CA 1
ATOM 4344 C C . ALA A 1 546 ? -14.827 3.094 -16.781 1.00 68.62 546 ALA A C 1
ATOM 4346 O O . ALA A 1 546 ? -15.340 2.816 -17.862 1.00 68.62 546 ALA A O 1
ATOM 4347 N N . SER A 1 547 ? -14.870 2.251 -15.743 1.00 68.31 547 SER A N 1
ATOM 4348 C CA . SER A 1 547 ? -15.561 0.956 -15.793 1.00 68.31 547 SER A CA 1
ATOM 4349 C C . SER A 1 547 ? -17.087 1.069 -15.873 1.00 68.31 547 SER A C 1
ATOM 4351 O O . SER A 1 547 ? -17.720 0.102 -16.294 1.00 68.31 547 SER A O 1
ATOM 4353 N N . ASN A 1 548 ? -17.640 2.244 -15.552 1.00 82.12 548 ASN A N 1
ATOM 4354 C CA . ASN A 1 548 ? -19.063 2.580 -15.619 1.00 82.12 548 ASN A CA 1
ATOM 4355 C C . ASN A 1 548 ? -19.421 3.359 -16.903 1.00 82.12 548 ASN A C 1
ATOM 4357 O O . ASN A 1 548 ? -20.533 3.870 -17.027 1.00 82.12 548 ASN A O 1
ATOM 4361 N N . ILE A 1 549 ? -18.491 3.463 -17.863 1.00 83.44 549 ILE A N 1
ATOM 4362 C CA . ILE A 1 549 ? -18.756 3.975 -19.211 1.00 83.44 549 ILE A CA 1
ATOM 4363 C C . ILE A 1 549 ? -18.697 2.802 -20.194 1.00 83.44 549 ILE A C 1
ATOM 4365 O O . ILE A 1 549 ? -17.632 2.230 -20.455 1.00 83.44 549 ILE A O 1
ATOM 4369 N N . LEU A 1 550 ? -19.852 2.441 -20.743 1.00 84.44 550 LEU A N 1
ATOM 4370 C CA . LEU A 1 550 ? -19.991 1.417 -21.776 1.00 84.44 550 LEU A CA 1
ATOM 4371 C C . LEU A 1 550 ? -19.966 2.063 -23.162 1.00 84.44 550 LEU A C 1
ATOM 4373 O O . LEU A 1 550 ? -20.284 3.242 -23.301 1.00 84.44 550 LEU A O 1
ATOM 4377 N N . LEU A 1 551 ? -19.571 1.301 -24.179 1.00 82.75 551 LEU A N 1
ATOM 4378 C CA . LEU A 1 551 ? -19.543 1.752 -25.568 1.00 82.75 551 LEU A CA 1
ATOM 4379 C C . LEU A 1 551 ? -20.492 0.876 -26.386 1.00 82.75 551 LEU A C 1
ATOM 4381 O O . LEU A 1 551 ? -20.469 -0.346 -26.241 1.00 82.75 551 LEU A O 1
ATOM 4385 N N . ASP A 1 552 ? -21.346 1.483 -27.210 1.00 80.31 552 ASP A N 1
ATOM 4386 C CA . ASP A 1 552 ? -22.164 0.725 -28.168 1.00 80.31 552 ASP A CA 1
ATOM 4387 C C . ASP A 1 552 ? -21.337 0.312 -29.397 1.00 80.31 552 ASP A C 1
ATOM 4389 O O . ASP A 1 552 ? -20.152 0.648 -29.514 1.00 80.31 552 ASP A O 1
ATOM 4393 N N . LYS A 1 553 ? -21.955 -0.442 -30.311 1.00 77.88 553 LYS A N 1
ATOM 4394 C CA . LYS A 1 553 ? -21.346 -0.900 -31.570 1.00 77.88 553 LYS A CA 1
ATOM 4395 C C . LYS A 1 553 ? -20.856 0.260 -32.457 1.00 77.88 553 LYS A C 1
ATOM 4397 O O . LYS A 1 553 ? -19.859 0.106 -33.158 1.00 77.88 553 LYS A O 1
ATOM 4402 N N . GLU A 1 554 ? -21.478 1.438 -32.362 1.00 79.44 554 GLU A N 1
ATOM 4403 C CA . GLU A 1 554 ? -21.065 2.678 -33.033 1.00 79.44 554 GLU A CA 1
ATOM 4404 C C . GLU A 1 554 ? -20.026 3.509 -32.249 1.00 79.44 554 GLU A C 1
ATOM 4406 O O . GLU A 1 554 ? -19.648 4.594 -32.692 1.00 79.44 554 GLU A O 1
ATOM 4411 N N . MET A 1 555 ? -19.508 3.001 -31.123 1.00 75.62 555 MET A N 1
ATOM 4412 C CA . MET A 1 555 ? -18.537 3.664 -30.239 1.00 75.62 555 MET A CA 1
ATOM 4413 C C . MET A 1 555 ? -19.073 4.904 -29.506 1.00 75.62 555 MET A C 1
ATOM 4415 O O . MET A 1 555 ? -18.290 5.746 -29.053 1.00 75.62 555 MET A O 1
ATOM 4419 N N . ASN A 1 556 ? -20.387 5.017 -29.322 1.00 81.62 556 ASN A N 1
ATOM 4420 C CA . ASN A 1 556 ? -20.965 6.052 -28.474 1.00 81.62 556 ASN A CA 1
ATOM 4421 C C . ASN A 1 556 ? -20.905 5.644 -26.997 1.00 81.62 556 ASN A C 1
ATOM 4423 O O . ASN A 1 556 ? -21.193 4.495 -26.651 1.00 81.62 556 ASN A O 1
ATOM 4427 N N . PRO A 1 557 ? -20.581 6.582 -26.092 1.00 86.62 557 PRO A N 1
ATOM 4428 C CA . PRO A 1 557 ? -20.527 6.303 -24.666 1.00 86.62 557 PRO A CA 1
ATOM 4429 C C . PRO A 1 557 ? -21.912 6.291 -24.036 1.00 86.62 557 PRO A C 1
ATOM 4431 O O . PRO A 1 557 ? -22.720 7.195 -24.272 1.00 86.62 557 PRO A O 1
ATOM 4434 N N . LYS A 1 558 ? -22.129 5.329 -23.142 1.00 88.00 558 LYS A N 1
ATOM 4435 C CA . LYS A 1 558 ? -23.286 5.250 -22.258 1.00 88.00 558 LYS A CA 1
ATOM 4436 C C . LYS A 1 558 ? -22.848 5.095 -20.805 1.00 88.00 558 LYS A C 1
ATOM 4438 O O . LYS A 1 558 ? -22.103 4.178 -20.469 1.00 88.00 558 LYS A O 1
ATOM 4443 N N . ILE A 1 559 ? -23.310 6.000 -19.946 1.00 87.00 559 ILE A N 1
ATOM 4444 C CA . ILE A 1 559 ? -23.077 5.946 -18.499 1.00 87.00 559 ILE A CA 1
ATOM 4445 C C . ILE A 1 559 ? -23.972 4.854 -17.901 1.00 87.00 559 ILE A C 1
ATOM 4447 O O . ILE A 1 559 ? -25.167 4.798 -18.202 1.00 87.00 559 ILE A O 1
ATOM 4451 N N . SER A 1 560 ? -23.392 3.998 -17.065 1.00 85.69 560 SER A N 1
ATOM 4452 C CA . SER A 1 560 ? -24.048 2.870 -16.398 1.00 85.69 560 SER A CA 1
ATOM 4453 C C . SER A 1 560 ? -23.832 2.895 -14.882 1.00 85.69 560 SER A C 1
ATOM 4455 O O . SER A 1 560 ? -22.943 3.591 -14.406 1.00 85.69 560 SER A O 1
ATOM 4457 N N . ASP A 1 561 ? -24.540 2.016 -14.165 1.00 81.94 561 ASP A N 1
ATOM 4458 C CA . ASP A 1 561 ? -24.357 1.715 -12.733 1.00 81.94 561 ASP A CA 1
ATOM 4459 C C . ASP A 1 561 ? -24.809 2.832 -11.774 1.00 81.94 561 ASP A C 1
ATOM 4461 O O . ASP A 1 561 ? -24.025 3.513 -11.115 1.00 81.94 561 ASP A O 1
ATOM 4465 N N . PHE A 1 562 ? -26.131 2.993 -11.675 1.00 79.81 562 PHE A N 1
ATOM 4466 C CA . PHE A 1 562 ? -26.781 4.056 -10.904 1.00 79.81 562 PHE A CA 1
ATOM 4467 C C . PHE A 1 562 ? -27.105 3.666 -9.454 1.00 79.81 562 PHE A C 1
ATOM 4469 O O . PHE A 1 562 ? -27.812 4.411 -8.773 1.00 79.81 562 PHE A O 1
ATOM 4476 N N . GLY A 1 563 ? -26.603 2.534 -8.944 1.00 73.31 563 GLY A N 1
ATOM 4477 C CA . GLY A 1 563 ? -26.953 2.030 -7.602 1.00 73.31 563 GLY A CA 1
ATOM 4478 C C . GLY A 1 563 ? -26.672 3.025 -6.471 1.00 73.31 563 GLY A C 1
ATOM 4479 O O . GLY A 1 563 ? -27.370 3.055 -5.453 1.00 73.31 563 GLY A O 1
ATOM 4480 N N . MET A 1 564 ? -25.704 3.916 -6.700 1.00 72.88 564 MET A N 1
ATOM 4481 C CA . MET A 1 564 ? -25.253 4.940 -5.758 1.00 72.88 564 MET A CA 1
ATOM 4482 C C . MET A 1 564 ? -25.863 6.325 -5.995 1.00 72.88 564 MET A C 1
ATOM 4484 O O . MET A 1 564 ? -25.651 7.235 -5.177 1.00 72.88 564 MET A O 1
ATOM 4488 N N . ALA A 1 565 ? -26.607 6.495 -7.089 1.00 76.81 565 ALA A N 1
ATOM 4489 C CA . ALA A 1 565 ? -27.105 7.783 -7.532 1.00 76.81 565 ALA A CA 1
ATOM 4490 C C . ALA A 1 565 ? -28.177 8.352 -6.587 1.00 76.81 565 ALA A C 1
ATOM 4492 O O . ALA A 1 565 ? -28.835 7.637 -5.828 1.00 76.81 565 ALA A O 1
ATOM 4493 N N . ARG A 1 566 ? -28.334 9.680 -6.590 1.00 73.38 566 ARG A N 1
ATOM 4494 C CA . ARG A 1 566 ? -29.303 10.387 -5.736 1.00 73.38 566 ARG A CA 1
ATOM 4495 C C . ARG A 1 566 ? -30.005 11.518 -6.473 1.00 73.38 566 ARG A C 1
ATOM 4497 O O . ARG A 1 566 ? -29.343 12.291 -7.159 1.00 73.38 566 ARG A O 1
ATOM 4504 N N . ILE A 1 567 ? -31.314 11.650 -6.241 1.00 70.44 567 ILE A N 1
ATOM 4505 C CA . ILE A 1 567 ? -32.108 12.828 -6.624 1.00 70.44 567 ILE A CA 1
ATOM 4506 C C . ILE A 1 567 ? -31.907 13.931 -5.586 1.00 70.44 567 ILE A C 1
ATOM 4508 O O . ILE A 1 567 ? -32.010 13.681 -4.385 1.00 70.44 567 ILE A O 1
ATOM 4512 N N . PHE A 1 568 ? -31.672 15.145 -6.064 1.00 68.31 568 PHE A N 1
ATOM 4513 C CA . PHE A 1 568 ? -31.703 16.374 -5.284 1.00 68.31 568 PHE A CA 1
ATOM 4514 C C . PHE A 1 568 ? -33.035 17.089 -5.536 1.00 68.31 568 PHE A C 1
ATOM 4516 O O . PHE A 1 568 ? -33.487 17.186 -6.679 1.00 68.31 568 PHE A O 1
ATOM 4523 N N . GLY A 1 569 ? -33.679 17.562 -4.466 1.00 55.81 569 GLY A N 1
ATOM 4524 C CA . GLY A 1 569 ? -34.882 18.396 -4.571 1.00 55.81 569 GLY A CA 1
ATOM 4525 C C . GLY A 1 569 ? -34.561 19.768 -5.172 1.00 55.81 569 GLY A C 1
ATOM 4526 O O . GLY A 1 569 ? -33.423 20.222 -5.072 1.00 55.81 569 GLY A O 1
ATOM 4527 N N . GLY A 1 570 ? -35.555 20.426 -5.780 1.00 52.50 570 GLY A N 1
ATOM 4528 C CA . GLY A 1 570 ? -35.378 21.681 -6.534 1.00 52.50 570 GLY A CA 1
ATOM 4529 C C . GLY A 1 570 ? -34.637 22.793 -5.779 1.00 52.50 570 GLY A C 1
ATOM 4530 O O . GLY A 1 570 ? -33.837 23.503 -6.384 1.00 52.50 570 GLY A O 1
ATOM 4531 N N . ASP A 1 571 ? -34.811 22.858 -4.456 1.00 53.69 571 ASP A N 1
ATOM 4532 C CA . ASP A 1 571 ? -34.223 23.900 -3.602 1.00 53.69 571 ASP A CA 1
ATOM 4533 C C . ASP A 1 571 ? -32.926 23.450 -2.897 1.00 53.69 571 ASP A C 1
ATOM 4535 O O . ASP A 1 571 ? -32.294 24.224 -2.180 1.00 53.69 571 ASP A O 1
ATOM 4539 N N . GLN A 1 572 ? -32.506 22.190 -3.076 1.00 51.44 572 GLN A N 1
ATOM 4540 C CA . GLN A 1 572 ? -31.297 21.644 -2.456 1.00 51.44 572 GLN A CA 1
ATOM 4541 C C . GLN A 1 572 ? -30.079 21.843 -3.367 1.00 51.44 572 GLN A C 1
ATOM 4543 O O . GLN A 1 572 ? -29.941 21.213 -4.418 1.00 51.44 572 GLN A O 1
ATOM 4548 N N . THR A 1 573 ? -29.158 22.705 -2.939 1.00 48.47 573 THR A N 1
ATOM 4549 C CA . THR A 1 573 ? -27.863 22.945 -3.599 1.00 48.47 573 THR A CA 1
ATOM 4550 C C . THR A 1 573 ? -26.722 22.119 -3.001 1.00 48.47 573 THR A C 1
ATOM 4552 O O . THR A 1 573 ? -25.727 21.883 -3.680 1.00 48.47 573 THR A O 1
ATOM 4555 N N . GLU A 1 574 ? -26.878 21.626 -1.767 1.00 46.44 574 GLU A N 1
ATOM 4556 C CA . GLU A 1 574 ? -25.885 20.832 -1.035 1.00 46.44 574 GLU A CA 1
ATOM 4557 C C . GLU A 1 574 ? -26.563 19.701 -0.240 1.00 46.44 574 GLU A C 1
ATOM 4559 O O . GLU A 1 574 ? -27.643 19.883 0.323 1.00 46.44 574 GLU A O 1
ATOM 4564 N N . ALA A 1 575 ? -25.931 18.524 -0.166 1.00 44.69 575 ALA A N 1
ATOM 4565 C CA . ALA A 1 575 ? -26.402 17.415 0.665 1.00 44.69 575 ALA A CA 1
ATOM 4566 C C . ALA A 1 575 ? -25.232 16.732 1.382 1.00 44.69 575 ALA A C 1
ATOM 4568 O O . ALA A 1 575 ? -24.296 16.245 0.751 1.00 44.69 575 ALA A O 1
ATOM 4569 N N . ASN A 1 576 ? -25.317 16.648 2.712 1.00 47.50 576 ASN A N 1
ATOM 4570 C CA . ASN A 1 576 ? -24.329 15.965 3.542 1.00 47.50 576 ASN A CA 1
ATOM 4571 C C . ASN A 1 576 ? -24.657 14.473 3.670 1.00 47.50 576 ASN A C 1
ATOM 4573 O O . ASN A 1 576 ? -25.748 14.091 4.102 1.00 47.50 576 ASN A O 1
ATOM 4577 N N . THR A 1 577 ? -23.702 13.609 3.330 1.00 44.28 577 THR A N 1
ATOM 4578 C CA . THR A 1 577 ? -23.850 12.155 3.469 1.00 44.28 577 THR A CA 1
ATOM 4579 C C . THR A 1 577 ? -23.043 11.668 4.669 1.00 44.28 577 THR A C 1
ATOM 4581 O O . THR A 1 577 ? -21.835 11.856 4.714 1.00 44.28 577 THR A O 1
ATOM 4584 N N . ARG A 1 578 ? -23.686 11.000 5.638 1.00 38.81 578 ARG A N 1
ATOM 4585 C CA . ARG A 1 578 ? -23.029 10.483 6.863 1.00 38.81 578 ARG A CA 1
ATOM 4586 C C . ARG A 1 578 ? -22.125 9.260 6.631 1.00 38.81 578 ARG A C 1
ATOM 4588 O O . ARG A 1 578 ? -21.486 8.787 7.562 1.00 38.81 578 ARG A O 1
ATOM 4595 N N . ARG A 1 579 ? -22.106 8.730 5.409 1.00 42.47 579 ARG A N 1
ATOM 4596 C CA . ARG A 1 579 ? -21.335 7.561 4.979 1.00 42.47 579 ARG A CA 1
ATOM 4597 C C . ARG A 1 579 ? -20.661 7.930 3.662 1.00 42.47 579 ARG A C 1
ATOM 4599 O O . ARG A 1 579 ? -21.333 8.495 2.800 1.00 42.47 579 ARG A O 1
ATOM 4606 N N . VAL A 1 580 ? -19.369 7.646 3.518 1.00 47.81 580 VAL A N 1
ATOM 4607 C CA . VAL A 1 580 ? -18.690 7.700 2.215 1.00 47.81 580 VAL A CA 1
ATOM 4608 C C . VAL A 1 580 ? -19.172 6.496 1.414 1.00 47.81 580 VAL A C 1
ATOM 4610 O O . VAL A 1 580 ? -19.268 5.393 1.950 1.00 47.81 580 VAL A O 1
ATOM 4613 N N . VAL A 1 581 ? -19.590 6.725 0.176 1.00 46.59 581 VAL A N 1
ATOM 4614 C CA . VAL A 1 581 ? -20.264 5.723 -0.650 1.00 46.59 581 VAL A CA 1
ATOM 4615 C C . VAL A 1 581 ? -19.920 6.014 -2.112 1.00 46.59 581 VAL A C 1
ATOM 4617 O O . VAL A 1 581 ? -20.162 7.134 -2.559 1.00 46.59 581 VAL A O 1
ATOM 4620 N N . GLY A 1 582 ? -19.342 5.025 -2.799 1.00 45.31 582 GLY A N 1
ATOM 4621 C CA . GLY A 1 582 ? -18.607 5.166 -4.069 1.00 45.31 582 GLY A CA 1
ATOM 4622 C C . GLY A 1 582 ? -17.158 4.674 -3.911 1.00 45.31 582 GLY A C 1
ATOM 4623 O O . GLY A 1 582 ? -16.691 4.570 -2.774 1.00 45.31 582 GLY A O 1
ATOM 4624 N N . THR A 1 583 ? -16.488 4.315 -5.012 1.00 38.75 583 THR A N 1
ATOM 4625 C CA . THR A 1 583 ? -15.060 3.917 -5.017 1.00 38.75 583 THR A CA 1
ATOM 4626 C C . THR A 1 583 ? -14.123 5.100 -5.162 1.00 38.75 583 THR A C 1
ATOM 4628 O O . THR A 1 583 ? -14.444 5.972 -6.003 1.00 38.75 583 THR A O 1
#

InterPro domains:
  IPR000719 Protein kinase domain [PS50011] (384-583)
  IPR000719 Protein kinase domain [SM00220] (384-581)
  IPR000742 EGF-like domain [PS50026] (124-160)
  IPR000858 S-locus glycoprotein domain [PF00954] (49-158)
  IPR001245 Serine-threonine/tyrosine-protein kinase, catalytic domain [PF07714] (388-573)
  IPR003609 PAN/Apple domain [PF08276] (179-244)
  IPR003609 PAN/Apple domain [PS50948] (179-261)
  IPR003609 PAN/Apple domain [SM00473] (179-260)
  IPR008271 Serine/threonine-protein kinase, active site [PS00108] (539-551)
  IPR011009 Protein kinase-like domain superfamily [SSF56112] (365-583)
  IPR017441 Protein kinase, ATP binding site [PS00107] (390-412)
  IPR022126 S-locus, receptor kinase [PF12398] (339-373)
  IPR036426 Bulb-type lectin domain superfamily [SSF51110] (14-56)